Protein AF-A0A1F2JNR8-F1 (afdb_monomer_lite)

pLDDT: mean 88.9, std 12.49, range [34.06, 98.94]

Structure (mmCIF, N/CA/C/O backbone):
data_AF-A0A1F2JNR8-F1
#
_entry.id   AF-A0A1F2JNR8-F1
#
loop_
_atom_site.group_PDB
_atom_site.id
_atom_site.type_symbol
_atom_site.label_atom_id
_atom_site.label_alt_id
_atom_site.label_comp_id
_atom_site.label_asym_id
_atom_site.label_entity_id
_atom_site.label_seq_id
_atom_site.pdbx_PDB_ins_code
_atom_site.Cartn_x
_atom_site.Cartn_y
_atom_site.Cartn_z
_atom_site.occupancy
_atom_site.B_iso_or_equiv
_atom_site.auth_seq_id
_atom_site.auth_comp_id
_atom_site.auth_asym_id
_atom_site.auth_atom_id
_atom_site.pdbx_PDB_model_num
ATOM 1 N N . MET A 1 1 ? -38.123 -20.420 48.966 1.00 49.66 1 MET A N 1
ATOM 2 C CA . MET A 1 1 ? -38.134 -20.032 47.542 1.00 49.66 1 MET A CA 1
ATOM 3 C C . MET A 1 1 ? -36.682 -19.927 47.125 1.00 49.66 1 MET A C 1
ATOM 5 O O . MET A 1 1 ? -36.019 -19.009 47.571 1.00 49.66 1 MET A O 1
ATOM 9 N N . THR A 1 2 ? -36.133 -20.930 46.447 1.00 46.50 2 THR A N 1
ATOM 10 C CA . THR A 1 2 ? -34.693 -20.989 46.149 1.00 46.50 2 THR A CA 1
ATOM 11 C C . THR A 1 2 ? -34.444 -20.618 44.690 1.00 46.50 2 THR A C 1
ATOM 13 O O . THR A 1 2 ? -35.050 -21.211 43.802 1.00 46.50 2 THR A O 1
ATOM 16 N N . ASN A 1 3 ? -33.535 -19.663 44.473 1.00 62.38 3 ASN A N 1
ATOM 17 C CA . ASN A 1 3 ? -32.912 -19.286 43.196 1.00 62.38 3 ASN A CA 1
ATOM 18 C C . ASN A 1 3 ? -33.742 -18.495 42.168 1.00 62.38 3 ASN A C 1
ATOM 20 O O . ASN A 1 3 ? -33.601 -18.723 40.969 1.00 62.38 3 ASN A O 1
ATOM 24 N N . GLN A 1 4 ? -34.574 -17.542 42.594 1.00 90.19 4 GLN A N 1
ATOM 25 C CA . GLN A 1 4 ? -35.184 -16.590 41.653 1.00 90.19 4 GLN A CA 1
ATOM 26 C C . GLN A 1 4 ? -34.333 -15.319 41.516 1.00 90.19 4 GLN A C 1
ATOM 28 O O . GLN A 1 4 ? -33.694 -14.876 42.472 1.00 90.19 4 GLN A O 1
ATOM 33 N N . PHE A 1 5 ? -34.325 -14.746 40.312 1.00 96.25 5 PHE A N 1
ATOM 34 C CA . PHE A 1 5 ? -33.792 -13.412 40.038 1.00 96.25 5 PHE A CA 1
ATOM 35 C C . PHE A 1 5 ? -34.916 -12.383 40.141 1.00 96.25 5 PHE A C 1
ATOM 37 O O . PHE A 1 5 ? -36.054 -12.659 39.756 1.00 96.25 5 PHE A O 1
ATOM 44 N N . LEU A 1 6 ? -34.587 -11.187 40.619 1.00 96.75 6 LEU A N 1
ATOM 45 C CA . LEU A 1 6 ? -35.471 -10.036 40.516 1.00 96.75 6 LEU A CA 1
ATOM 46 C C . LEU A 1 6 ? -35.456 -9.541 39.065 1.00 96.75 6 LEU A C 1
ATOM 48 O O . LEU A 1 6 ? -34.398 -9.226 38.531 1.00 96.75 6 LEU A O 1
ATOM 52 N N . ILE A 1 7 ? -36.612 -9.491 38.410 1.00 97.12 7 ILE A N 1
ATOM 53 C CA . ILE A 1 7 ? -36.695 -9.149 36.985 1.00 97.12 7 ILE A CA 1
ATOM 54 C C . ILE A 1 7 ? -36.907 -7.644 36.822 1.00 97.12 7 ILE A C 1
ATOM 56 O O . ILE A 1 7 ? -37.827 -7.078 37.415 1.00 97.12 7 ILE A O 1
ATOM 60 N N . LYS A 1 8 ? -36.093 -7.008 35.975 1.00 97.88 8 LYS A N 1
ATOM 61 C CA . LYS A 1 8 ? -36.231 -5.600 35.584 1.00 97.88 8 LYS A CA 1
ATOM 62 C C . LYS A 1 8 ? -36.287 -5.478 34.067 1.00 97.88 8 LYS A C 1
ATOM 64 O O . LYS A 1 8 ? -35.512 -6.117 33.356 1.00 97.88 8 LYS A O 1
ATOM 69 N N . ASN A 1 9 ? -37.244 -4.697 33.568 1.00 97.69 9 ASN A N 1
ATOM 70 C CA . ASN A 1 9 ? -37.466 -4.574 32.128 1.00 97.69 9 ASN A CA 1
ATOM 71 C C . ASN A 1 9 ? -36.442 -3.642 31.477 1.00 97.69 9 ASN A C 1
ATOM 73 O O . ASN A 1 9 ? -36.073 -3.881 30.332 1.00 97.69 9 ASN A O 1
ATOM 77 N N . THR A 1 10 ? -36.006 -2.610 32.204 1.00 98.38 10 THR A N 1
ATOM 78 C CA . THR A 1 10 ? -35.102 -1.563 31.716 1.00 98.38 10 THR A CA 1
ATOM 79 C C . THR A 1 10 ? -34.009 -1.232 32.735 1.00 98.38 10 THR A C 1
ATOM 81 O O . THR A 1 10 ? -34.154 -1.493 33.936 1.00 98.38 10 THR A O 1
ATOM 84 N N . MET A 1 11 ? -32.921 -0.605 32.280 1.00 97.94 11 MET A N 1
ATOM 85 C CA . MET A 1 11 ? -31.857 -0.095 33.150 1.00 97.94 11 MET A CA 1
ATOM 86 C C . MET A 1 11 ? -32.385 1.003 34.085 1.00 97.94 11 MET A C 1
ATOM 88 O O . MET A 1 11 ? -31.913 1.136 35.212 1.00 97.94 11 MET A O 1
ATOM 92 N N . ALA A 1 12 ? -33.405 1.757 33.664 1.00 98.25 12 ALA A N 1
ATOM 93 C CA . ALA A 1 12 ? -34.091 2.711 34.531 1.00 98.25 12 ALA A CA 1
ATOM 94 C C . ALA A 1 12 ? -34.802 2.005 35.701 1.00 98.25 12 ALA A C 1
ATOM 96 O O . ALA A 1 12 ? -34.639 2.423 36.846 1.00 98.25 12 ALA A O 1
ATOM 97 N N . ASP A 1 13 ? -35.504 0.893 35.447 1.00 97.94 13 ASP A N 1
ATOM 98 C CA . ASP A 1 13 ? -36.138 0.095 36.510 1.00 97.94 13 ASP A CA 1
ATOM 99 C C . ASP A 1 13 ? -35.099 -0.529 37.452 1.00 97.94 13 ASP A C 1
ATOM 101 O O . ASP A 1 13 ? -35.347 -0.677 38.650 1.00 97.94 13 ASP A O 1
ATOM 105 N N . MET A 1 14 ? -33.941 -0.923 36.908 1.00 96.62 14 MET A N 1
ATOM 106 C CA . MET A 1 14 ? -32.817 -1.440 37.687 1.00 96.62 14 MET A CA 1
ATOM 107 C C . MET A 1 14 ? -32.210 -0.355 38.576 1.00 96.62 14 MET A C 1
ATOM 109 O O . MET A 1 14 ? -31.986 -0.598 39.753 1.00 96.62 14 MET A O 1
ATOM 113 N N . ARG A 1 15 ? -31.999 0.860 38.066 1.00 97.88 15 ARG A N 1
ATOM 114 C CA . ARG A 1 15 ? -31.537 1.995 38.883 1.00 97.88 15 ARG A CA 1
ATOM 115 C C . ARG A 1 15 ? -32.584 2.463 39.896 1.00 97.88 15 ARG A C 1
ATOM 117 O O . ARG A 1 15 ? -32.225 3.048 40.910 1.00 97.88 15 ARG A O 1
ATOM 124 N N . GLY A 1 16 ? -33.859 2.185 39.636 1.00 97.38 16 GLY A N 1
ATOM 125 C CA . GLY A 1 16 ? -34.995 2.497 40.501 1.00 97.38 16 GLY A CA 1
ATOM 126 C C . GLY A 1 16 ? -35.377 1.399 41.498 1.00 97.38 16 GLY A C 1
ATOM 127 O O . GLY A 1 16 ? -36.543 1.348 41.889 1.00 97.38 16 GLY A O 1
ATOM 128 N N . LEU A 1 17 ? -34.460 0.501 41.892 1.00 97.94 17 LEU A N 1
ATOM 129 C CA . LEU A 1 17 ? -34.755 -0.490 42.934 1.00 97.94 17 LEU A CA 1
ATOM 130 C C . LEU A 1 17 ? -35.207 0.193 44.229 1.00 97.94 17 LEU A C 1
ATOM 132 O O . LEU A 1 17 ? -34.557 1.102 44.742 1.00 97.94 17 LEU A O 1
ATOM 136 N N . SER A 1 18 ? -36.316 -0.287 44.782 1.00 97.25 18 SER A N 1
ATOM 137 C CA . SER A 1 18 ? -36.816 0.173 46.075 1.00 97.25 18 SER A CA 1
ATOM 138 C C . SER A 1 18 ? -35.934 -0.320 47.226 1.00 97.25 18 SER A C 1
ATOM 140 O O . SER A 1 18 ? -35.300 -1.374 47.141 1.00 97.25 18 SER A O 1
ATOM 142 N N . THR A 1 19 ? -35.977 0.374 48.367 1.00 97.00 19 THR A N 1
ATOM 143 C CA . THR A 1 19 ? -35.292 -0.057 49.600 1.00 97.00 19 THR A CA 1
ATOM 144 C C . THR A 1 19 ? -35.661 -1.493 49.996 1.00 97.00 19 THR A C 1
ATOM 146 O O . THR A 1 19 ? -34.812 -2.246 50.466 1.00 97.00 19 THR A O 1
ATOM 149 N N . CYS A 1 20 ? -36.912 -1.912 49.759 1.00 96.62 20 CYS A N 1
ATOM 150 C CA . CYS A 1 20 ? -37.358 -3.278 50.034 1.00 96.62 20 CYS A CA 1
ATOM 151 C C . CYS A 1 20 ? -36.675 -4.304 49.115 1.00 96.62 20 CYS A C 1
ATOM 153 O O . CYS A 1 20 ? -36.191 -5.326 49.593 1.00 96.62 20 CYS A O 1
ATOM 155 N N . GLU A 1 21 ? -36.578 -4.028 47.814 1.00 97.25 21 GLU A N 1
ATOM 156 C CA . GLU A 1 21 ? -35.886 -4.915 46.872 1.00 97.25 21 GLU A CA 1
ATOM 157 C C . GLU A 1 21 ? -34.388 -5.024 47.182 1.00 97.25 21 GLU A C 1
ATOM 159 O O . GLU A 1 21 ? -33.836 -6.123 47.129 1.00 97.25 21 GLU A O 1
ATOM 164 N N . ILE A 1 22 ? -33.749 -3.919 47.583 1.00 97.38 22 ILE A N 1
ATOM 165 C CA . ILE A 1 22 ? -32.348 -3.907 48.031 1.00 97.38 22 ILE A CA 1
ATOM 166 C C . ILE A 1 22 ? -32.164 -4.819 49.253 1.00 97.38 22 ILE A C 1
ATOM 168 O O . ILE A 1 22 ? -31.282 -5.679 49.250 1.00 97.38 22 ILE A O 1
ATOM 172 N N . MET A 1 23 ? -33.031 -4.709 50.267 1.00 96.06 23 MET A N 1
ATOM 173 C CA . MET A 1 23 ? -32.994 -5.593 51.441 1.00 96.06 23 MET A CA 1
ATOM 174 C C . MET A 1 23 ? -33.207 -7.072 51.071 1.00 96.06 23 MET A C 1
ATOM 176 O O . MET A 1 23 ? -32.588 -7.966 51.656 1.00 96.06 23 MET A O 1
ATOM 180 N N . LEU A 1 24 ? -34.072 -7.361 50.093 1.00 95.62 24 LEU A N 1
ATOM 181 C CA . LEU A 1 24 ? -34.309 -8.727 49.614 1.00 95.62 24 LEU A CA 1
ATOM 182 C C . LEU A 1 24 ? -33.098 -9.299 48.862 1.00 95.62 24 LEU A C 1
ATOM 184 O O . LEU A 1 24 ? -32.798 -10.483 49.015 1.00 95.62 24 LEU A O 1
ATOM 188 N N . LEU A 1 25 ? -32.370 -8.478 48.103 1.00 95.75 25 LEU A N 1
ATOM 189 C CA . LEU A 1 25 ? -31.097 -8.874 47.497 1.00 95.75 25 LEU A CA 1
ATOM 190 C C . LEU A 1 25 ? -30.043 -9.153 48.580 1.00 95.75 25 LEU A C 1
ATOM 192 O O . LEU A 1 25 ? -29.432 -10.218 48.580 1.00 95.75 25 LEU A O 1
ATOM 196 N N . GLN A 1 26 ? -29.867 -8.243 49.545 1.00 95.81 26 GLN A N 1
ATOM 197 C CA . GLN A 1 26 ? -28.862 -8.372 50.614 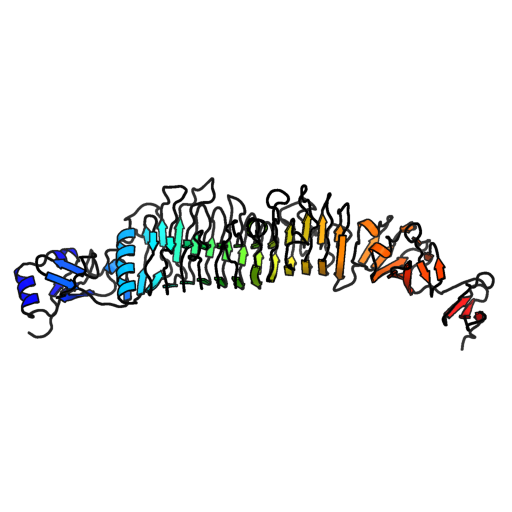1.00 95.81 26 GLN A CA 1
ATOM 198 C C . GLN A 1 26 ? -29.110 -9.573 51.538 1.00 95.81 26 GLN A C 1
ATOM 200 O O . GLN A 1 26 ? -28.163 -10.189 52.020 1.00 95.81 26 GLN A O 1
ATOM 205 N N . SER A 1 27 ? -30.376 -9.928 51.773 1.00 94.81 27 SER A N 1
ATOM 206 C CA . SER A 1 27 ? -30.752 -11.116 52.555 1.00 94.81 27 SER A CA 1
ATOM 207 C C . SER A 1 27 ? -30.654 -12.433 51.773 1.00 94.81 27 SER A C 1
ATOM 209 O O . SER A 1 27 ? -30.882 -13.495 52.350 1.00 94.81 27 SER A O 1
ATOM 211 N N . GLY A 1 28 ? -30.327 -12.387 50.475 1.00 92.44 28 GLY A N 1
ATOM 212 C CA . GLY A 1 28 ? -30.223 -13.565 49.612 1.00 92.44 28 GLY A CA 1
ATOM 213 C C . GLY A 1 28 ? -31.571 -14.162 49.197 1.00 92.44 28 GLY A C 1
ATOM 214 O O . GLY A 1 28 ? -31.618 -15.297 48.723 1.00 92.44 28 GLY A O 1
ATOM 215 N N . CYS A 1 29 ? -32.674 -13.421 49.361 1.00 93.81 29 CYS A N 1
ATOM 216 C CA . CYS A 1 29 ? -33.996 -13.845 48.891 1.00 93.81 29 CYS A CA 1
ATOM 217 C C . CYS A 1 29 ? -34.055 -13.891 47.353 1.00 93.81 29 CYS A C 1
ATOM 219 O O . CYS A 1 29 ? -34.708 -14.771 46.789 1.00 93.81 29 CYS A O 1
ATOM 221 N N . TYR A 1 30 ? -33.335 -12.982 46.690 1.00 95.94 30 TYR A N 1
ATOM 222 C CA . TYR A 1 30 ? -33.025 -13.044 45.263 1.00 95.94 30 TYR A CA 1
ATOM 223 C C . TYR A 1 30 ? -31.528 -13.281 45.071 1.00 95.94 30 TYR A C 1
ATOM 225 O O . TYR A 1 30 ? -30.711 -12.692 45.773 1.00 95.94 30 TYR A O 1
ATOM 233 N N . VAL A 1 31 ? -31.168 -14.112 44.090 1.00 95.38 31 VAL A N 1
ATOM 234 C CA . VAL A 1 31 ? -29.753 -14.383 43.750 1.00 95.38 31 VAL A CA 1
ATOM 235 C C . VAL A 1 31 ? -29.097 -13.161 43.102 1.00 95.38 31 VAL A C 1
ATOM 237 O O . VAL A 1 31 ? -27.887 -12.967 43.195 1.00 95.38 31 VAL A O 1
ATOM 240 N N . GLY A 1 32 ? -29.904 -12.330 42.448 1.00 96.88 32 GLY A N 1
ATOM 241 C CA . GLY A 1 32 ? -29.458 -11.166 41.705 1.00 96.88 32 GLY A CA 1
ATOM 242 C C . GLY A 1 32 ? -30.606 -10.504 40.949 1.00 96.88 32 GLY A C 1
ATOM 243 O O . GLY A 1 32 ? -31.780 -10.808 41.190 1.00 96.88 32 GLY A O 1
ATOM 244 N N . VAL A 1 33 ? -30.261 -9.636 40.000 1.00 97.88 33 VAL A N 1
ATOM 245 C CA . VAL A 1 33 ? -31.202 -8.961 39.099 1.00 97.88 33 VAL A CA 1
ATOM 246 C C . VAL A 1 33 ? -31.019 -9.483 37.675 1.00 97.88 33 VAL A C 1
ATOM 248 O O . VAL A 1 33 ? -29.906 -9.497 37.159 1.00 97.88 33 VAL A O 1
ATOM 251 N N . GLN A 1 34 ? -32.104 -9.906 37.031 1.00 97.31 34 GLN A N 1
ATOM 252 C CA . GLN A 1 34 ? -32.132 -10.188 35.598 1.00 97.31 34 GLN A CA 1
ATOM 253 C C . GLN A 1 34 ? -32.673 -8.957 34.872 1.00 97.31 34 GLN A C 1
ATOM 255 O O . GLN A 1 34 ? -33.843 -8.598 35.024 1.00 97.31 34 GLN A O 1
ATOM 260 N N . LEU A 1 35 ? -31.825 -8.334 34.064 1.00 97.56 35 LEU A N 1
ATOM 261 C CA . LEU A 1 35 ? -32.176 -7.213 33.210 1.00 97.56 35 LEU A CA 1
ATOM 262 C C . LEU A 1 35 ? -32.597 -7.727 31.830 1.00 97.56 35 LEU A C 1
ATOM 264 O O . LEU A 1 35 ? -31.843 -8.453 31.183 1.00 97.56 35 LEU A O 1
ATOM 268 N N . LEU A 1 36 ? -33.800 -7.362 31.382 1.00 96.94 36 LEU A N 1
ATOM 269 C CA . LEU A 1 36 ? -34.359 -7.801 30.095 1.00 96.94 36 LEU A CA 1
ATOM 270 C C . LEU A 1 36 ? -34.109 -6.820 28.940 1.00 96.94 36 LEU A C 1
ATOM 272 O O . LEU A 1 36 ? -34.415 -7.154 27.799 1.00 96.94 36 LEU A O 1
ATOM 276 N N . GLY A 1 37 ? -33.619 -5.619 29.232 1.00 97.00 37 GLY A N 1
ATOM 277 C CA . GLY A 1 37 ? -33.479 -4.513 28.290 1.00 97.00 37 GLY A CA 1
ATOM 278 C C . GLY A 1 37 ? -32.728 -3.341 28.911 1.00 97.00 37 GLY A C 1
ATOM 279 O O . GLY A 1 37 ? -32.744 -3.178 30.130 1.00 97.00 37 GLY A O 1
ATOM 280 N N . TYR A 1 38 ? -32.064 -2.524 28.098 1.00 97.38 38 TYR A N 1
ATOM 281 C CA . TYR A 1 38 ? -31.396 -1.311 28.550 1.00 97.38 38 TYR A CA 1
ATOM 282 C C . TYR A 1 38 ? -32.377 -0.135 28.604 1.00 97.38 38 TYR A C 1
ATOM 284 O O . TYR A 1 38 ? -32.615 0.415 29.679 1.00 97.38 38 TYR A O 1
ATOM 292 N N . TYR A 1 39 ? -32.989 0.220 27.475 1.00 96.75 39 TYR A N 1
ATOM 293 C CA . TYR A 1 39 ? -34.005 1.271 27.377 1.00 96.75 39 TYR A CA 1
ATOM 294 C C . TYR A 1 39 ? -35.415 0.690 27.319 1.00 96.75 39 TYR A C 1
ATOM 296 O O . TYR A 1 39 ? -36.327 1.229 27.940 1.00 96.75 39 TYR A O 1
ATOM 304 N N . GLU A 1 40 ? -35.583 -0.433 26.624 1.00 96.44 40 GLU A N 1
ATOM 305 C CA . GLU A 1 40 ? -36.858 -1.127 26.462 1.00 96.44 40 GLU A CA 1
ATOM 306 C C . GLU A 1 40 ? -36.676 -2.637 26.606 1.00 96.44 40 GLU A C 1
ATOM 308 O O . GLU A 1 40 ? -35.642 -3.198 26.252 1.00 96.44 40 GLU A O 1
ATOM 313 N N . LYS A 1 41 ? -37.708 -3.332 27.090 1.00 96.62 41 LYS A N 1
ATOM 314 C CA . LYS A 1 41 ? -37.666 -4.791 27.228 1.00 96.62 41 LYS A CA 1
ATOM 315 C C . LYS A 1 41 ? -37.355 -5.457 25.878 1.00 96.62 41 LYS A C 1
ATOM 317 O O . LYS A 1 41 ? -38.147 -5.351 24.946 1.00 96.62 41 LYS A O 1
ATOM 322 N N . GLY A 1 42 ? -36.272 -6.233 25.828 1.00 94.25 42 GLY A N 1
ATOM 323 C CA . GLY A 1 42 ? -35.849 -6.998 24.654 1.00 94.25 42 GLY A CA 1
ATOM 324 C C . GLY A 1 42 ? -34.946 -6.242 23.677 1.00 94.25 42 GLY A C 1
ATOM 325 O O . GLY A 1 42 ? -34.626 -6.788 22.624 1.00 94.25 42 GLY A O 1
ATOM 326 N N . ASP A 1 43 ? -34.523 -5.012 23.987 1.00 93.25 43 ASP A N 1
ATOM 327 C CA . ASP A 1 43 ? -33.579 -4.285 23.135 1.00 93.25 43 ASP A CA 1
ATOM 328 C C . ASP A 1 43 ? -32.142 -4.837 23.222 1.00 93.25 43 ASP A C 1
ATOM 330 O O . ASP A 1 43 ? -31.399 -4.708 22.245 1.00 93.25 43 ASP A O 1
ATOM 334 N N . ILE A 1 44 ? -31.773 -5.512 24.319 1.00 92.69 44 ILE A N 1
ATOM 335 C CA . ILE A 1 44 ? -30.547 -6.308 24.457 1.00 92.69 44 ILE A CA 1
ATOM 336 C C . ILE A 1 44 ? -30.775 -7.737 23.924 1.00 92.69 44 ILE A C 1
ATOM 338 O O . ILE A 1 44 ? -31.797 -8.346 24.242 1.00 92.69 44 ILE A O 1
ATOM 342 N N . PRO A 1 45 ? -29.843 -8.307 23.132 1.00 87.50 45 PRO A N 1
ATOM 343 C CA . PRO A 1 45 ? -30.032 -9.637 22.539 1.00 87.50 45 PRO A CA 1
ATOM 344 C C . PRO A 1 45 ? -30.116 -10.776 23.560 1.00 87.50 45 PRO A C 1
ATOM 346 O O . PRO A 1 45 ? -30.818 -11.758 23.333 1.00 87.50 45 PRO A O 1
ATOM 349 N N . GLU A 1 46 ? -29.410 -10.641 24.684 1.00 89.56 46 GLU A N 1
ATOM 350 C CA . GLU A 1 46 ? -29.416 -11.595 25.789 1.00 89.56 46 GLU A CA 1
ATOM 351 C C . GLU A 1 46 ? -29.634 -10.845 27.103 1.00 89.56 46 GLU A C 1
ATOM 353 O O . GLU A 1 46 ? -29.132 -9.737 27.287 1.00 89.56 46 GLU A O 1
ATOM 358 N N . SER A 1 47 ? -30.398 -11.435 28.027 1.00 92.81 47 SER A N 1
ATOM 359 C CA . SER A 1 47 ? -30.593 -10.831 29.347 1.00 92.81 47 SER A CA 1
ATOM 360 C C . SER A 1 47 ? -29.271 -10.743 30.110 1.00 92.81 47 SER A C 1
ATOM 362 O O . SER A 1 47 ? -28.509 -11.711 30.167 1.00 92.81 47 SER A O 1
ATOM 364 N N . ALA A 1 48 ? -29.037 -9.613 30.772 1.00 95.12 48 ALA A N 1
ATOM 365 C CA . ALA A 1 48 ? -27.891 -9.442 31.656 1.00 95.12 48 ALA A CA 1
ATOM 366 C C . ALA A 1 48 ? -28.259 -9.874 33.082 1.00 95.12 48 ALA A C 1
ATOM 368 O O . ALA A 1 48 ? -29.251 -9.416 33.651 1.00 95.12 48 ALA A O 1
ATOM 369 N N . PHE A 1 49 ? -27.461 -10.769 33.662 1.00 96.69 49 PHE A N 1
ATOM 370 C CA . PHE A 1 49 ? -27.647 -11.257 35.028 1.00 96.69 49 PHE A CA 1
ATOM 371 C C . PHE A 1 49 ? -26.629 -10.589 35.946 1.00 96.69 49 PHE A C 1
ATOM 373 O O . PHE A 1 49 ? -25.430 -10.857 35.856 1.00 96.69 49 PHE A O 1
ATOM 380 N N . TYR A 1 50 ? -27.126 -9.728 36.823 1.00 97.88 50 TYR A N 1
ATOM 381 C CA . TYR A 1 50 ? -26.338 -8.986 37.790 1.00 97.88 50 TYR A CA 1
ATOM 382 C C . TYR A 1 50 ? -26.407 -9.625 39.166 1.00 97.88 50 TYR A C 1
ATOM 384 O O . TYR A 1 50 ? -27.472 -10.054 39.607 1.00 97.88 50 TYR A O 1
ATOM 392 N N . TYR A 1 51 ? -25.293 -9.591 39.882 1.00 97.69 51 TYR A N 1
ATOM 393 C CA . TYR A 1 51 ? -25.163 -10.112 41.237 1.00 97.69 51 TYR A CA 1
ATOM 394 C C . TYR A 1 51 ? -24.686 -9.005 42.169 1.00 97.69 51 TYR A C 1
ATOM 396 O O . TYR A 1 51 ? -24.002 -8.079 41.731 1.00 97.69 51 TYR A O 1
ATOM 404 N N . LEU A 1 52 ? -25.020 -9.105 43.458 1.00 97.44 52 LEU A N 1
ATOM 405 C CA . LEU A 1 52 ? -24.420 -8.234 44.467 1.00 97.44 52 LEU A CA 1
ATOM 406 C C . LEU A 1 52 ? -22.897 -8.355 44.411 1.00 97.44 52 LEU A C 1
ATOM 408 O O . LEU A 1 52 ? -22.353 -9.459 44.451 1.00 97.44 52 LEU A O 1
ATOM 412 N N . SER A 1 53 ? -22.223 -7.214 44.318 1.00 96.94 53 SER A N 1
ATOM 413 C CA . SER A 1 53 ? -20.775 -7.141 44.174 1.00 96.94 53 SER A CA 1
ATOM 414 C C . SER A 1 53 ? -20.169 -6.205 45.208 1.00 96.94 53 SER A C 1
ATOM 416 O O . SER A 1 53 ? -20.708 -5.144 45.514 1.00 96.94 53 SER A O 1
ATOM 418 N N . ASN A 1 54 ? -19.000 -6.599 45.708 1.00 96.12 54 ASN A N 1
ATOM 419 C CA . ASN A 1 54 ? -18.141 -5.768 46.553 1.00 96.12 54 ASN A CA 1
ATOM 420 C C . ASN A 1 54 ? -17.036 -5.087 45.727 1.00 96.12 54 ASN A C 1
ATOM 422 O O . ASN A 1 54 ? -15.998 -4.705 46.268 1.00 96.12 54 ASN A O 1
ATOM 426 N N . THR A 1 55 ? -17.211 -4.999 44.405 1.00 96.06 55 THR A N 1
ATOM 427 C CA . THR A 1 55 ? -16.232 -4.382 43.513 1.00 96.06 55 THR A CA 1
ATOM 428 C C . THR A 1 55 ? -15.961 -2.926 43.888 1.00 96.06 55 THR A C 1
ATOM 430 O O . THR A 1 55 ? -16.860 -2.141 44.206 1.00 96.06 55 THR A O 1
ATOM 433 N N . VAL A 1 56 ? -14.687 -2.546 43.821 1.00 95.88 56 VAL A N 1
ATOM 434 C CA . VAL A 1 56 ? -14.249 -1.156 44.011 1.00 95.88 56 VAL A CA 1
ATOM 435 C C . VAL A 1 56 ? -14.434 -0.314 42.749 1.00 95.88 56 VAL A C 1
ATOM 437 O O . VAL A 1 56 ? -14.298 0.904 42.804 1.00 95.88 56 VAL A O 1
ATOM 440 N N . LEU A 1 57 ? -14.749 -0.948 41.616 1.00 95.75 57 LEU A N 1
ATOM 441 C CA . LEU A 1 57 ? -15.001 -0.259 40.355 1.00 95.75 57 LEU A CA 1
ATOM 442 C C . LEU A 1 57 ? -16.225 0.656 40.480 1.00 95.75 57 LEU A C 1
ATOM 444 O O . LEU A 1 57 ? -17.185 0.336 41.185 1.00 95.75 57 LEU A O 1
ATOM 448 N N . GLY A 1 58 ? -16.168 1.814 39.824 1.00 95.88 58 GLY A N 1
ATOM 449 C CA . GLY A 1 58 ? -17.298 2.739 39.754 1.00 95.88 58 GLY A CA 1
ATOM 450 C C . GLY A 1 58 ? -18.393 2.237 38.817 1.00 95.88 58 GLY A C 1
ATOM 451 O O . GLY A 1 58 ? -18.148 1.358 37.990 1.00 95.88 58 GLY A O 1
ATOM 452 N N . ASP A 1 59 ? -19.582 2.825 38.940 1.00 97.62 59 ASP A N 1
ATOM 453 C CA . ASP A 1 59 ? -20.665 2.635 37.976 1.00 97.62 59 ASP A CA 1
ATOM 454 C C . ASP A 1 59 ? -20.197 3.026 36.566 1.00 97.62 59 ASP A C 1
ATOM 456 O O . ASP A 1 59 ? -19.755 4.154 36.325 1.00 97.62 59 ASP A O 1
ATOM 460 N N . ASP A 1 60 ? -20.274 2.082 35.634 1.00 96.88 60 ASP A N 1
ATOM 461 C CA . ASP A 1 60 ? -19.883 2.278 34.239 1.00 96.88 60 ASP A CA 1
ATOM 462 C C . ASP A 1 60 ? -21.090 2.274 33.296 1.00 96.88 60 ASP A C 1
ATOM 464 O O . ASP A 1 60 ? -20.935 2.245 32.077 1.00 96.88 60 ASP A O 1
ATOM 468 N N . GLY A 1 61 ? -22.303 2.312 33.842 1.00 96.50 61 GLY A N 1
ATOM 469 C CA . GLY A 1 61 ? -23.539 2.274 33.081 1.00 96.50 61 GLY A CA 1
ATOM 470 C C . GLY A 1 61 ? -23.816 0.946 32.389 1.00 96.50 61 GLY A C 1
ATOM 471 O O . GLY A 1 61 ? -24.758 0.900 31.607 1.00 96.50 61 GLY A O 1
ATOM 472 N N . GLY A 1 62 ? -23.042 -0.107 32.647 1.00 96.56 62 GLY A N 1
ATOM 473 C CA . GLY A 1 62 ? -23.206 -1.413 32.024 1.00 96.56 62 GLY A CA 1
ATOM 474 C C . GLY A 1 62 ? -22.809 -2.520 32.984 1.00 96.56 62 GLY A C 1
ATOM 475 O O . GLY A 1 62 ? -23.679 -3.100 33.625 1.00 96.56 62 GLY A O 1
ATOM 476 N N . SER A 1 63 ? -21.516 -2.836 33.081 1.00 97.19 63 SER A N 1
ATOM 477 C CA . SER A 1 63 ? -21.029 -3.957 33.891 1.00 97.19 63 SER A CA 1
ATOM 478 C C . SER A 1 63 ? -21.210 -3.783 35.385 1.00 97.19 63 SER A C 1
ATOM 480 O O . SER A 1 63 ? -21.491 -4.771 36.055 1.00 97.19 63 SER A O 1
ATOM 482 N N . VAL A 1 64 ? -21.089 -2.558 35.890 1.00 98.19 64 VAL A N 1
ATOM 483 C CA . VAL A 1 64 ? -21.265 -2.214 37.299 1.00 98.19 64 VAL A CA 1
ATOM 484 C C . VAL A 1 64 ? -22.320 -1.127 37.392 1.00 98.19 64 VAL A C 1
ATOM 486 O O . VAL A 1 64 ? -22.178 -0.068 36.785 1.00 98.19 64 VAL A O 1
ATOM 489 N N . ILE A 1 65 ? -23.358 -1.386 38.181 1.00 98.25 65 ILE A N 1
ATOM 490 C CA . ILE A 1 65 ? -24.434 -0.441 38.467 1.00 98.25 65 ILE A CA 1
ATOM 491 C C . ILE A 1 65 ? -24.451 -0.182 39.971 1.00 98.25 65 ILE A C 1
ATOM 493 O O . ILE A 1 65 ? -24.603 -1.108 40.771 1.00 98.25 65 ILE A O 1
ATOM 497 N N . GLU A 1 66 ? -24.274 1.077 40.354 1.00 97.88 66 GLU A N 1
ATOM 498 C CA . GLU A 1 66 ? -24.321 1.532 41.742 1.00 97.88 66 GLU A CA 1
ATOM 499 C C . GLU A 1 66 ? -25.722 2.058 42.056 1.00 97.88 66 GLU A C 1
ATOM 501 O O . GLU A 1 66 ? -26.279 2.880 41.323 1.00 97.88 66 GLU A O 1
ATOM 506 N N . ILE A 1 67 ? -26.323 1.525 43.120 1.00 96.88 67 ILE A N 1
ATOM 507 C CA . ILE A 1 67 ? -27.709 1.801 43.498 1.00 96.88 67 ILE A CA 1
ATOM 508 C C . ILE A 1 67 ? -27.752 1.968 45.010 1.00 96.88 67 ILE A C 1
ATOM 510 O O . ILE A 1 67 ? -27.670 0.989 45.753 1.00 96.88 67 ILE A O 1
ATOM 514 N N . ASP A 1 68 ? -27.903 3.215 45.453 1.00 94.50 68 ASP A N 1
ATOM 515 C CA . ASP A 1 68 ? -27.924 3.582 46.869 1.00 94.50 68 ASP A CA 1
ATOM 516 C C . ASP A 1 68 ? -26.718 2.996 47.632 1.00 94.50 68 ASP A C 1
ATOM 518 O O . ASP A 1 68 ? -25.593 3.459 47.460 1.00 94.50 68 ASP A O 1
ATOM 522 N N . THR A 1 69 ? -26.927 1.955 48.441 1.00 92.38 69 THR A N 1
ATOM 523 C CA . THR A 1 69 ? -25.891 1.332 49.280 1.00 92.38 69 THR A CA 1
ATOM 524 C C . THR A 1 69 ? -25.297 0.047 48.699 1.00 92.38 69 THR A C 1
ATOM 526 O O . THR A 1 69 ? -24.440 -0.568 49.337 1.00 92.38 69 THR A O 1
ATOM 529 N N . ILE A 1 70 ? -25.737 -0.391 47.514 1.00 97.31 70 ILE A N 1
ATOM 530 C CA . ILE A 1 70 ? -25.280 -1.636 46.885 1.00 97.31 70 ILE A CA 1
ATOM 531 C C . ILE A 1 70 ? -24.658 -1.399 45.510 1.00 97.31 70 ILE A C 1
ATOM 533 O O . ILE A 1 70 ? -24.967 -0.436 44.809 1.00 97.31 70 ILE A O 1
ATOM 537 N N . LYS A 1 71 ? -23.819 -2.348 45.092 1.00 98.31 71 LYS A N 1
ATOM 538 C CA . LYS A 1 71 ? -23.377 -2.483 43.706 1.00 98.31 71 LYS A CA 1
ATOM 539 C C . LYS A 1 71 ? -23.842 -3.806 43.137 1.00 98.31 71 LYS A C 1
ATOM 541 O O . LYS A 1 71 ? -23.799 -4.843 43.801 1.00 98.31 71 LYS A O 1
ATOM 546 N N . LEU A 1 72 ? -24.272 -3.743 41.889 1.00 98.25 72 LEU A N 1
ATOM 547 C CA . LEU A 1 72 ? -24.654 -4.882 41.084 1.00 98.25 72 LEU A CA 1
ATOM 548 C C . LEU A 1 72 ? -23.663 -5.015 39.934 1.00 98.25 72 LEU A C 1
ATOM 550 O O . LEU A 1 72 ? -23.397 -4.040 39.237 1.00 98.25 72 LEU A O 1
ATOM 554 N N . GLU A 1 73 ? -23.120 -6.211 39.731 1.00 97.81 73 GLU A N 1
ATOM 555 C CA . GLU A 1 73 ? -22.142 -6.479 38.676 1.00 97.81 73 GLU A CA 1
ATOM 556 C C . GLU A 1 73 ? -22.566 -7.674 37.824 1.00 97.81 73 GLU A C 1
ATOM 558 O O . GLU A 1 73 ? -23.004 -8.695 38.362 1.00 97.81 73 GLU A O 1
ATOM 563 N N . PHE A 1 74 ? -22.423 -7.560 36.501 1.00 95.00 74 PHE A N 1
ATOM 564 C CA . PHE A 1 74 ? -22.564 -8.698 35.596 1.00 95.00 74 PHE A CA 1
ATOM 565 C C . PHE A 1 74 ? -21.209 -9.139 35.038 1.00 95.00 74 PHE A C 1
ATOM 567 O O . PHE A 1 74 ? -20.319 -8.337 34.734 1.00 95.00 74 PHE A O 1
ATOM 574 N N . PHE A 1 75 ? -21.073 -10.449 34.841 1.00 93.31 75 PHE A N 1
ATOM 575 C CA . PHE A 1 75 ? -19.895 -11.047 34.229 1.00 93.31 75 PHE A CA 1
ATOM 576 C C . PHE A 1 75 ? -20.286 -11.877 33.006 1.00 93.31 75 PHE A C 1
ATOM 578 O O . PHE A 1 75 ? -20.828 -12.974 33.131 1.00 93.31 75 PHE A O 1
ATOM 585 N N . GLN A 1 76 ? -19.998 -11.354 31.818 1.00 93.81 76 GLN A N 1
ATOM 586 C CA . GLN A 1 76 ? -20.166 -12.022 30.535 1.00 93.81 76 GLN A CA 1
ATOM 587 C C . GLN A 1 76 ? -18.933 -11.752 29.678 1.00 93.81 76 GLN A C 1
ATOM 589 O O . GLN A 1 76 ? -18.470 -10.621 29.554 1.00 93.81 76 GLN A O 1
ATOM 594 N N . LYS A 1 77 ? -18.386 -12.806 29.068 1.00 95.00 77 LYS A N 1
ATOM 595 C CA . LYS A 1 77 ? -17.237 -12.665 28.166 1.00 95.00 77 LYS A CA 1
ATOM 596 C C . LYS A 1 77 ? -17.618 -12.161 26.783 1.00 95.00 77 LYS A C 1
ATOM 598 O O . LYS A 1 77 ? -16.735 -11.713 26.070 1.00 95.00 77 LYS A O 1
ATOM 603 N N . ALA A 1 78 ? -18.881 -12.248 26.397 1.00 96.88 78 ALA A N 1
ATOM 604 C CA . ALA A 1 78 ? -19.374 -11.736 25.132 1.00 96.88 78 ALA A CA 1
ATOM 605 C C . ALA A 1 78 ? -20.544 -10.809 25.432 1.00 96.88 78 ALA A C 1
ATOM 607 O O . ALA A 1 78 ? -21.469 -11.203 26.135 1.00 96.88 78 ALA A O 1
ATOM 608 N N . ILE A 1 79 ? -20.468 -9.584 24.928 1.00 97.44 79 ILE A N 1
ATOM 609 C CA . ILE A 1 79 ? -21.512 -8.577 25.085 1.00 97.44 79 ILE A CA 1
ATOM 610 C C . ILE A 1 79 ? -21.757 -7.879 23.756 1.00 97.44 79 ILE A C 1
ATOM 612 O O . ILE A 1 79 ? -20.928 -7.910 22.844 1.00 97.44 79 ILE A O 1
ATOM 616 N N . THR A 1 80 ? -22.878 -7.177 23.675 1.00 97.62 80 THR A N 1
ATOM 617 C CA . THR A 1 80 ? -23.125 -6.196 22.616 1.00 97.62 80 THR A CA 1
ATOM 618 C C . THR A 1 80 ? -23.057 -4.780 23.163 1.00 97.62 80 THR A C 1
ATOM 620 O O . THR A 1 80 ? -23.266 -4.569 24.358 1.00 97.62 80 THR A O 1
ATOM 623 N N . LEU A 1 81 ? -22.843 -3.791 22.292 1.00 97.62 81 LEU A N 1
ATOM 624 C CA . LEU A 1 81 ? -22.818 -2.378 22.691 1.00 97.62 81 LEU A CA 1
ATOM 625 C C . LEU A 1 81 ? -24.104 -1.935 23.420 1.00 97.62 81 LEU A C 1
ATOM 627 O O . LEU A 1 81 ? -24.068 -1.069 24.293 1.00 97.62 81 LEU A O 1
ATOM 631 N N . LYS A 1 82 ? -25.238 -2.583 23.130 1.00 96.81 82 LYS A N 1
ATOM 632 C CA . LYS A 1 82 ? -26.520 -2.324 23.799 1.00 96.81 82 LYS A CA 1
ATOM 633 C C . LYS A 1 82 ? -26.526 -2.666 25.292 1.00 96.81 82 LYS A C 1
ATOM 635 O O . LYS A 1 82 ? -27.267 -2.041 26.038 1.00 96.81 82 LYS A O 1
ATOM 640 N N . HIS A 1 83 ? -25.663 -3.575 25.754 1.00 97.44 83 HIS A N 1
ATOM 641 C CA . HIS A 1 83 ? -25.502 -3.851 27.190 1.00 97.44 83 HIS A CA 1
ATOM 642 C C . HIS A 1 83 ? -24.960 -2.635 27.964 1.00 97.44 83 HIS A C 1
ATOM 644 O O . HIS A 1 83 ? -25.097 -2.570 29.181 1.00 97.44 83 HIS A O 1
ATOM 650 N N . PHE A 1 84 ? -24.362 -1.670 27.259 1.00 97.44 84 PHE A N 1
ATOM 651 C CA . PHE A 1 84 ? -23.834 -0.419 27.803 1.00 97.44 84 PHE A CA 1
ATOM 652 C C . PHE A 1 84 ? -24.663 0.806 27.395 1.00 97.44 84 PHE A C 1
ATOM 654 O O . PHE A 1 84 ? -24.226 1.929 27.628 1.00 97.44 84 PHE A O 1
ATOM 661 N N . GLY A 1 85 ? -25.842 0.610 26.794 1.00 96.81 85 GLY A N 1
ATOM 662 C CA . GLY A 1 85 ? -26.714 1.705 26.368 1.00 96.81 85 GLY A CA 1
ATOM 663 C C . GLY A 1 85 ? -26.402 2.270 24.985 1.00 96.81 85 GLY A C 1
ATOM 664 O O . GLY A 1 85 ? -26.801 3.387 24.684 1.00 96.81 85 GLY A O 1
ATOM 665 N N . GLY A 1 86 ? -25.711 1.525 24.116 1.00 96.69 86 GLY A N 1
ATOM 666 C CA . GLY A 1 86 ? -25.534 1.946 22.725 1.00 96.69 86 GLY A CA 1
ATOM 667 C C . GLY A 1 86 ? -26.867 2.219 22.024 1.00 96.69 86 GLY A C 1
ATOM 668 O O . GLY A 1 86 ? -27.710 1.323 21.924 1.00 96.69 86 GLY A O 1
ATOM 669 N N . VAL A 1 87 ? -27.025 3.424 21.482 1.00 95.00 87 VAL A N 1
ATOM 670 C CA . VAL A 1 87 ? -28.215 3.874 20.756 1.00 95.00 87 VAL A CA 1
ATOM 671 C C . VAL A 1 87 ? -27.969 3.729 19.260 1.00 95.00 87 VAL A C 1
ATOM 673 O O . VAL A 1 87 ? -27.102 4.391 18.698 1.00 95.00 87 VAL A O 1
ATOM 676 N N . ASN A 1 88 ? -28.726 2.838 18.621 1.00 92.00 88 ASN A N 1
ATOM 677 C CA . ASN A 1 88 ? -28.661 2.620 17.178 1.00 92.00 88 ASN A CA 1
ATOM 678 C C . ASN A 1 88 ? -29.401 3.758 16.452 1.00 92.00 88 ASN A C 1
ATOM 680 O O . ASN A 1 88 ? -30.598 3.941 16.670 1.00 92.00 88 ASN A O 1
ATOM 684 N N . ASP A 1 89 ? -28.714 4.486 15.570 1.00 86.50 89 ASP A N 1
ATOM 685 C CA . ASP A 1 89 ? -29.232 5.671 14.866 1.00 86.50 89 ASP A CA 1
ATOM 686 C C . ASP A 1 89 ? -30.096 5.325 13.631 1.00 86.50 89 ASP A C 1
ATOM 688 O O . ASP A 1 89 ? -30.336 6.147 12.744 1.00 86.50 89 ASP A O 1
ATOM 692 N N . GLY A 1 90 ? -30.607 4.094 13.567 1.00 82.25 90 GLY A N 1
ATOM 693 C CA . GLY A 1 90 ? -31.587 3.664 12.580 1.00 82.25 90 GLY A CA 1
ATOM 694 C C . GLY A 1 90 ? -30.969 3.220 11.255 1.00 82.25 90 GLY A C 1
ATOM 695 O O . GLY A 1 90 ? -29.940 2.543 11.201 1.00 82.25 90 GLY A O 1
ATOM 696 N N . ASN A 1 91 ? -31.667 3.510 10.152 1.00 76.31 91 ASN A N 1
ATOM 697 C CA . ASN A 1 91 ? -31.356 2.903 8.858 1.00 76.31 91 ASN A CA 1
ATOM 698 C C . ASN A 1 91 ? -30.528 3.776 7.912 1.00 76.31 91 ASN A C 1
ATOM 700 O O . ASN A 1 91 ? -29.851 3.224 7.041 1.00 76.31 91 ASN A O 1
ATOM 704 N N . GLU A 1 92 ? -30.549 5.089 8.082 1.00 81.38 92 GLU A N 1
ATOM 705 C CA . GLU A 1 92 ? -29.884 6.027 7.181 1.00 81.38 92 GLU A CA 1
ATOM 706 C C . GLU A 1 92 ? -28.450 6.317 7.632 1.00 81.38 92 GLU A C 1
ATOM 708 O O . GLU A 1 92 ? -28.126 6.253 8.816 1.00 81.38 92 GLU A O 1
ATOM 713 N N . VAL A 1 93 ? -27.567 6.623 6.677 1.00 81.44 93 VAL A N 1
ATOM 714 C CA . VAL A 1 93 ? -26.239 7.156 7.000 1.00 81.44 93 VAL A CA 1
ATOM 715 C C . VAL A 1 93 ? -26.389 8.658 7.177 1.00 81.44 93 VAL A C 1
ATOM 717 O O . VAL A 1 93 ? -26.315 9.408 6.208 1.00 81.44 93 VAL A O 1
ATOM 720 N N . ASN A 1 94 ? -26.614 9.072 8.421 1.00 82.00 94 ASN A N 1
ATOM 721 C CA . ASN A 1 94 ? -26.704 10.471 8.806 1.00 82.00 94 ASN A CA 1
ATOM 722 C C . ASN A 1 94 ? -25.500 10.835 9.675 1.00 82.00 94 ASN A C 1
ATOM 724 O O . ASN A 1 94 ? -25.092 10.088 10.560 1.00 82.00 94 ASN A O 1
ATOM 728 N N . PHE A 1 95 ? -24.922 12.005 9.420 1.00 85.19 95 PHE A N 1
ATOM 729 C CA . PHE A 1 95 ? -23.776 12.535 10.166 1.00 85.19 95 PHE A CA 1
ATOM 730 C C . PHE A 1 95 ? -24.213 13.271 11.447 1.00 85.19 95 PHE A C 1
ATOM 732 O O . PHE A 1 95 ? -23.559 14.199 11.911 1.00 85.19 95 PHE A O 1
ATOM 739 N N . THR A 1 96 ? -25.355 12.867 11.996 1.00 84.31 96 THR A N 1
ATOM 740 C CA . THR A 1 96 ? -25.970 13.357 13.227 1.00 84.31 96 THR A CA 1
ATOM 741 C C . THR A 1 96 ? -26.621 12.163 13.921 1.00 84.31 96 THR A C 1
ATOM 743 O O . THR A 1 96 ? -27.173 11.288 13.257 1.00 84.31 96 THR A O 1
ATOM 746 N N . GLY A 1 97 ? -26.562 12.113 15.247 1.00 88.12 97 GLY A N 1
ATOM 747 C CA . GLY A 1 97 ? -27.084 10.988 16.017 1.00 88.12 97 GLY A CA 1
ATOM 748 C C . GLY A 1 97 ? -26.702 11.091 17.485 1.00 88.12 97 GLY A C 1
ATOM 749 O O . GLY A 1 97 ? -26.123 12.093 17.918 1.00 88.12 97 GLY A O 1
ATOM 750 N N . THR A 1 98 ? -27.025 10.054 18.251 1.00 92.06 98 THR A N 1
ATOM 751 C CA . THR A 1 98 ? -26.531 9.944 19.627 1.00 92.06 98 THR A CA 1
ATOM 752 C C . THR A 1 98 ? -25.036 9.691 19.574 1.00 92.06 98 THR A C 1
ATOM 754 O O . THR A 1 98 ? -24.596 8.763 18.907 1.00 92.06 98 THR A O 1
ATOM 757 N N . ASP A 1 99 ? -24.233 10.499 20.265 1.00 94.12 99 ASP A N 1
ATOM 758 C CA . ASP A 1 99 ? -22.801 10.227 20.334 1.00 94.12 99 ASP A CA 1
ATOM 759 C C . ASP A 1 99 ? -22.542 8.980 21.190 1.00 94.12 99 ASP A C 1
ATOM 761 O O . ASP A 1 99 ? -22.574 9.020 22.422 1.00 94.12 99 ASP A O 1
ATOM 765 N N . ASN A 1 100 ? -22.278 7.858 20.522 1.00 96.31 100 ASN A N 1
ATOM 766 C CA . ASN A 1 100 ? 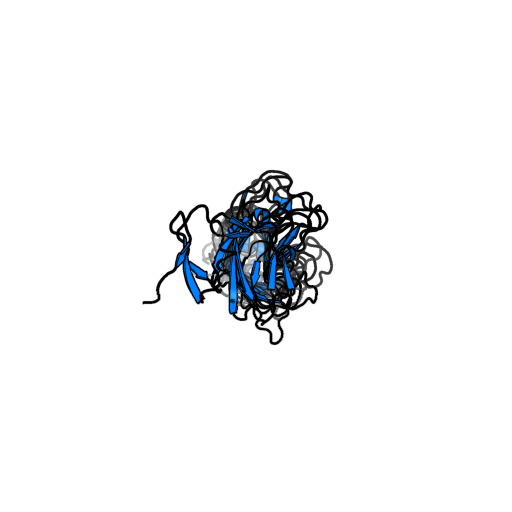-22.064 6.573 21.168 1.00 96.31 100 ASN A CA 1
ATOM 767 C C . ASN A 1 100 ? -20.645 6.389 21.724 1.00 96.31 100 ASN A C 1
ATOM 769 O O . ASN A 1 100 ? -20.367 5.340 22.313 1.00 96.31 100 ASN A O 1
ATOM 773 N N . LYS A 1 101 ? -19.747 7.379 21.585 1.00 95.94 101 LYS A N 1
ATOM 774 C CA . LYS A 1 101 ? -18.342 7.269 22.009 1.00 95.94 101 LYS A CA 1
ATOM 775 C C . LYS A 1 101 ? -18.207 6.757 23.444 1.00 95.94 101 LYS A C 1
ATOM 777 O O . LYS A 1 101 ? -17.461 5.815 23.693 1.00 95.94 101 LYS A O 1
ATOM 782 N N . ILE A 1 102 ? -18.959 7.334 24.384 1.00 96.69 102 ILE A N 1
ATOM 783 C CA . ILE A 1 102 ? -18.858 6.959 25.802 1.00 96.69 102 ILE A CA 1
ATOM 784 C C . ILE A 1 102 ? -19.305 5.514 26.065 1.00 96.69 102 ILE A C 1
ATOM 786 O O . ILE A 1 102 ? -18.713 4.830 26.900 1.00 96.69 102 ILE A O 1
ATOM 790 N N . PHE A 1 103 ? -20.322 5.028 25.347 1.00 97.75 103 PHE A N 1
ATOM 791 C CA . PHE A 1 103 ? -20.801 3.650 25.474 1.00 97.75 103 PHE A CA 1
ATOM 792 C C . PHE A 1 103 ? -19.775 2.664 24.914 1.00 97.75 103 PHE A C 1
ATOM 794 O O . PHE A 1 103 ? -19.522 1.632 25.534 1.00 97.75 103 PHE A O 1
ATOM 801 N N . ILE A 1 104 ? -19.134 3.014 23.792 1.00 98.06 104 ILE A N 1
ATOM 802 C CA . ILE A 1 104 ? -18.054 2.219 23.199 1.00 98.06 104 ILE A CA 1
ATOM 803 C C . ILE A 1 104 ? -16.858 2.166 24.155 1.00 98.06 104 ILE A C 1
ATOM 805 O O . ILE A 1 104 ? -16.390 1.073 24.466 1.00 98.06 104 ILE A O 1
ATOM 809 N N . ASP A 1 105 ? -16.421 3.310 24.691 1.00 97.56 105 ASP A N 1
ATOM 810 C CA . ASP A 1 105 ? -15.304 3.389 25.641 1.00 97.56 105 ASP A CA 1
ATOM 811 C C . ASP A 1 105 ? -15.549 2.496 26.871 1.00 97.56 105 ASP A C 1
ATOM 813 O O . ASP A 1 105 ? -14.678 1.731 27.290 1.00 97.56 105 ASP A O 1
ATOM 817 N N . ARG A 1 106 ? -16.751 2.552 27.459 1.00 98.06 106 ARG A N 1
ATOM 818 C CA . ARG A 1 106 ? -17.120 1.732 28.626 1.00 98.06 106 ARG A CA 1
ATOM 819 C C . ARG A 1 106 ? -17.159 0.242 28.293 1.00 98.06 106 ARG A C 1
ATOM 821 O O . ARG A 1 106 ? -16.572 -0.559 29.022 1.00 98.06 106 ARG A O 1
ATOM 828 N N . ALA A 1 107 ? -17.782 -0.123 27.174 1.00 98.38 107 ALA A N 1
ATOM 829 C CA . ALA A 1 107 ? -17.871 -1.510 26.738 1.00 98.38 107 ALA A CA 1
ATOM 830 C C . ALA A 1 107 ? -16.485 -2.104 26.428 1.00 98.38 107 ALA A C 1
ATOM 832 O O . ALA A 1 107 ? -16.197 -3.224 26.850 1.00 98.38 107 ALA A O 1
ATOM 833 N N . VAL A 1 108 ? -15.600 -1.347 25.767 1.00 98.50 108 VAL A N 1
ATOM 834 C CA . VAL A 1 108 ? -14.208 -1.745 25.490 1.00 98.50 108 VAL A CA 1
ATOM 835 C C . VAL A 1 108 ? -13.405 -1.915 26.782 1.00 98.50 108 VAL A C 1
ATOM 837 O O . VAL A 1 108 ? -12.739 -2.937 26.956 1.00 98.50 108 VAL A O 1
ATOM 840 N N . ASN A 1 109 ? -13.510 -0.973 27.728 1.00 97.94 109 ASN A N 1
ATOM 841 C CA . ASN A 1 109 ? -12.879 -1.096 29.049 1.00 97.94 109 ASN A CA 1
ATOM 842 C C . ASN A 1 109 ? -13.314 -2.370 29.781 1.00 97.94 109 ASN A C 1
ATOM 844 O O . ASN A 1 109 ? -12.490 -3.055 30.394 1.00 97.94 109 ASN A O 1
ATOM 848 N N . TYR A 1 110 ? -14.597 -2.716 29.696 1.00 98.38 110 TYR A N 1
ATOM 849 C CA . TYR A 1 110 ? -15.105 -3.953 30.264 1.00 98.38 110 TYR A CA 1
ATOM 850 C C . TYR A 1 110 ? -14.538 -5.196 29.574 1.00 98.38 110 TYR A C 1
ATOM 852 O O . TYR A 1 110 ? -13.948 -6.042 30.251 1.00 98.38 110 TYR A O 1
ATOM 860 N N . VAL A 1 111 ? -14.671 -5.315 28.245 1.00 98.62 111 VAL A N 1
ATOM 861 C CA . VAL A 1 111 ? -14.221 -6.525 27.535 1.00 98.62 111 VAL A CA 1
ATOM 862 C C . VAL A 1 111 ? -12.712 -6.710 27.612 1.00 98.62 111 VAL A C 1
ATOM 864 O O . VAL A 1 111 ? -12.254 -7.842 27.700 1.00 98.62 111 VAL A O 1
ATOM 867 N N . SER A 1 112 ? -11.939 -5.630 27.698 1.00 98.38 112 SER A N 1
ATOM 868 C CA . SER A 1 112 ? -10.507 -5.692 27.995 1.00 98.38 112 SER A CA 1
ATOM 869 C C . SER A 1 112 ? -10.229 -6.306 29.370 1.00 98.38 112 SER A C 1
ATOM 871 O O . SER A 1 112 ? -9.431 -7.240 29.491 1.00 98.38 112 SER A O 1
ATOM 873 N N . ARG A 1 113 ? -10.942 -5.850 30.411 1.00 97.25 113 ARG A N 1
ATOM 874 C CA . ARG A 1 113 ? -10.799 -6.359 31.785 1.00 97.25 113 ARG A CA 1
ATOM 875 C C . ARG A 1 113 ? -11.115 -7.850 31.881 1.00 97.25 113 ARG A C 1
ATOM 877 O O . ARG A 1 113 ? -10.410 -8.582 32.575 1.00 97.25 113 ARG A O 1
ATOM 884 N N . VAL A 1 114 ? -12.158 -8.306 31.187 1.00 97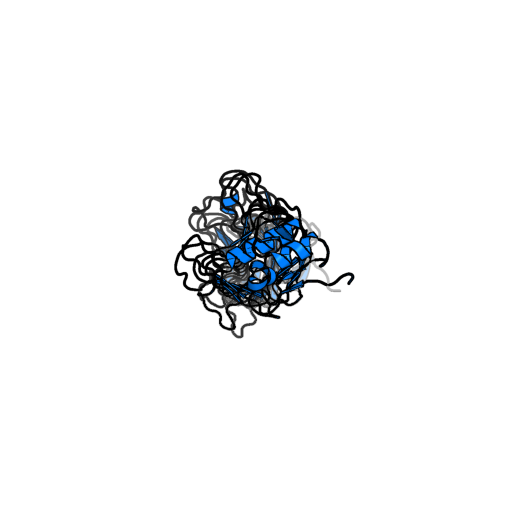.31 114 VAL A N 1
ATOM 885 C CA . VAL A 1 114 ? -12.605 -9.711 31.235 1.00 97.31 114 VAL A CA 1
ATOM 886 C C . VAL A 1 114 ? -12.004 -10.593 30.135 1.00 97.31 114 VAL A C 1
ATOM 888 O O . VAL A 1 114 ? -12.293 -11.793 30.091 1.00 97.31 114 VAL A O 1
ATOM 891 N N . LYS A 1 115 ? -11.146 -10.024 29.276 1.00 97.94 115 LYS A N 1
ATOM 892 C CA . LYS A 1 115 ? -10.560 -10.666 28.088 1.00 97.94 115 LYS A CA 1
ATOM 893 C C . LYS A 1 115 ? -11.622 -11.283 27.175 1.00 97.94 115 LYS A C 1
ATOM 895 O O . LYS A 1 115 ? -11.600 -12.482 26.888 1.00 97.94 115 LYS A O 1
ATOM 900 N N . GLY A 1 116 ? -12.611 -10.466 26.834 1.00 98.31 116 GLY A N 1
ATOM 901 C CA . GLY A 1 116 ? -13.836 -10.846 26.148 1.00 98.31 116 GLY A CA 1
ATOM 902 C C . GLY A 1 116 ? -14.000 -10.223 24.763 1.00 98.31 116 GLY A C 1
ATOM 903 O O . GLY A 1 116 ? -13.064 -9.698 24.158 1.00 98.31 116 GLY A O 1
ATOM 904 N N . THR A 1 117 ? -15.235 -10.281 24.281 1.00 98.75 117 THR A N 1
ATOM 905 C CA . THR A 1 117 ? -15.665 -9.846 22.959 1.00 98.75 117 THR A CA 1
ATOM 906 C C . THR A 1 117 ? -16.760 -8.793 23.074 1.00 98.75 117 THR A C 1
ATOM 908 O O . THR A 1 117 ? -17.780 -9.017 23.728 1.00 98.75 117 THR A O 1
ATOM 911 N N . LEU A 1 118 ? -16.566 -7.664 22.397 1.00 98.69 118 LEU A N 1
ATOM 912 C CA . LEU A 1 118 ? -17.601 -6.665 22.158 1.00 98.69 118 LEU A CA 1
ATOM 913 C C . LEU A 1 118 ? -18.147 -6.844 20.744 1.00 98.69 118 LEU A C 1
ATOM 915 O O . LEU A 1 118 ? -17.387 -6.793 19.784 1.00 98.69 118 LEU A O 1
ATOM 919 N N . THR A 1 119 ? -19.460 -7.011 20.614 1.00 98.50 119 THR A N 1
ATOM 920 C CA . THR A 1 119 ? -20.157 -7.000 19.323 1.00 98.50 119 THR A CA 1
ATOM 921 C C . THR A 1 119 ? -20.877 -5.668 19.115 1.00 98.50 119 THR A C 1
ATOM 923 O O . THR A 1 119 ? -21.706 -5.255 19.930 1.00 98.50 119 THR A O 1
ATOM 926 N N . ILE A 1 120 ? -20.581 -4.998 18.009 1.00 97.50 120 ILE A N 1
ATOM 927 C CA . ILE A 1 120 ? -21.315 -3.837 17.511 1.00 97.50 120 ILE A CA 1
ATOM 928 C C . ILE A 1 120 ? -22.193 -4.318 16.358 1.00 97.50 120 ILE A C 1
ATOM 930 O O . ILE A 1 120 ? -21.684 -4.773 15.333 1.00 97.50 120 ILE A O 1
ATOM 934 N N . ASP A 1 121 ? -23.506 -4.220 16.558 1.00 95.50 121 ASP A N 1
ATOM 935 C CA . ASP A 1 121 ? -24.523 -4.629 15.591 1.00 95.50 121 ASP A CA 1
ATOM 936 C C . ASP A 1 121 ? -25.547 -3.510 15.388 1.00 95.50 121 ASP A C 1
ATOM 938 O O . ASP A 1 121 ? -26.353 -3.210 16.273 1.00 95.50 121 ASP A O 1
ATOM 942 N N . GLY A 1 122 ? -25.469 -2.847 14.236 1.00 94.12 122 GLY A N 1
ATOM 943 C CA . GLY A 1 122 ? -26.289 -1.695 13.894 1.00 94.12 122 GLY A CA 1
ATOM 944 C C . GLY A 1 122 ? -25.496 -0.510 13.353 1.00 94.12 122 GLY A C 1
ATOM 945 O O . GLY A 1 122 ? -24.343 -0.624 12.930 1.00 94.12 122 GLY A O 1
ATOM 946 N N . LYS A 1 123 ? -26.148 0.652 13.340 1.00 94.69 123 LYS A N 1
ATOM 947 C CA . LYS A 1 123 ? -25.552 1.912 12.898 1.00 94.69 123 LYS A CA 1
ATOM 948 C C . LYS A 1 123 ? -25.379 2.822 14.100 1.00 94.69 123 LYS A C 1
ATOM 950 O O . LYS A 1 123 ? -26.339 3.045 14.828 1.00 94.69 123 LYS A O 1
ATOM 955 N N . TYR A 1 124 ? -24.168 3.318 14.304 1.00 95.38 124 TYR A N 1
ATOM 956 C CA . TYR A 1 124 ? -23.837 4.134 15.463 1.00 95.38 124 TYR A CA 1
ATOM 957 C C . TYR A 1 124 ? -23.036 5.351 15.028 1.00 95.38 124 TYR A C 1
ATOM 959 O O . TYR A 1 124 ? -21.943 5.238 14.466 1.00 95.38 124 TYR A O 1
ATOM 967 N N . PHE A 1 125 ? -23.588 6.518 15.316 1.00 95.50 125 PHE A N 1
ATOM 968 C CA . PHE A 1 125 ? -22.888 7.779 15.281 1.00 95.50 125 PHE A CA 1
ATOM 969 C C . PHE A 1 125 ? -21.961 7.882 16.494 1.00 95.50 125 PHE A C 1
ATOM 971 O O . PHE A 1 125 ? -22.330 7.520 17.614 1.00 95.50 125 PHE A O 1
ATOM 978 N N . HIS A 1 126 ? -20.748 8.380 16.287 1.00 94.00 126 HIS A N 1
ATOM 979 C CA . HIS A 1 126 ? -19.841 8.714 17.376 1.00 94.00 126 HIS A CA 1
ATOM 980 C C . HIS A 1 126 ? -18.906 9.858 16.992 1.00 94.00 126 HIS A C 1
ATOM 982 O O . HIS A 1 126 ? -18.506 9.998 15.834 1.00 94.00 126 HIS A O 1
ATOM 988 N N . SER A 1 127 ? -18.518 10.658 17.981 1.00 93.69 127 SER A N 1
ATOM 989 C CA . SER A 1 127 ? -17.387 11.581 17.865 1.00 93.69 127 SER A CA 1
ATOM 990 C C . SER A 1 127 ? -16.054 10.810 17.767 1.00 93.69 127 SER A C 1
ATOM 992 O O . SER A 1 127 ? -16.028 9.607 18.048 1.00 93.69 127 SER A O 1
ATOM 994 N N . PRO A 1 128 ? -14.939 11.450 17.348 1.00 94.12 128 PRO A N 1
ATOM 995 C CA . PRO A 1 128 ? -13.619 10.818 17.270 1.00 94.12 128 PRO A CA 1
ATOM 996 C C . PRO A 1 128 ? -13.298 9.880 18.443 1.00 94.12 128 PRO A C 1
ATOM 998 O O . PRO A 1 128 ? -13.357 10.269 19.613 1.00 94.12 128 PRO A O 1
ATOM 1001 N N . LEU A 1 129 ? -12.960 8.633 18.118 1.00 94.38 129 LEU A N 1
ATOM 1002 C CA . LEU A 1 129 ? -12.790 7.544 19.075 1.00 94.38 129 LEU A CA 1
ATOM 1003 C C . LEU A 1 129 ? -11.316 7.144 19.188 1.00 94.38 129 LEU A C 1
ATOM 1005 O O . LEU A 1 129 ? -10.640 6.959 18.177 1.00 94.38 129 LEU A O 1
ATOM 1009 N N . SER A 1 130 ? -10.840 6.943 20.417 1.00 96.44 130 SER A N 1
ATOM 1010 C CA . SER A 1 130 ? -9.491 6.443 20.699 1.00 96.44 130 SER A CA 1
ATOM 1011 C C . SER A 1 130 ? -9.570 5.224 21.606 1.00 96.44 130 SER A C 1
ATOM 1013 O O . SER A 1 130 ? -10.044 5.339 22.733 1.00 96.44 130 SER A O 1
ATOM 1015 N N . LEU A 1 131 ? -9.075 4.080 21.138 1.00 97.88 131 LEU A N 1
ATOM 1016 C CA . LEU A 1 131 ? -8.981 2.855 21.927 1.00 97.88 131 LEU A CA 1
ATOM 1017 C C . LEU A 1 131 ? -7.543 2.666 22.410 1.00 97.88 131 LEU A C 1
ATOM 1019 O O . LEU A 1 131 ? -6.602 2.701 21.614 1.00 97.88 131 LEU A O 1
ATOM 1023 N N . THR A 1 132 ? -7.393 2.457 23.718 1.00 98.12 132 THR A N 1
ATOM 1024 C CA . THR A 1 132 ? -6.091 2.263 24.384 1.00 98.12 132 THR A CA 1
ATOM 1025 C C . THR A 1 132 ? -5.996 0.960 25.166 1.00 98.12 132 THR A C 1
ATOM 1027 O O . THR A 1 132 ? -4.957 0.631 25.732 1.00 98.12 132 THR A O 1
ATOM 1030 N N . GLN A 1 133 ? -7.094 0.217 25.225 1.00 98.38 133 GLN A N 1
ATOM 1031 C CA . GLN A 1 133 ? -7.215 -1.013 25.988 1.00 98.38 133 GLN A CA 1
ATOM 1032 C C . GLN A 1 133 ? -6.622 -2.198 25.220 1.00 98.38 133 GLN A C 1
ATOM 1034 O O . GLN A 1 133 ? -6.588 -2.198 23.996 1.00 98.38 133 GLN A O 1
ATOM 1039 N N . SER A 1 134 ? -6.225 -3.240 25.944 1.00 98.69 134 SER A N 1
ATOM 1040 C CA . SER A 1 134 ? -5.592 -4.449 25.395 1.00 98.69 134 SER A CA 1
ATOM 1041 C C . SER A 1 134 ? -6.464 -5.688 25.614 1.00 98.69 134 SER A C 1
ATOM 1043 O O . SER A 1 134 ? -7.377 -5.666 26.439 1.00 98.69 134 SER A O 1
ATOM 1045 N N . ASN A 1 135 ? -6.139 -6.811 24.976 1.00 98.62 135 ASN A N 1
ATOM 1046 C CA . ASN A 1 135 ? -6.732 -8.130 25.249 1.00 98.62 135 ASN A CA 1
ATOM 1047 C C . ASN A 1 135 ? -8.246 -8.236 25.003 1.00 98.62 135 ASN A C 1
ATOM 1049 O O . ASN A 1 135 ? -8.960 -8.797 25.835 1.00 98.62 135 ASN A O 1
ATOM 1053 N N . PHE A 1 136 ? -8.752 -7.733 23.880 1.00 98.75 136 PHE A N 1
ATOM 1054 C CA . PHE A 1 136 ? -10.162 -7.905 23.526 1.00 98.75 136 PHE A CA 1
ATOM 1055 C C . PHE A 1 136 ? -10.364 -8.200 22.041 1.00 98.75 136 PHE A C 1
ATOM 1057 O O . PHE A 1 136 ? -9.523 -7.891 21.194 1.00 98.75 136 PHE A O 1
ATOM 1064 N N . THR A 1 137 ? -11.529 -8.767 21.733 1.00 98.88 137 THR A N 1
ATOM 1065 C CA . THR A 1 137 ? -12.031 -8.885 20.362 1.00 98.88 137 THR A CA 1
ATOM 1066 C C . THR A 1 137 ? -13.168 -7.892 20.148 1.00 98.88 137 THR A C 1
ATOM 1068 O O . THR A 1 137 ? -14.095 -7.824 20.952 1.00 98.88 137 THR A O 1
ATOM 1071 N N . LEU A 1 138 ? -13.121 -7.138 19.056 1.00 98.81 138 LEU A N 1
ATOM 1072 C CA . LEU A 1 138 ? -14.223 -6.311 18.579 1.00 98.81 138 LEU A CA 1
ATOM 1073 C C . LEU A 1 138 ? -14.800 -6.945 17.316 1.00 98.81 138 LEU A C 1
ATOM 1075 O O . LEU A 1 138 ? -14.106 -7.070 16.313 1.00 98.81 138 LEU A O 1
ATOM 1079 N N . ILE A 1 139 ? -16.070 -7.328 17.358 1.00 98.81 139 ILE A N 1
ATOM 1080 C CA . ILE A 1 139 ? -16.816 -7.790 16.190 1.00 98.81 139 ILE A CA 1
ATOM 1081 C C . ILE A 1 139 ? -17.726 -6.653 15.745 1.00 98.81 139 ILE A C 1
ATOM 1083 O O . ILE A 1 139 ? -18.557 -6.195 16.523 1.00 98.81 139 ILE A O 1
ATOM 1087 N N . ILE A 1 140 ? -17.595 -6.210 14.499 1.00 98.50 140 ILE A N 1
ATOM 1088 C CA . ILE A 1 140 ? -18.545 -5.294 13.868 1.00 98.50 140 ILE A CA 1
ATOM 1089 C C . ILE A 1 140 ? -19.282 -6.106 12.805 1.00 98.50 140 ILE A C 1
ATOM 1091 O O . ILE A 1 140 ? -18.682 -6.556 11.830 1.00 98.50 140 ILE A O 1
ATOM 1095 N N . THR A 1 141 ? -20.562 -6.380 13.038 1.00 97.88 141 THR A N 1
ATOM 1096 C CA . THR A 1 141 ? -21.324 -7.335 12.220 1.00 97.88 141 THR A CA 1
ATOM 1097 C C . THR A 1 141 ? -21.528 -6.827 10.791 1.00 97.88 141 THR A C 1
ATOM 1099 O O . THR A 1 141 ? -21.488 -5.628 10.510 1.00 97.88 141 THR A O 1
ATOM 1102 N N . THR A 1 142 ? -21.772 -7.745 9.858 1.00 97.50 142 THR A N 1
ATOM 1103 C CA . THR A 1 142 ? -22.067 -7.400 8.463 1.00 97.50 142 THR A CA 1
ATOM 1104 C C . THR A 1 142 ? -23.246 -6.428 8.363 1.00 97.50 142 THR A C 1
ATOM 1106 O O . THR A 1 142 ? -24.304 -6.658 8.941 1.00 97.50 142 THR A O 1
ATOM 1109 N N . GLY A 1 143 ? -23.076 -5.349 7.595 1.00 95.56 143 GLY A N 1
ATOM 1110 C CA . GLY A 1 143 ? -24.079 -4.295 7.419 1.00 95.56 143 GLY A CA 1
ATOM 1111 C C . GLY A 1 143 ? -24.046 -3.198 8.489 1.00 95.56 143 GLY A C 1
ATOM 1112 O O . GLY A 1 143 ? -24.710 -2.170 8.311 1.00 95.56 143 GLY A O 1
ATOM 1113 N N . SER A 1 144 ? -23.261 -3.376 9.556 1.00 96.94 144 SER A N 1
ATOM 1114 C CA . SER A 1 144 ? -23.068 -2.363 10.592 1.00 96.94 144 SER A CA 1
ATOM 1115 C C . SER A 1 144 ? -22.217 -1.196 10.108 1.00 96.94 144 SER A C 1
ATOM 1117 O O . SER A 1 144 ? -21.338 -1.343 9.252 1.00 96.94 144 SER A O 1
ATOM 1119 N N . LYS A 1 145 ? -22.492 -0.013 10.663 1.00 96.31 145 LYS A N 1
ATOM 1120 C CA . LYS A 1 145 ? -21.835 1.238 10.274 1.00 96.31 145 LYS A CA 1
ATOM 1121 C C . LYS A 1 145 ? -21.442 2.047 11.498 1.00 96.31 145 LYS A C 1
ATOM 1123 O O . LYS A 1 145 ? -22.296 2.352 12.326 1.00 96.31 145 LYS A O 1
ATOM 1128 N N . LEU A 1 146 ? -20.174 2.433 11.573 1.00 96.19 146 LEU A N 1
ATOM 1129 C CA . LEU A 1 146 ? -19.700 3.448 12.506 1.00 96.19 146 LEU A CA 1
ATOM 1130 C C . LEU A 1 146 ? -19.510 4.758 11.742 1.00 96.19 146 LEU A C 1
ATOM 1132 O O . LEU A 1 146 ? -18.761 4.819 10.767 1.00 96.19 146 LEU A O 1
ATOM 1136 N N . ILE A 1 147 ? -20.247 5.788 12.146 1.00 94.69 147 ILE A N 1
ATOM 1137 C CA . ILE A 1 147 ? -20.356 7.052 11.417 1.00 94.69 147 ILE A CA 1
ATOM 1138 C C . ILE A 1 147 ? -19.785 8.161 12.291 1.00 94.69 147 ILE A C 1
ATOM 1140 O O . ILE A 1 147 ? -20.182 8.308 13.445 1.00 94.69 147 ILE A O 1
ATOM 1144 N N . THR A 1 148 ? -18.884 8.971 11.743 1.00 91.69 148 THR A N 1
ATOM 1145 C CA . THR A 1 148 ? -18.226 10.031 12.516 1.00 91.69 148 THR A CA 1
ATOM 1146 C C . THR A 1 148 ? -18.203 11.338 11.758 1.00 91.69 148 THR A C 1
ATOM 1148 O O . THR A 1 148 ? -17.802 11.386 10.599 1.00 91.69 148 THR A O 1
ATOM 1151 N N . VAL A 1 149 ? -18.577 12.425 12.436 1.00 83.19 149 VAL A N 1
ATOM 1152 C CA . VAL A 1 149 ? -18.219 13.780 11.998 1.00 83.19 149 VAL A CA 1
ATOM 1153 C C . VAL A 1 149 ? -16.845 14.120 12.549 1.00 83.19 149 VAL A C 1
ATOM 1155 O O . VAL A 1 149 ? -16.572 13.924 13.730 1.00 83.19 149 VAL A O 1
ATOM 1158 N N . LEU A 1 150 ? -15.999 14.655 11.675 1.00 81.81 150 LEU A N 1
ATOM 1159 C CA . LEU A 1 150 ? -14.654 15.124 11.989 1.00 81.81 150 LEU A CA 1
ATOM 1160 C C . LEU A 1 150 ? -14.686 16.661 11.991 1.00 81.81 150 LEU A C 1
ATOM 1162 O O . LEU A 1 150 ? -14.486 17.259 10.932 1.00 81.81 150 LEU A O 1
ATOM 1166 N N . PRO A 1 151 ? -15.053 17.314 13.112 1.00 77.69 151 PRO A N 1
ATOM 1167 C CA . PRO A 1 151 ? -15.240 18.764 13.150 1.00 77.69 151 PRO A CA 1
ATOM 1168 C C . PRO A 1 151 ? -13.957 19.547 12.841 1.00 77.69 151 PRO A C 1
ATOM 1170 O O . PRO A 1 151 ? -14.029 20.584 12.184 1.00 77.69 151 PRO A O 1
ATOM 1173 N N . ASN A 1 152 ? -12.786 19.045 13.236 1.00 83.81 152 ASN A N 1
ATOM 1174 C CA . ASN A 1 152 ? -11.496 19.690 12.998 1.00 83.81 152 ASN A CA 1
ATOM 1175 C C . ASN A 1 152 ? -10.749 19.038 11.833 1.00 83.81 152 ASN A C 1
ATOM 1177 O O . ASN A 1 152 ? -10.986 17.885 11.467 1.00 83.81 152 ASN A O 1
ATOM 1181 N N . GLU A 1 153 ? -9.824 19.775 11.225 1.00 80.50 153 GLU A N 1
ATOM 1182 C CA . GLU A 1 153 ? -8.994 19.257 10.131 1.00 80.50 153 GLU A CA 1
ATOM 1183 C C . GLU A 1 153 ? -8.123 18.087 10.595 1.00 80.50 153 GLU A C 1
ATOM 1185 O O . GLU A 1 153 ? -7.998 17.107 9.882 1.00 80.50 153 GLU A O 1
ATOM 1190 N N . GLN A 1 154 ? -7.599 18.118 11.822 1.00 83.69 154 GLN A N 1
ATOM 1191 C CA . GLN A 1 154 ? -6.696 17.079 12.332 1.00 83.69 154 GLN A CA 1
ATOM 1192 C C . GLN A 1 154 ? -7.384 15.896 13.020 1.00 83.69 154 GLN A C 1
ATOM 1194 O O . GLN A 1 154 ? -6.686 15.027 13.553 1.00 83.69 154 GLN A O 1
ATOM 1199 N N . ASP A 1 155 ? -8.715 15.855 13.064 1.00 86.81 155 ASP A N 1
ATOM 1200 C CA . ASP A 1 155 ? -9.422 14.757 13.723 1.00 86.81 155 ASP A CA 1
ATOM 1201 C C . ASP A 1 155 ? -9.152 13.425 13.017 1.00 86.81 155 ASP A C 1
ATOM 1203 O O . ASP A 1 155 ? -8.747 13.384 11.859 1.00 86.81 155 ASP A O 1
ATOM 1207 N N . LYS A 1 156 ? -9.356 12.318 13.728 1.00 90.31 156 LYS A N 1
ATOM 1208 C CA . LYS A 1 156 ? -9.295 10.956 13.187 1.00 90.31 156 LYS A CA 1
ATOM 1209 C C . LYS A 1 156 ? -10.556 10.236 13.627 1.00 90.31 156 LYS A C 1
ATOM 1211 O O . LYS A 1 156 ? -11.040 10.499 14.725 1.00 90.31 156 LYS A O 1
ATOM 1216 N N . GLN A 1 157 ? -11.094 9.344 12.803 1.00 93.25 157 GLN A N 1
ATOM 1217 C CA . GLN A 1 157 ? -12.324 8.644 13.178 1.00 93.25 157 GLN A CA 1
ATOM 1218 C C . GLN A 1 157 ? -12.069 7.618 14.291 1.00 93.25 157 GLN A C 1
ATOM 1220 O O . GLN A 1 157 ? -12.692 7.695 15.350 1.00 93.25 157 GLN A O 1
ATOM 1225 N N . LEU A 1 158 ? -11.134 6.695 14.066 1.00 97.00 158 LEU A N 1
ATOM 1226 C CA . LEU A 1 158 ? -10.703 5.681 15.021 1.00 97.00 158 LEU A CA 1
ATOM 1227 C C . LEU A 1 158 ? -9.184 5.743 15.184 1.00 97.00 158 LEU A C 1
ATOM 1229 O O . LEU A 1 158 ? -8.438 5.571 14.224 1.00 97.00 158 LEU A O 1
ATOM 1233 N N . THR A 1 159 ? -8.723 5.943 16.412 1.00 97.88 159 THR A N 1
ATOM 1234 C CA . THR A 1 159 ? -7.310 5.861 16.782 1.00 97.88 159 THR A CA 1
ATOM 1235 C C . THR A 1 159 ? -7.073 4.647 17.674 1.00 97.88 159 THR A C 1
ATOM 1237 O O . THR A 1 159 ? -7.703 4.510 18.717 1.00 97.88 159 THR A O 1
ATOM 1240 N N . LEU A 1 160 ? -6.153 3.773 17.278 1.00 98.56 160 LEU A N 1
ATOM 1241 C CA . LEU A 1 160 ? -5.650 2.665 18.090 1.00 98.56 160 LEU A CA 1
ATOM 1242 C C . LEU A 1 160 ? -4.277 3.079 18.621 1.00 98.56 160 LEU A C 1
ATOM 1244 O O . LEU A 1 160 ? -3.381 3.331 17.814 1.00 98.56 160 LEU A O 1
ATOM 1248 N N . THR A 1 161 ? -4.150 3.227 19.946 1.00 98.19 161 THR A N 1
ATOM 1249 C CA . THR A 1 161 ? -2.989 3.891 20.562 1.00 98.19 161 THR A CA 1
ATOM 1250 C C . THR A 1 161 ? -2.664 3.441 21.984 1.00 98.19 161 THR A C 1
ATOM 1252 O O . THR A 1 161 ? -3.287 2.536 22.525 1.00 98.19 161 THR A O 1
ATOM 1255 N N . GLY A 1 162 ? -1.682 4.089 22.613 1.00 96.81 162 GLY A N 1
ATOM 1256 C CA . GLY A 1 162 ? -1.415 3.977 24.046 1.00 96.81 162 GLY A CA 1
ATOM 1257 C C . GLY A 1 162 ? -0.698 2.697 24.466 1.00 96.81 162 GLY A C 1
ATOM 1258 O O . GLY A 1 162 ? -0.795 2.321 25.630 1.00 96.81 162 GLY A O 1
ATOM 1259 N N . GLY A 1 163 ? 0.007 2.028 23.550 1.00 97.50 163 GLY A N 1
ATOM 1260 C CA . GLY A 1 163 ? 0.617 0.725 23.819 1.00 97.50 163 GLY A CA 1
ATOM 1261 C C . GLY A 1 163 ? -0.400 -0.417 23.812 1.00 97.50 163 GLY A C 1
ATOM 1262 O O . GLY A 1 163 ? -0.158 -1.447 24.442 1.00 97.50 163 GLY A O 1
ATOM 1263 N N . LEU A 1 164 ? -1.539 -0.229 23.133 1.00 97.56 164 LEU A N 1
ATOM 1264 C CA . LEU A 1 164 ? -2.561 -1.255 22.936 1.00 97.56 164 LEU A CA 1
ATOM 1265 C C . LEU A 1 164 ? -1.921 -2.545 22.412 1.00 97.56 164 LEU A C 1
ATOM 1267 O O . LEU A 1 164 ? -1.156 -2.521 21.448 1.00 97.56 164 LEU A O 1
ATOM 1271 N N . ASP A 1 165 ? -2.258 -3.664 23.053 1.00 98.81 165 ASP A N 1
ATOM 1272 C CA . ASP A 1 165 ? -1.683 -4.981 22.789 1.00 98.81 165 ASP A CA 1
ATOM 1273 C C . ASP A 1 165 ? -2.758 -6.069 22.690 1.00 98.81 165 ASP A C 1
ATOM 1275 O O . ASP A 1 165 ? -3.728 -6.077 23.453 1.00 98.81 165 ASP A O 1
ATOM 1279 N N . ASN A 1 166 ? -2.560 -7.029 21.789 1.00 98.81 166 ASN A N 1
ATOM 1280 C CA . ASN A 1 166 ? -3.390 -8.230 21.664 1.00 98.81 166 ASN A CA 1
ATOM 1281 C C . ASN A 1 166 ? -4.874 -7.894 21.426 1.00 98.81 166 ASN A C 1
ATOM 1283 O O . ASN A 1 166 ? -5.745 -8.171 22.256 1.00 98.81 166 ASN A O 1
ATOM 1287 N N . VAL A 1 167 ? -5.151 -7.261 20.285 1.00 98.88 167 VAL A N 1
ATOM 1288 C CA . VAL A 1 167 ? -6.502 -6.848 19.881 1.00 98.88 167 VAL A CA 1
ATOM 1289 C C . VAL A 1 167 ? -6.835 -7.394 18.502 1.00 98.88 167 VAL A C 1
ATOM 1291 O O . VAL A 1 167 ? -6.038 -7.318 17.565 1.00 98.88 167 VAL A O 1
ATOM 1294 N N . HIS A 1 168 ? -8.054 -7.914 18.370 1.00 98.88 168 HIS A N 1
ATOM 1295 C CA . HIS A 1 168 ? -8.587 -8.423 17.110 1.00 98.88 168 HIS A CA 1
ATOM 1296 C C . HIS A 1 168 ? -9.890 -7.711 16.756 1.00 98.88 168 HIS A C 1
ATOM 1298 O O . HIS A 1 168 ? -10.847 -7.757 17.523 1.00 98.88 168 HIS A O 1
ATOM 1304 N N . ILE A 1 169 ? -9.932 -7.062 15.595 1.00 98.88 169 ILE A N 1
ATOM 1305 C CA . ILE A 1 169 ? -11.124 -6.426 15.034 1.00 98.88 169 ILE A CA 1
ATOM 1306 C C . ILE A 1 169 ? -11.599 -7.260 13.841 1.00 98.88 169 ILE A C 1
ATOM 1308 O O . ILE A 1 169 ? -10.913 -7.334 12.824 1.00 98.88 169 ILE A O 1
ATOM 1312 N N . LEU A 1 170 ? -12.776 -7.874 13.955 1.00 98.81 170 LEU A N 1
ATOM 1313 C CA . LEU A 1 170 ? -13.419 -8.668 12.909 1.00 98.81 170 LEU A CA 1
ATOM 1314 C C . LEU A 1 170 ? -14.629 -7.902 12.362 1.00 98.81 170 LEU A C 1
ATOM 1316 O O . LEU A 1 170 ? -15.608 -7.704 13.076 1.00 98.81 170 LEU A O 1
ATOM 1320 N N . ALA A 1 171 ? -14.564 -7.461 11.108 1.00 98.62 171 ALA A N 1
ATOM 1321 C CA . ALA A 1 171 ? -15.480 -6.458 10.565 1.00 98.62 171 ALA A CA 1
ATOM 1322 C C . ALA A 1 171 ? -15.903 -6.723 9.105 1.00 98.62 171 ALA A C 1
ATOM 1324 O O . ALA A 1 171 ? -16.159 -5.785 8.352 1.00 98.62 171 ALA A O 1
ATOM 1325 N N . TYR A 1 172 ? -15.982 -7.992 8.683 1.00 98.38 172 TYR A N 1
ATOM 1326 C CA . TYR A 1 172 ? -16.389 -8.357 7.320 1.00 98.38 172 TYR A CA 1
ATOM 1327 C C . TYR A 1 172 ? -17.778 -7.802 6.961 1.00 98.38 172 TYR A C 1
ATOM 1329 O O . TYR A 1 172 ? -18.809 -8.204 7.510 1.00 98.38 172 TYR A O 1
ATOM 1337 N N . GLY A 1 173 ? -17.795 -6.887 5.989 1.00 96.88 173 GLY A N 1
ATOM 1338 C CA . GLY A 1 173 ? -19.010 -6.221 5.517 1.00 96.88 173 GLY A CA 1
ATOM 1339 C C . GLY A 1 173 ? -19.502 -5.084 6.418 1.00 96.88 173 GLY A C 1
ATOM 1340 O O . GLY A 1 173 ? -20.635 -4.639 6.237 1.00 96.88 173 GLY A O 1
ATOM 1341 N N . ALA A 1 174 ? -18.687 -4.628 7.371 1.00 97.94 174 ALA A N 1
ATOM 1342 C CA . ALA A 1 174 ? -18.930 -3.418 8.148 1.00 97.94 174 ALA A CA 1
ATOM 1343 C C . ALA A 1 174 ? -18.172 -2.212 7.569 1.00 97.94 174 ALA A C 1
ATOM 1345 O O . ALA A 1 174 ? -17.138 -2.367 6.911 1.00 97.94 174 ALA A O 1
ATOM 1346 N N . GLU A 1 175 ? -18.678 -1.005 7.834 1.00 97.38 175 GLU A N 1
ATOM 1347 C CA . GLU A 1 175 ? -18.115 0.244 7.309 1.00 97.38 175 GLU A CA 1
ATOM 1348 C C . GLU A 1 175 ? -17.821 1.260 8.425 1.00 97.38 175 GLU A C 1
ATOM 1350 O O . GLU A 1 175 ? -18.687 1.561 9.247 1.00 97.38 175 GLU A O 1
ATOM 1355 N N . LEU A 1 176 ? -16.621 1.844 8.411 1.00 97.31 176 LEU A N 1
ATOM 1356 C CA . LEU A 1 176 ? -16.324 3.121 9.064 1.00 97.31 176 LEU A CA 1
ATOM 1357 C C . LEU A 1 176 ? -16.460 4.239 8.024 1.00 97.31 176 LEU A C 1
ATOM 1359 O O . LEU A 1 176 ? -15.814 4.204 6.971 1.00 97.31 176 LEU A O 1
ATOM 1363 N N . ILE A 1 177 ? -17.336 5.202 8.300 1.00 95.12 177 ILE A N 1
ATOM 1364 C CA . ILE A 1 177 ? -17.731 6.241 7.346 1.00 95.12 177 ILE A CA 1
ATOM 1365 C C . ILE A 1 177 ? -17.474 7.627 7.933 1.00 95.12 177 ILE A C 1
ATOM 1367 O O . ILE A 1 177 ? -18.029 7.987 8.976 1.00 95.12 177 ILE A O 1
ATOM 1371 N N . ALA A 1 178 ? -16.704 8.422 7.195 1.00 92.12 178 ALA A N 1
ATOM 1372 C CA . ALA A 1 178 ? -16.515 9.848 7.415 1.00 92.12 178 ALA A CA 1
ATOM 1373 C C . ALA A 1 178 ? -17.202 10.667 6.297 1.00 92.12 178 ALA A C 1
ATOM 1375 O O . ALA A 1 178 ? -17.461 10.146 5.207 1.00 92.12 178 ALA A O 1
ATOM 1376 N N . PRO A 1 179 ? -17.544 11.946 6.540 1.00 86.19 179 PRO A N 1
ATOM 1377 C CA . PRO A 1 179 ? -18.142 12.797 5.522 1.00 86.19 179 PRO A CA 1
ATOM 1378 C C . PRO A 1 179 ? -17.120 13.152 4.441 1.00 86.19 179 PRO A C 1
ATOM 1380 O O . PRO A 1 179 ? -16.096 13.774 4.723 1.00 86.19 179 PRO A O 1
ATOM 1383 N N . ASN A 1 180 ? -17.457 12.847 3.185 1.00 82.06 180 ASN A N 1
ATOM 1384 C CA . ASN A 1 180 ? -16.660 13.210 2.011 1.00 82.06 180 ASN A CA 1
ATOM 1385 C C . ASN A 1 180 ? -16.821 14.702 1.647 1.00 82.06 180 ASN A C 1
ATOM 1387 O O . ASN A 1 180 ? -17.323 15.054 0.581 1.00 82.06 180 ASN A O 1
ATOM 1391 N N . THR A 1 181 ? -16.476 15.585 2.580 1.00 81.50 181 THR A N 1
ATOM 1392 C CA . THR A 1 181 ? -16.564 17.049 2.434 1.00 81.50 181 THR A CA 1
ATOM 1393 C C . THR A 1 181 ? -15.196 17.723 2.463 1.00 81.50 181 THR A C 1
ATOM 1395 O O . THR A 1 181 ? -15.108 18.950 2.453 1.00 81.50 181 THR A O 1
ATOM 1398 N N . TYR A 1 182 ? -14.122 16.936 2.521 1.00 80.25 182 TYR A N 1
ATOM 1399 C CA . TYR A 1 182 ? -12.763 17.442 2.616 1.00 80.25 182 TYR A CA 1
ATOM 1400 C C . TYR A 1 182 ? -12.260 17.913 1.251 1.00 80.25 182 TYR A C 1
ATOM 1402 O O . TYR A 1 182 ? -12.390 17.202 0.259 1.00 80.25 182 TYR A O 1
ATOM 1410 N N . THR A 1 183 ? -11.708 19.123 1.194 1.00 80.50 183 THR A N 1
ATOM 1411 C CA . THR A 1 183 ? -11.277 19.758 -0.063 1.00 80.50 183 THR A CA 1
ATOM 1412 C C . THR A 1 183 ? -9.791 20.110 -0.081 1.00 80.50 183 THR A C 1
ATOM 1414 O O . THR A 1 183 ? -9.213 20.253 -1.158 1.00 80.50 183 THR A O 1
ATOM 1417 N N . THR A 1 184 ? -9.140 20.228 1.079 1.00 83.25 184 THR A N 1
ATOM 1418 C CA . THR A 1 184 ? -7.717 20.585 1.197 1.00 83.25 184 THR A CA 1
ATOM 1419 C C . THR A 1 184 ? -7.081 19.946 2.424 1.00 83.25 184 THR A C 1
ATOM 1421 O O . THR A 1 184 ? -7.721 19.872 3.467 1.00 83.25 184 THR A O 1
ATOM 1424 N N . GLY A 1 185 ? -5.798 19.586 2.331 1.00 84.56 185 GLY A N 1
ATOM 1425 C CA . GLY A 1 185 ? -4.995 19.073 3.444 1.00 84.56 185 GLY A CA 1
ATOM 1426 C C . GLY A 1 185 ? -4.760 17.564 3.375 1.00 84.56 185 GLY A C 1
ATOM 1427 O O . GLY A 1 185 ? -5.161 16.907 2.417 1.00 84.56 185 GLY A O 1
ATOM 1428 N N . GLU A 1 186 ? -4.095 17.032 4.400 1.00 88.56 186 GLU A N 1
ATOM 1429 C CA . GLU A 1 186 ? -3.575 15.649 4.425 1.00 88.56 186 GLU A CA 1
ATOM 1430 C C . GLU A 1 186 ? -4.051 14.841 5.651 1.00 88.56 186 GLU A C 1
ATOM 1432 O O . GLU A 1 186 ? -3.702 13.676 5.825 1.00 88.56 186 GLU A O 1
ATOM 1437 N N . TRP A 1 187 ? -4.861 15.470 6.504 1.00 90.50 187 TRP A N 1
ATOM 1438 C CA . TRP A 1 187 ? -5.372 14.942 7.770 1.00 90.50 187 TRP A CA 1
ATOM 1439 C C . TRP A 1 187 ? -6.740 14.260 7.611 1.00 90.50 187 TRP A C 1
ATOM 1441 O O . TRP A 1 187 ? -7.227 14.136 6.500 1.00 90.50 187 TRP A O 1
ATOM 1451 N N . ARG A 1 188 ? -7.407 13.859 8.708 1.00 91.56 188 ARG A N 1
ATOM 1452 C CA . ARG A 1 188 ? -8.667 13.078 8.694 1.00 91.56 188 ARG A CA 1
ATOM 1453 C C . ARG A 1 188 ? -8.508 11.639 8.230 1.00 91.56 188 ARG A C 1
ATOM 1455 O O . ARG A 1 188 ? -9.319 11.135 7.450 1.00 91.56 188 ARG A O 1
ATOM 1462 N N . HIS A 1 189 ? -7.481 10.976 8.759 1.00 94.88 189 HIS A N 1
ATOM 1463 C CA . HIS A 1 189 ? -7.344 9.530 8.636 1.00 94.88 189 HIS A CA 1
ATOM 1464 C C . HIS A 1 189 ? -8.544 8.822 9.270 1.00 94.88 189 HIS A C 1
ATOM 1466 O O . HIS A 1 189 ? -9.029 9.237 10.331 1.00 94.88 189 HIS A O 1
ATOM 1472 N N . ILE A 1 190 ? -9.012 7.742 8.647 1.00 96.88 190 ILE A N 1
ATOM 1473 C CA . ILE A 1 190 ? -10.147 6.989 9.192 1.00 96.88 190 ILE A CA 1
ATOM 1474 C C . ILE A 1 190 ? -9.668 6.088 10.325 1.00 96.88 190 ILE A C 1
ATOM 1476 O O . ILE A 1 190 ? -10.124 6.238 11.457 1.00 96.88 190 ILE A O 1
ATOM 1480 N N . VAL A 1 191 ? -8.718 5.196 10.043 1.00 98.38 191 VAL A N 1
ATOM 1481 C CA . VAL A 1 191 ? -8.098 4.331 11.050 1.00 98.38 191 VAL A CA 1
ATOM 1482 C C . VAL A 1 191 ? -6.638 4.722 11.213 1.00 98.38 191 VAL A C 1
ATOM 1484 O O . VAL A 1 191 ? -5.811 4.498 10.332 1.00 98.38 191 VAL A O 1
ATOM 1487 N N . ASN A 1 192 ? -6.322 5.304 12.361 1.00 97.94 192 ASN A N 1
ATOM 1488 C CA . ASN A 1 192 ? -4.984 5.727 12.737 1.00 97.94 192 ASN A CA 1
ATOM 1489 C C . ASN A 1 192 ? -4.383 4.727 13.737 1.00 97.94 192 ASN A C 1
ATOM 1491 O O . ASN A 1 192 ? -4.909 4.552 14.836 1.00 97.94 192 ASN A O 1
ATOM 1495 N N . ILE A 1 193 ? -3.295 4.066 13.350 1.00 98.69 193 ILE A N 1
ATOM 1496 C CA . ILE A 1 193 ? -2.638 2.989 14.094 1.00 98.69 193 ILE A CA 1
ATOM 1497 C C . ILE A 1 193 ? -1.258 3.479 14.529 1.00 98.69 193 ILE A C 1
ATOM 1499 O O . ILE A 1 193 ? -0.325 3.529 13.726 1.00 98.69 193 ILE A O 1
ATOM 1503 N N . ASN A 1 194 ? -1.118 3.833 15.807 1.00 95.94 194 ASN A N 1
ATOM 1504 C CA . ASN A 1 194 ? 0.126 4.364 16.355 1.00 95.94 194 ASN A CA 1
ATOM 1505 C C . ASN A 1 194 ? 0.428 3.745 17.727 1.00 95.94 194 ASN A C 1
ATOM 1507 O O . ASN A 1 194 ? -0.468 3.568 18.530 1.00 95.94 194 ASN A O 1
ATOM 1511 N N . HIS A 1 195 ? 1.678 3.374 18.014 1.00 97.12 195 HIS A N 1
ATOM 1512 C CA . HIS A 1 195 ? 2.049 2.733 19.288 1.00 97.12 195 HIS A CA 1
ATOM 1513 C C . HIS A 1 195 ? 1.145 1.550 19.693 1.00 97.12 195 HIS A C 1
ATOM 1515 O O . HIS A 1 195 ? 0.471 1.581 20.724 1.00 97.12 195 HIS A O 1
ATOM 1521 N N . VAL A 1 196 ? 1.141 0.501 18.869 1.00 98.50 196 VAL A N 1
ATOM 1522 C CA . VAL A 1 196 ? 0.378 -0.732 19.118 1.00 98.50 196 VAL A CA 1
ATOM 1523 C C . VAL A 1 196 ? 1.251 -1.971 18.950 1.00 98.50 196 VAL A C 1
ATOM 1525 O O . VAL A 1 196 ? 2.268 -1.938 18.254 1.00 98.50 196 VAL A O 1
ATOM 1528 N N . SER A 1 197 ? 0.830 -3.081 19.548 1.00 98.75 197 SER A N 1
ATOM 1529 C CA . SER A 1 197 ? 1.406 -4.410 19.354 1.00 98.75 197 SER A CA 1
ATOM 1530 C C . SER A 1 197 ? 0.320 -5.465 19.138 1.00 98.75 197 SER A C 1
ATOM 1532 O O . SER A 1 197 ? -0.765 -5.369 19.700 1.00 98.75 197 SER A O 1
ATOM 1534 N N . ASN A 1 198 ? 0.590 -6.496 18.332 1.00 98.88 198 ASN A N 1
ATOM 1535 C CA . ASN A 1 198 ? -0.322 -7.641 18.161 1.00 98.88 198 ASN A CA 1
ATOM 1536 C C . ASN A 1 198 ? -1.757 -7.228 17.794 1.00 98.88 198 ASN A C 1
ATOM 1538 O O . ASN A 1 198 ? -2.726 -7.615 18.453 1.00 98.88 198 ASN A O 1
ATOM 1542 N N . LEU A 1 199 ? -1.874 -6.414 16.749 1.00 98.94 199 LEU A N 1
ATOM 1543 C CA . LEU A 1 199 ? -3.148 -5.926 16.240 1.00 98.94 199 LEU A CA 1
ATOM 1544 C C . LEU A 1 199 ? -3.515 -6.681 14.964 1.00 98.94 199 LEU A C 1
ATOM 1546 O O . LEU A 1 199 ? -2.725 -6.732 14.023 1.00 98.94 199 LEU A O 1
ATOM 1550 N N . ARG A 1 200 ? -4.739 -7.204 14.896 1.00 98.94 200 ARG A N 1
ATOM 1551 C CA . ARG A 1 200 ? -5.310 -7.756 13.662 1.00 98.94 200 ARG A CA 1
ATOM 1552 C C . ARG A 1 200 ? -6.638 -7.086 13.341 1.00 98.94 200 ARG A C 1
ATOM 1554 O O . ARG A 1 200 ? -7.516 -7.043 14.197 1.00 98.94 200 ARG A O 1
ATOM 1561 N N . ILE A 1 201 ? -6.796 -6.601 12.113 1.00 98.94 201 ILE A N 1
ATOM 1562 C CA . ILE A 1 201 ? -8.045 -6.043 11.585 1.00 98.94 201 ILE A CA 1
ATOM 1563 C C . ILE A 1 201 ? -8.422 -6.816 10.324 1.00 98.94 201 ILE A C 1
ATOM 1565 O O . ILE A 1 201 ? -7.633 -6.885 9.383 1.00 98.94 201 ILE A O 1
ATOM 1569 N N . GLU A 1 202 ? -9.629 -7.377 10.299 1.00 98.94 202 GLU A N 1
ATOM 1570 C CA . GLU A 1 202 ? -10.115 -8.211 9.202 1.00 98.94 202 GLU A CA 1
ATOM 1571 C C . GLU A 1 202 ? -11.423 -7.693 8.607 1.00 98.94 202 GLU A C 1
ATOM 1573 O O . GLU A 1 202 ? -12.384 -7.430 9.331 1.00 98.94 202 GLU A O 1
ATOM 1578 N N . GLY A 1 203 ? -11.480 -7.588 7.279 1.00 98.69 203 GLY A N 1
ATOM 1579 C CA . GLY A 1 203 ? -12.721 -7.360 6.535 1.00 98.69 203 GLY A CA 1
ATOM 1580 C C . GLY A 1 203 ? -13.304 -5.946 6.615 1.00 98.69 203 GLY A C 1
ATOM 1581 O O . GLY A 1 203 ? -14.352 -5.695 6.018 1.00 98.69 203 GLY A O 1
ATOM 1582 N N . LEU A 1 204 ? -12.649 -5.034 7.342 1.00 98.75 204 LEU A N 1
ATOM 1583 C CA . LEU A 1 204 ? -13.145 -3.680 7.567 1.00 98.75 204 LEU A CA 1
ATOM 1584 C C . LEU A 1 204 ? -13.076 -2.832 6.291 1.00 98.75 204 LEU A C 1
ATOM 1586 O O . LEU A 1 204 ? -12.006 -2.703 5.688 1.00 98.75 204 LEU A O 1
ATOM 1590 N N . LYS A 1 205 ? -14.185 -2.168 5.948 1.00 98.75 205 LYS A N 1
ATOM 1591 C CA . LYS A 1 205 ? -14.211 -1.098 4.947 1.00 98.75 205 LYS A CA 1
ATOM 1592 C C . LYS A 1 205 ? -14.151 0.282 5.605 1.00 98.75 205 LYS A C 1
ATOM 1594 O O . LYS A 1 205 ? -14.865 0.546 6.568 1.00 98.75 205 LYS A O 1
ATOM 1599 N N . VAL A 1 206 ? -13.345 1.177 5.045 1.00 98.38 206 VAL A N 1
ATOM 1600 C CA . VAL A 1 206 ? -13.226 2.585 5.447 1.00 98.38 206 VAL A CA 1
ATOM 1601 C C . VAL A 1 206 ? -13.491 3.489 4.244 1.00 98.38 206 VAL A C 1
ATOM 1603 O O . VAL A 1 206 ? -13.033 3.188 3.138 1.00 98.38 206 VAL A O 1
ATOM 1606 N N . SER A 1 207 ? -14.246 4.576 4.429 1.00 95.62 207 SER A N 1
ATOM 1607 C CA . SER A 1 207 ? -14.554 5.503 3.330 1.00 95.62 207 SER A CA 1
ATOM 1608 C C . SER A 1 207 ? -14.845 6.945 3.744 1.00 95.62 207 SER A C 1
ATOM 1610 O O . SER A 1 207 ? -15.335 7.200 4.846 1.00 95.62 207 SER A O 1
ATOM 1612 N N . GLY A 1 208 ? -14.594 7.874 2.815 1.00 89.56 208 GLY A N 1
ATOM 1613 C CA . GLY A 1 208 ? -14.958 9.291 2.928 1.00 89.56 208 GLY A CA 1
ATOM 1614 C C . GLY A 1 208 ? -14.019 10.134 3.793 1.00 89.56 208 GLY A C 1
ATOM 1615 O O . GLY A 1 208 ? -14.348 11.274 4.113 1.00 89.56 208 GLY A O 1
ATOM 1616 N N . GLY A 1 209 ? -12.869 9.588 4.192 1.00 88.88 209 GLY A N 1
ATOM 1617 C CA . GLY A 1 209 ? -11.869 10.287 4.991 1.00 88.88 209 GLY A CA 1
ATOM 1618 C C . GLY A 1 209 ? -11.153 11.361 4.177 1.00 88.88 209 GLY A C 1
ATOM 1619 O O . GLY A 1 209 ? -10.906 11.192 2.982 1.00 88.88 209 GLY A O 1
ATOM 1620 N N . GLY A 1 210 ? -10.795 12.464 4.835 1.00 91.12 210 GLY A N 1
ATOM 1621 C CA . GLY A 1 210 ? -10.006 13.533 4.214 1.00 91.12 210 GLY A CA 1
ATOM 1622 C C . GLY A 1 210 ? -8.531 13.173 4.006 1.00 91.12 210 GLY A C 1
ATOM 1623 O O . GLY A 1 210 ? -7.852 13.792 3.192 1.00 91.12 210 GLY A O 1
ATOM 1624 N N . GLY A 1 211 ? -8.052 12.162 4.726 1.00 93.00 211 GLY A N 1
ATOM 1625 C CA . GLY A 1 211 ? -6.671 11.708 4.682 1.00 93.00 211 GLY A CA 1
ATOM 1626 C C . GLY A 1 211 ? -6.625 10.257 4.250 1.00 93.00 211 GLY A C 1
ATOM 1627 O O . GLY A 1 211 ? -7.347 9.829 3.350 1.00 93.00 211 GLY A O 1
ATOM 1628 N N . ASP A 1 212 ? -5.777 9.497 4.924 1.00 96.25 212 ASP A N 1
ATOM 1629 C CA . ASP A 1 212 ? -5.566 8.090 4.596 1.00 96.25 212 ASP A CA 1
ATOM 1630 C C . ASP A 1 212 ? -6.650 7.187 5.195 1.00 96.25 212 ASP A C 1
ATOM 1632 O O . ASP A 1 212 ? -7.076 7.375 6.338 1.00 96.25 212 ASP A O 1
ATOM 1636 N N . GLY A 1 213 ? -7.074 6.163 4.455 1.00 97.75 213 GLY A N 1
ATOM 1637 C CA . GLY A 1 213 ? -8.016 5.176 4.991 1.00 97.75 213 GLY A CA 1
ATOM 1638 C C . GLY A 1 213 ? -7.440 4.443 6.204 1.00 97.75 213 GLY A C 1
ATOM 1639 O O . GLY A 1 213 ? -8.052 4.423 7.273 1.00 97.75 213 GLY A O 1
ATOM 1640 N N . PHE A 1 214 ? -6.230 3.906 6.049 1.00 98.75 214 PHE A N 1
ATOM 1641 C CA . PHE A 1 214 ? -5.439 3.351 7.144 1.00 98.75 214 PHE A CA 1
ATOM 1642 C C . PHE A 1 214 ? -4.078 4.036 7.200 1.00 98.75 214 PHE A C 1
ATOM 1644 O O . PHE A 1 214 ? -3.344 4.046 6.216 1.00 98.75 214 PHE A O 1
ATOM 1651 N N . TYR A 1 215 ? -3.731 4.568 8.362 1.00 98.38 215 TYR A N 1
ATOM 1652 C CA . TYR A 1 215 ? -2.430 5.157 8.637 1.00 98.38 215 TYR A CA 1
ATOM 1653 C C . TYR A 1 215 ? -1.705 4.302 9.677 1.00 98.38 215 TYR A C 1
ATOM 1655 O O . TYR A 1 215 ? -2.252 4.063 10.754 1.00 98.38 215 TYR A O 1
ATOM 1663 N N . ILE A 1 216 ? -0.496 3.829 9.364 1.00 98.62 216 ILE A N 1
ATOM 1664 C CA . ILE A 1 216 ? 0.324 2.994 10.250 1.00 98.62 216 ILE A CA 1
ATOM 1665 C C . ILE A 1 216 ? 1.655 3.694 10.501 1.00 98.62 216 ILE A C 1
ATOM 1667 O O . ILE A 1 216 ? 2.516 3.744 9.622 1.00 98.62 216 ILE A O 1
ATOM 1671 N N . GLY A 1 217 ? 1.840 4.208 11.713 1.00 96.62 217 GLY A N 1
ATOM 1672 C CA . GLY A 1 217 ? 3.098 4.827 12.107 1.00 96.62 217 GLY A CA 1
ATOM 1673 C C . GLY A 1 217 ? 3.007 5.620 13.397 1.00 96.62 217 GLY A C 1
ATOM 1674 O O . GLY A 1 217 ? 1.932 6.043 13.815 1.00 96.62 217 GLY A O 1
ATOM 1675 N N . ASN A 1 218 ? 4.152 5.835 14.037 1.00 94.00 218 ASN A N 1
ATOM 1676 C CA . ASN A 1 218 ? 4.259 6.736 15.178 1.00 94.00 218 ASN A CA 1
ATOM 1677 C C . ASN A 1 218 ? 5.593 7.488 15.184 1.00 94.00 218 ASN A C 1
ATOM 1679 O O . ASN A 1 218 ? 6.632 6.919 14.860 1.00 94.00 218 ASN A O 1
ATOM 1683 N N . PHE A 1 219 ? 5.576 8.745 15.614 1.00 90.88 219 PHE A N 1
ATOM 1684 C CA . PHE A 1 219 ? 6.749 9.628 15.640 1.00 90.88 219 PHE A CA 1
ATOM 1685 C C . PHE A 1 219 ? 7.362 9.747 17.035 1.00 90.88 219 PHE A C 1
ATOM 1687 O O . PHE A 1 219 ? 7.885 10.794 17.408 1.00 90.88 219 PHE A O 1
ATOM 1694 N N . VAL A 1 220 ? 7.275 8.679 17.826 1.00 93.56 220 VAL A N 1
ATOM 1695 C CA . VAL A 1 220 ? 7.875 8.618 19.157 1.00 93.56 220 VAL A CA 1
ATOM 1696 C C . VAL A 1 220 ? 8.815 7.422 19.214 1.00 93.56 220 VAL A C 1
ATOM 1698 O O . VAL A 1 220 ? 8.417 6.287 18.935 1.00 93.56 220 VAL A O 1
ATOM 1701 N N . GLU A 1 221 ? 10.072 7.685 19.572 1.00 93.44 221 GLU A N 1
ATOM 1702 C CA . GLU A 1 221 ? 11.109 6.665 19.706 1.00 93.44 221 GLU A CA 1
ATOM 1703 C C . GLU A 1 221 ? 10.668 5.554 20.675 1.00 93.44 221 GLU A C 1
ATOM 1705 O O . GLU A 1 221 ? 10.103 5.810 21.739 1.00 93.44 221 GLU A O 1
ATOM 1710 N N . GLY A 1 222 ? 10.888 4.297 20.281 1.00 93.25 222 GLY A N 1
ATOM 1711 C CA . GLY A 1 222 ? 10.488 3.123 21.064 1.00 93.25 222 GLY A CA 1
ATOM 1712 C C . GLY A 1 222 ? 8.987 2.803 21.056 1.00 93.25 222 GLY A C 1
ATOM 1713 O O . GLY A 1 222 ? 8.581 1.847 21.707 1.00 93.25 222 GLY A O 1
ATOM 1714 N N . GLN A 1 223 ? 8.165 3.556 20.316 1.00 95.81 223 GLN A N 1
ATOM 1715 C CA . GLN A 1 223 ? 6.704 3.402 20.285 1.00 95.81 223 GLN A CA 1
ATOM 1716 C C . GLN A 1 223 ? 6.154 3.119 18.878 1.00 95.81 223 GLN A C 1
ATOM 1718 O O . GLN A 1 223 ? 5.035 3.518 18.541 1.00 95.81 223 GLN A O 1
ATOM 1723 N N . MET A 1 224 ? 6.941 2.472 18.021 1.00 95.44 224 MET A N 1
ATOM 1724 C CA . MET A 1 224 ? 6.505 2.111 16.671 1.00 95.44 224 MET A CA 1
ATOM 1725 C C . MET A 1 224 ? 5.481 0.960 16.693 1.00 95.44 224 MET A C 1
ATOM 1727 O O . MET A 1 224 ? 5.525 0.123 17.598 1.00 95.44 224 MET A O 1
ATOM 1731 N N . PRO A 1 225 ? 4.568 0.882 15.710 1.00 98.12 225 PRO A N 1
ATOM 1732 C CA . PRO A 1 225 ? 3.692 -0.275 15.552 1.00 98.12 225 PRO A CA 1
ATOM 1733 C C . PRO A 1 225 ? 4.481 -1.578 15.343 1.00 98.12 225 PRO A C 1
ATOM 1735 O O . PRO A 1 225 ? 5.424 -1.622 14.549 1.00 98.12 225 PRO A O 1
ATOM 1738 N N . TYR A 1 226 ? 4.071 -2.650 16.024 1.00 98.62 226 TYR A N 1
ATOM 1739 C CA . TYR A 1 226 ? 4.702 -3.968 15.931 1.00 98.62 226 TYR A CA 1
ATOM 1740 C C . TYR A 1 226 ? 3.668 -5.083 15.747 1.00 98.62 226 TYR A C 1
ATOM 1742 O O . TYR A 1 226 ? 2.702 -5.163 16.502 1.00 98.62 226 TYR A O 1
ATOM 1750 N N . ARG A 1 227 ? 3.869 -5.990 14.781 1.00 98.81 227 ARG A N 1
ATOM 1751 C CA . ARG A 1 227 ? 2.927 -7.094 14.492 1.00 98.81 227 ARG A CA 1
ATOM 1752 C C . ARG A 1 227 ? 1.504 -6.579 14.245 1.00 98.81 227 ARG A C 1
ATOM 1754 O O . ARG A 1 227 ? 0.583 -6.850 15.019 1.00 98.81 227 ARG A O 1
ATOM 1761 N N . VAL A 1 228 ? 1.347 -5.827 13.158 1.00 98.94 228 VAL A N 1
ATOM 1762 C CA . VAL A 1 228 ? 0.052 -5.307 12.695 1.00 98.94 228 VAL A CA 1
ATOM 1763 C C . VAL A 1 228 ? -0.365 -6.053 11.435 1.00 98.94 228 VAL A C 1
ATOM 1765 O O . VAL A 1 228 ? 0.374 -6.067 10.455 1.00 98.94 228 VAL A O 1
ATOM 1768 N N . ILE A 1 229 ? -1.556 -6.647 11.451 1.00 98.94 229 ILE A N 1
ATOM 1769 C CA . ILE A 1 229 ? -2.157 -7.344 10.310 1.00 98.94 229 ILE A CA 1
ATOM 1770 C C . ILE A 1 229 ? -3.413 -6.595 9.873 1.00 98.94 229 ILE A C 1
ATOM 1772 O O . ILE A 1 229 ? -4.362 -6.480 10.649 1.00 98.94 229 ILE A O 1
ATOM 1776 N N . LEU A 1 230 ? -3.440 -6.149 8.619 1.00 98.94 230 LEU A N 1
ATOM 1777 C CA . LEU A 1 230 ? -4.658 -5.752 7.918 1.00 98.94 230 LEU A CA 1
ATOM 1778 C C . LEU A 1 230 ? -4.968 -6.815 6.866 1.00 98.94 230 LEU A C 1
ATOM 1780 O O . LEU A 1 230 ? -4.185 -7.013 5.939 1.00 98.94 230 LEU A O 1
ATOM 1784 N N . GLU A 1 231 ? -6.098 -7.500 6.996 1.00 98.94 231 GLU A N 1
ATOM 1785 C CA . GLU A 1 231 ? -6.486 -8.570 6.079 1.00 98.94 231 GLU A CA 1
ATOM 1786 C C . GLU A 1 231 ? -7.875 -8.335 5.493 1.00 98.94 231 GLU A C 1
ATOM 1788 O O . GLU A 1 231 ? -8.837 -8.057 6.207 1.00 98.94 231 GLU A O 1
ATOM 1793 N N . SER A 1 232 ? -7.991 -8.450 4.171 1.00 98.81 232 SER A N 1
ATOM 1794 C CA . SER A 1 232 ? -9.243 -8.233 3.438 1.00 98.81 232 SER A CA 1
ATOM 1795 C C . SER A 1 232 ? -9.890 -6.869 3.726 1.00 98.81 232 SER A C 1
ATOM 1797 O O . SER A 1 232 ? -11.112 -6.734 3.674 1.00 98.81 232 SER A O 1
ATOM 1799 N N . THR A 1 233 ? -9.090 -5.855 4.075 1.00 98.88 233 THR A N 1
ATOM 1800 C CA . THR A 1 233 ? -9.583 -4.499 4.334 1.00 98.88 233 THR A CA 1
ATOM 1801 C C . THR A 1 233 ? -9.818 -3.743 3.032 1.00 98.88 233 THR A C 1
ATOM 1803 O O . THR A 1 233 ? -9.147 -3.975 2.022 1.00 98.88 233 THR A O 1
ATOM 1806 N N . ILE A 1 234 ? -10.783 -2.824 3.055 1.00 98.88 234 ILE A N 1
ATOM 1807 C CA . ILE A 1 234 ? -11.170 -2.016 1.898 1.00 98.88 234 ILE A CA 1
ATOM 1808 C C . ILE A 1 234 ? -11.020 -0.539 2.248 1.00 98.88 234 ILE A C 1
ATOM 1810 O O . ILE A 1 234 ? -11.594 -0.072 3.226 1.00 98.88 234 ILE A O 1
ATOM 1814 N N . SER A 1 235 ? -10.291 0.204 1.427 1.00 98.56 235 SER A N 1
ATOM 1815 C CA . SER A 1 235 ? -10.156 1.656 1.500 1.00 98.56 235 SER A CA 1
ATOM 1816 C C . SER A 1 235 ? -10.771 2.259 0.240 1.00 98.56 235 SER A C 1
ATOM 1818 O O . SER A 1 235 ? -10.281 2.010 -0.860 1.00 98.56 235 SER A O 1
ATOM 1820 N N . ASP A 1 236 ? -11.886 2.979 0.375 1.00 98.06 236 ASP A N 1
ATOM 1821 C CA . ASP A 1 236 ? -12.704 3.428 -0.759 1.00 98.06 236 ASP A CA 1
ATOM 1822 C C . ASP A 1 236 ? -13.024 4.920 -0.662 1.00 98.06 236 ASP A C 1
ATOM 1824 O O . ASP A 1 236 ? -13.583 5.370 0.337 1.00 98.06 236 ASP A O 1
ATOM 1828 N N . ASN A 1 237 ? -12.722 5.678 -1.719 1.00 95.38 237 ASN A N 1
ATOM 1829 C CA . ASN A 1 237 ? -13.053 7.104 -1.812 1.00 95.38 237 ASN A CA 1
ATOM 1830 C C . ASN A 1 237 ? -12.493 7.927 -0.632 1.00 95.38 237 ASN A C 1
ATOM 1832 O O . ASN A 1 237 ? -13.224 8.648 0.052 1.00 95.38 237 ASN A O 1
ATOM 1836 N N . ASN A 1 238 ? -11.188 7.780 -0.385 1.00 93.38 238 ASN A N 1
ATOM 1837 C CA . ASN A 1 238 ? -10.426 8.612 0.548 1.00 93.38 238 ASN A CA 1
ATOM 1838 C C . ASN A 1 238 ? -9.642 9.686 -0.216 1.00 93.38 238 ASN A C 1
ATOM 1840 O O . ASN A 1 238 ? -9.228 9.462 -1.358 1.00 93.38 238 ASN A O 1
ATOM 1844 N N . TYR A 1 239 ? -9.467 10.853 0.408 1.00 93.81 239 TYR A N 1
ATOM 1845 C CA . TYR A 1 239 ? -8.970 12.063 -0.256 1.00 93.81 239 TYR A CA 1
ATOM 1846 C C . TYR A 1 239 ? -7.431 12.195 -0.279 1.00 93.81 239 TYR A C 1
ATOM 1848 O O . TYR A 1 239 ? -6.917 13.149 -0.860 1.00 93.81 239 TYR A O 1
ATOM 1856 N N . ARG A 1 240 ? -6.675 11.265 0.329 1.00 94.88 240 ARG A N 1
ATOM 1857 C CA . ARG A 1 240 ? -5.203 11.209 0.219 1.00 94.88 240 ARG A CA 1
ATOM 1858 C C . ARG A 1 240 ? -4.710 9.829 -0.194 1.00 94.88 240 ARG A C 1
ATOM 1860 O O . ARG A 1 240 ? -4.531 9.616 -1.380 1.00 94.88 240 ARG A O 1
ATOM 1867 N N . ASN A 1 241 ? -4.513 8.886 0.726 1.00 97.56 241 ASN A N 1
ATOM 1868 C CA . ASN A 1 241 ? -4.071 7.530 0.383 1.00 97.56 241 ASN A CA 1
ATOM 1869 C C . ASN A 1 241 ? -5.077 6.456 0.812 1.00 97.56 241 ASN A C 1
ATOM 1871 O O . ASN A 1 241 ? -5.911 6.643 1.700 1.00 97.56 241 ASN A O 1
ATOM 1875 N N . GLY A 1 242 ? -4.989 5.280 0.196 1.00 98.38 242 GLY A N 1
ATOM 1876 C CA . GLY A 1 242 ? -5.735 4.117 0.653 1.00 98.38 242 GLY A CA 1
ATOM 1877 C C . GLY A 1 242 ? -5.183 3.592 1.983 1.00 98.38 242 GLY A C 1
ATOM 1878 O O . GLY A 1 242 ? -5.914 3.522 2.976 1.00 98.38 242 GLY A O 1
ATOM 1879 N N . ILE A 1 243 ? -3.893 3.249 1.989 1.00 98.81 243 ILE A N 1
ATOM 1880 C CA . ILE A 1 243 ? -3.116 2.809 3.154 1.00 98.81 243 ILE A CA 1
ATOM 1881 C C . ILE A 1 243 ? -1.744 3.491 3.111 1.00 98.81 243 ILE A C 1
ATOM 1883 O O . ILE A 1 243 ? -1.078 3.410 2.082 1.00 98.81 243 ILE A O 1
ATOM 1887 N N . SER A 1 244 ? -1.300 4.075 4.222 1.00 98.56 244 SER A N 1
ATOM 1888 C CA . SER A 1 244 ? 0.065 4.590 4.389 1.00 98.56 244 SER A CA 1
ATOM 1889 C C . SER A 1 244 ? 0.803 3.813 5.479 1.00 98.56 244 SER A C 1
ATOM 1891 O O . SER A 1 244 ? 0.306 3.683 6.601 1.00 98.56 244 SER A O 1
ATOM 1893 N N . VAL A 1 245 ? 1.997 3.309 5.160 1.00 98.50 245 VAL A N 1
ATOM 1894 C CA . VAL A 1 245 ? 2.936 2.702 6.113 1.00 98.50 245 VAL A CA 1
ATOM 1895 C C . VAL A 1 245 ? 4.129 3.632 6.259 1.00 98.50 245 VAL A C 1
ATOM 1897 O O . VAL A 1 245 ? 4.949 3.756 5.352 1.00 98.50 245 VAL A O 1
ATOM 1900 N N . ILE A 1 246 ? 4.220 4.267 7.420 1.00 97.06 246 ILE A N 1
ATOM 1901 C CA . ILE A 1 246 ? 5.253 5.251 7.738 1.00 97.06 246 ILE A CA 1
ATOM 1902 C C . ILE A 1 246 ? 6.429 4.575 8.440 1.00 97.06 246 ILE A C 1
ATOM 1904 O O . ILE A 1 246 ? 7.584 4.738 8.059 1.00 97.06 246 ILE A O 1
ATOM 1908 N N . ASN A 1 247 ? 6.136 3.783 9.474 1.00 97.25 247 ASN A N 1
ATOM 1909 C CA . ASN A 1 247 ? 7.128 3.001 10.200 1.00 97.25 247 ASN A CA 1
ATOM 1910 C C . ASN A 1 247 ? 6.483 1.822 10.942 1.00 97.25 247 ASN A C 1
ATOM 1912 O O . ASN A 1 247 ? 5.284 1.819 11.226 1.00 97.25 247 ASN A O 1
ATOM 1916 N N . GLY A 1 248 ? 7.296 0.815 11.254 1.00 97.62 248 GLY A N 1
ATOM 1917 C CA . GLY A 1 248 ? 6.909 -0.348 12.038 1.00 97.62 248 GLY A CA 1
ATOM 1918 C C . GLY A 1 248 ? 7.763 -1.583 11.760 1.00 97.62 248 GLY A C 1
ATOM 1919 O O . GLY A 1 248 ? 8.605 -1.616 10.857 1.00 97.62 248 GLY A O 1
ATOM 1920 N N . GLU A 1 249 ? 7.510 -2.624 12.547 1.00 98.31 249 GLU A N 1
ATOM 1921 C CA . GLU A 1 249 ? 8.107 -3.947 12.373 1.00 98.31 249 GLU A CA 1
ATOM 1922 C C . GLU A 1 249 ? 7.020 -5.027 12.273 1.00 98.31 249 GLU A C 1
ATOM 1924 O O . GLU A 1 249 ? 6.074 -5.044 13.065 1.00 98.31 249 GLU A O 1
ATOM 1929 N N . SER A 1 250 ? 7.164 -5.944 11.311 1.00 98.81 250 SER A N 1
ATOM 1930 C CA . SER A 1 250 ? 6.188 -7.009 11.037 1.00 98.81 250 SER A CA 1
ATOM 1931 C C . SER A 1 250 ? 4.796 -6.438 10.744 1.00 98.81 250 SER A C 1
ATOM 1933 O O . SER A 1 250 ? 3.828 -6.674 11.470 1.00 98.81 250 SER A O 1
ATOM 1935 N N . ILE A 1 251 ? 4.717 -5.635 9.680 1.00 98.94 251 ILE A N 1
ATOM 1936 C CA . ILE A 1 251 ? 3.470 -5.035 9.193 1.00 98.94 251 ILE A CA 1
ATOM 1937 C C . ILE A 1 251 ? 3.011 -5.811 7.965 1.00 98.94 251 ILE A C 1
ATOM 1939 O O . ILE A 1 251 ? 3.723 -5.882 6.959 1.00 98.94 251 ILE A O 1
ATOM 1943 N N . TYR A 1 252 ? 1.818 -6.388 8.046 1.00 98.94 252 TYR A N 1
ATOM 1944 C CA . TYR A 1 252 ? 1.298 -7.307 7.048 1.00 98.94 252 TYR A CA 1
ATOM 1945 C C . TYR A 1 252 ? -0.032 -6.812 6.481 1.00 98.94 252 TYR A C 1
ATOM 1947 O O . TYR A 1 252 ? -1.013 -6.655 7.205 1.00 98.94 252 TYR A O 1
ATOM 1955 N N . LEU A 1 253 ? -0.061 -6.581 5.172 1.00 98.94 253 LEU A N 1
ATOM 1956 C CA . LEU A 1 253 ? -1.241 -6.193 4.408 1.00 98.94 253 LEU A CA 1
ATOM 1957 C C . LEU A 1 253 ? -1.605 -7.352 3.475 1.00 98.94 253 LEU A C 1
ATOM 1959 O O . LEU A 1 253 ? -0.879 -7.634 2.520 1.00 98.94 253 LEU A O 1
ATOM 1963 N N . TYR A 1 254 ? -2.706 -8.043 3.754 1.00 98.94 254 TYR A N 1
ATOM 1964 C CA . TYR A 1 254 ? -3.134 -9.233 3.019 1.00 98.94 254 TYR A CA 1
ATOM 1965 C C . TYR A 1 254 ? -4.466 -9.006 2.317 1.00 98.94 254 TYR A C 1
ATOM 1967 O O . TYR A 1 254 ? -5.447 -8.630 2.950 1.00 98.94 254 TYR A O 1
ATOM 1975 N N . ASN A 1 255 ? -4.520 -9.286 1.013 1.00 98.88 255 ASN A N 1
ATOM 1976 C CA . ASN A 1 255 ? -5.755 -9.232 0.221 1.00 98.88 255 ASN A CA 1
ATOM 1977 C C . ASN A 1 255 ? -6.505 -7.887 0.348 1.00 98.88 255 ASN A C 1
ATOM 1979 O O . ASN A 1 255 ? -7.735 -7.852 0.347 1.00 98.88 255 ASN A O 1
ATOM 1983 N N . THR A 1 256 ? -5.777 -6.781 0.517 1.00 98.81 256 THR A N 1
ATOM 1984 C CA . THR A 1 256 ? -6.371 -5.452 0.698 1.00 98.81 256 THR A CA 1
ATOM 1985 C C . THR A 1 256 ? -6.852 -4.879 -0.634 1.00 98.81 256 THR A C 1
ATOM 1987 O O . THR A 1 256 ? -6.277 -5.159 -1.687 1.00 98.81 256 THR A O 1
ATOM 1990 N N . LEU A 1 257 ? -7.905 -4.062 -0.596 1.00 98.94 257 LEU A N 1
ATOM 1991 C CA . LEU A 1 257 ? -8.420 -3.326 -1.749 1.00 98.94 257 LEU A CA 1
ATOM 1992 C C . LEU A 1 257 ? -8.383 -1.825 -1.466 1.00 98.94 257 LEU A C 1
ATOM 1994 O O . LEU A 1 257 ? -9.107 -1.346 -0.598 1.00 98.94 257 LEU A O 1
ATOM 1998 N N . CYS A 1 258 ? -7.608 -1.073 -2.240 1.00 98.94 258 CYS A N 1
ATOM 1999 C CA . CYS A 1 258 ? -7.630 0.390 -2.212 1.00 98.94 258 CYS A CA 1
ATOM 2000 C C . CYS A 1 258 ? -8.200 0.911 -3.529 1.00 98.94 258 CYS A C 1
ATOM 2002 O O . CYS A 1 258 ? -7.677 0.584 -4.595 1.00 98.94 258 CYS A O 1
ATOM 2004 N N . GLN A 1 259 ? -9.272 1.700 -3.483 1.00 98.69 259 GLN A N 1
ATOM 2005 C CA . GLN A 1 259 ? -9.936 2.152 -4.699 1.00 98.69 259 GLN A CA 1
ATOM 2006 C C . GLN A 1 259 ? -10.503 3.568 -4.631 1.00 98.69 259 GLN A C 1
ATOM 2008 O O . GLN A 1 259 ? -10.846 4.082 -3.568 1.00 98.69 259 GLN A O 1
ATOM 2013 N N . ASN A 1 260 ? -10.641 4.171 -5.813 1.00 98.00 260 ASN A N 1
ATOM 2014 C CA . ASN A 1 260 ? -11.223 5.501 -6.007 1.00 98.00 260 ASN A CA 1
ATOM 2015 C C . ASN A 1 260 ? -10.521 6.582 -5.165 1.00 98.00 260 ASN A C 1
ATOM 2017 O O . ASN A 1 260 ? -11.165 7.480 -4.630 1.00 98.00 260 ASN A O 1
ATOM 2021 N N . ILE A 1 261 ? -9.198 6.481 -5.033 1.00 97.56 261 ILE A N 1
ATOM 2022 C CA . ILE A 1 261 ? -8.390 7.442 -4.280 1.00 97.56 261 ILE A CA 1
ATOM 2023 C C . ILE A 1 261 ? -8.164 8.695 -5.139 1.00 97.56 261 ILE A C 1
ATOM 2025 O O . ILE A 1 261 ? -7.666 8.620 -6.270 1.00 97.56 261 ILE A O 1
ATOM 2029 N N . VAL A 1 262 ? -8.569 9.852 -4.623 1.00 93.81 262 VAL A N 1
ATOM 2030 C CA . VAL A 1 262 ? -8.588 11.154 -5.319 1.00 93.81 262 VAL A CA 1
ATOM 2031 C C . VAL A 1 262 ? -8.148 12.257 -4.355 1.00 93.81 262 VAL A C 1
ATOM 2033 O O . VAL A 1 262 ? -7.870 11.960 -3.208 1.00 93.81 262 VAL A O 1
ATOM 2036 N N . GLY A 1 263 ? -8.077 13.521 -4.790 1.00 94.00 263 GLY A N 1
ATOM 2037 C CA . GLY A 1 263 ? -7.811 14.651 -3.884 1.00 94.00 263 GLY A CA 1
ATOM 2038 C C . GLY A 1 263 ? -6.342 15.058 -3.748 1.00 94.00 263 GLY A C 1
ATOM 2039 O O . GLY A 1 263 ? -5.708 15.412 -4.742 1.00 94.00 263 GLY A O 1
ATOM 2040 N N . THR A 1 264 ? -5.819 15.057 -2.525 1.00 93.94 264 THR A N 1
ATOM 2041 C CA . THR A 1 264 ? -4.463 15.498 -2.179 1.00 93.94 264 THR A CA 1
ATOM 2042 C C . THR A 1 264 ? -3.419 14.439 -2.539 1.00 93.94 264 THR A C 1
ATOM 2044 O O . THR A 1 264 ? -3.593 13.253 -2.267 1.00 93.94 264 THR A O 1
ATOM 2047 N N . SER A 1 265 ? -2.303 14.865 -3.144 1.00 93.38 265 SER A N 1
ATOM 2048 C CA . SER A 1 265 ? -1.152 13.993 -3.424 1.00 93.38 265 SER A CA 1
ATOM 2049 C C . SER A 1 265 ? -0.651 13.267 -2.158 1.00 93.38 265 SER A C 1
ATOM 2051 O O . SER A 1 265 ? -0.680 13.857 -1.081 1.00 93.38 265 SER A O 1
ATOM 2053 N N . PRO A 1 266 ? -0.166 12.016 -2.273 1.00 94.38 266 PRO A N 1
ATOM 2054 C CA . PRO A 1 266 ? 0.184 11.331 -3.518 1.00 94.38 266 PRO A CA 1
ATOM 2055 C C . PRO A 1 266 ? -0.961 10.587 -4.205 1.00 94.38 266 PRO A C 1
ATOM 2057 O O . PRO A 1 266 ? -0.757 10.146 -5.333 1.00 94.38 266 PRO A O 1
ATOM 2060 N N . GLN A 1 267 ? -2.154 10.488 -3.609 1.00 96.75 267 GLN A N 1
ATOM 2061 C CA . GLN A 1 267 ? -3.297 9.792 -4.222 1.00 96.75 267 GLN A CA 1
ATOM 2062 C C . GLN A 1 267 ? -3.001 8.310 -4.493 1.00 96.75 267 GLN A C 1
ATOM 2064 O O . GLN A 1 267 ? -3.401 7.764 -5.530 1.00 96.75 267 GLN A O 1
ATOM 2069 N N . ALA A 1 268 ? -2.232 7.679 -3.601 1.00 98.19 268 ALA A N 1
ATOM 2070 C CA . ALA A 1 268 ? -1.772 6.307 -3.744 1.00 98.19 268 ALA A CA 1
ATOM 2071 C C . ALA A 1 268 ? -2.784 5.312 -3.162 1.00 98.19 268 ALA A C 1
ATOM 2073 O O . ALA A 1 268 ? -3.414 5.562 -2.136 1.00 98.19 268 ALA A O 1
ATOM 2074 N N . GLY A 1 269 ? -2.912 4.139 -3.780 1.00 98.69 269 GLY A N 1
ATOM 2075 C CA . GLY A 1 269 ? -3.607 3.012 -3.170 1.00 98.69 269 GLY A CA 1
ATOM 2076 C C . GLY A 1 269 ? -2.878 2.562 -1.906 1.00 98.69 269 GLY A C 1
ATOM 2077 O O . GLY A 1 269 ? -3.469 2.529 -0.829 1.00 98.69 269 GLY A O 1
ATOM 2078 N N . ILE A 1 270 ? -1.588 2.257 -2.033 1.00 98.88 270 ILE A N 1
ATOM 2079 C CA . ILE A 1 270 ? -0.704 1.915 -0.915 1.00 98.88 270 ILE A CA 1
ATOM 2080 C C . ILE A 1 270 ? 0.567 2.750 -1.017 1.00 98.88 270 ILE A C 1
ATOM 2082 O O . ILE A 1 270 ? 1.227 2.747 -2.057 1.00 98.88 270 ILE A O 1
ATOM 2086 N N . ASP A 1 271 ? 0.916 3.420 0.072 1.00 98.31 271 ASP A N 1
ATOM 2087 C CA . ASP A 1 271 ? 2.076 4.293 0.171 1.00 98.31 271 ASP A CA 1
ATOM 2088 C C . ASP A 1 271 ? 3.024 3.818 1.274 1.00 98.31 271 ASP A C 1
ATOM 2090 O O . ASP A 1 271 ? 2.632 3.681 2.435 1.00 98.31 271 ASP A O 1
ATOM 2094 N N . ILE A 1 272 ? 4.268 3.519 0.911 1.00 97.94 272 ILE A N 1
ATOM 2095 C CA . ILE A 1 272 ? 5.350 3.253 1.858 1.00 97.94 272 ILE A CA 1
ATOM 2096 C C . ILE A 1 272 ? 6.165 4.542 1.949 1.00 97.94 272 ILE A C 1
ATOM 2098 O O . ILE A 1 272 ? 7.072 4.771 1.143 1.00 97.94 272 ILE A O 1
ATOM 2102 N N . GLU A 1 273 ? 5.798 5.381 2.913 1.00 92.56 273 GLU A N 1
ATOM 2103 C CA . GLU A 1 273 ? 6.218 6.781 3.033 1.00 92.56 273 GLU A CA 1
ATOM 2104 C C . GLU A 1 273 ? 6.744 7.048 4.449 1.00 92.56 273 GLU A C 1
ATOM 2106 O O . GLU A 1 273 ? 6.072 7.689 5.259 1.00 92.56 273 GLU A O 1
ATOM 2111 N N . PRO A 1 274 ? 7.937 6.547 4.815 1.00 92.69 274 PRO A N 1
ATOM 2112 C CA . PRO A 1 274 ? 8.604 7.062 5.999 1.00 92.69 274 PRO A CA 1
ATOM 2113 C C . PRO A 1 274 ? 8.793 8.564 5.864 1.00 92.69 274 PRO A C 1
ATOM 2115 O O . PRO A 1 274 ? 8.990 9.079 4.760 1.00 92.69 274 PRO A O 1
ATOM 2118 N N . ASN A 1 275 ? 8.783 9.257 6.995 1.00 85.19 275 ASN A N 1
ATOM 2119 C CA . ASN A 1 275 ? 9.071 10.676 6.986 1.00 85.19 275 ASN A CA 1
ATOM 2120 C C . ASN A 1 275 ? 10.588 10.857 7.029 1.00 85.19 275 ASN A C 1
ATOM 2122 O O . ASN A 1 275 ? 11.280 10.577 6.052 1.00 85.19 275 ASN A O 1
ATOM 2126 N N . GLU A 1 276 ? 11.128 11.332 8.141 1.00 84.50 276 GLU A N 1
ATOM 2127 C CA . GLU A 1 276 ? 12.541 11.698 8.227 1.00 84.50 276 GLU A CA 1
ATOM 2128 C C . GLU A 1 276 ? 13.157 11.414 9.600 1.00 84.50 276 GLU A C 1
ATOM 2130 O O . GLU A 1 276 ? 14.277 11.835 9.876 1.00 84.50 276 GLU A O 1
ATOM 2135 N N . GLU A 1 277 ? 12.458 10.706 10.486 1.00 87.69 277 GLU A N 1
ATOM 2136 C CA . GLU A 1 277 ? 12.884 10.563 11.881 1.00 87.69 277 GLU A CA 1
ATOM 2137 C C . GLU A 1 277 ? 13.938 9.467 12.052 1.00 87.69 277 GLU A C 1
ATOM 2139 O O . GLU A 1 277 ? 13.835 8.391 11.466 1.00 87.69 277 GLU A O 1
ATOM 2144 N N . THR A 1 278 ? 14.973 9.698 12.865 1.00 90.56 278 THR A N 1
ATOM 2145 C CA . THR A 1 278 ? 16.132 8.785 12.988 1.00 90.56 278 THR A CA 1
ATOM 2146 C C . THR A 1 278 ? 15.763 7.383 13.478 1.00 90.56 278 THR A C 1
ATOM 2148 O O . THR A 1 278 ? 16.429 6.421 13.102 1.00 90.56 278 THR A O 1
ATOM 2151 N N . PHE A 1 279 ? 14.693 7.260 14.266 1.00 90.62 279 PHE A N 1
ATOM 2152 C CA . PHE A 1 279 ? 14.217 6.004 14.854 1.00 90.62 279 PHE A CA 1
ATOM 2153 C C . PHE A 1 279 ? 13.198 5.243 13.984 1.00 90.62 279 PHE A C 1
ATOM 2155 O O . PHE A 1 279 ? 12.767 4.157 14.375 1.00 90.62 279 PHE A O 1
ATOM 2162 N N . GLU A 1 280 ? 12.774 5.781 12.831 1.00 93.44 280 GLU A N 1
ATOM 2163 C CA . GLU A 1 280 ? 11.842 5.073 11.944 1.00 93.44 280 GLU A CA 1
ATOM 2164 C C . GLU A 1 280 ? 12.454 3.781 11.403 1.00 93.44 280 GLU A C 1
ATOM 2166 O O . GLU A 1 280 ? 13.588 3.752 10.913 1.00 93.44 280 GLU A O 1
ATOM 2171 N N . LEU A 1 281 ? 11.651 2.724 11.393 1.00 95.00 281 LEU A N 1
ATOM 2172 C CA . LEU A 1 281 ? 12.038 1.404 10.924 1.00 95.00 281 LEU A CA 1
ATOM 2173 C C . LEU A 1 281 ? 11.043 0.913 9.871 1.00 95.00 281 LEU A C 1
ATOM 2175 O O . LEU A 1 281 ? 9.838 1.035 10.065 1.00 95.00 281 LEU A O 1
ATOM 2179 N N . LEU A 1 282 ? 11.548 0.336 8.781 1.00 97.81 282 LEU A N 1
ATOM 2180 C CA . LEU A 1 282 ? 10.765 -0.441 7.820 1.00 97.81 282 LEU A CA 1
ATOM 2181 C C . LEU A 1 282 ? 11.294 -1.873 7.803 1.00 97.81 282 LEU A C 1
ATOM 2183 O O . LEU A 1 282 ? 12.125 -2.224 6.966 1.00 97.81 282 LEU A O 1
ATOM 2187 N N . LYS A 1 283 ? 10.854 -2.701 8.749 1.00 98.25 283 LYS A N 1
ATOM 2188 C CA . LYS A 1 283 ? 11.363 -4.068 8.895 1.00 98.25 283 LYS A CA 1
ATOM 2189 C C . LYS A 1 283 ? 10.239 -5.078 8.758 1.00 98.25 283 LYS A C 1
ATOM 2191 O O . LYS A 1 283 ? 9.230 -4.984 9.448 1.00 98.25 283 LYS A O 1
ATOM 2196 N N . ASP A 1 284 ? 10.445 -6.072 7.900 1.00 98.75 284 ASP A N 1
ATOM 2197 C CA . ASP A 1 284 ? 9.475 -7.139 7.662 1.00 98.75 284 ASP A CA 1
ATOM 2198 C C . ASP A 1 284 ? 8.092 -6.603 7.241 1.00 98.75 284 ASP A C 1
ATOM 2200 O O . ASP A 1 284 ? 7.052 -6.977 7.780 1.00 98.75 284 ASP A O 1
ATOM 2204 N N . ILE A 1 285 ? 8.088 -5.688 6.268 1.00 98.88 285 ILE A N 1
ATOM 2205 C CA . ILE A 1 285 ? 6.863 -5.138 5.681 1.00 98.88 285 ILE A CA 1
ATOM 2206 C C . ILE A 1 285 ? 6.436 -6.049 4.527 1.00 98.88 285 ILE A C 1
ATOM 2208 O O . ILE A 1 285 ? 7.188 -6.226 3.559 1.00 98.88 285 ILE A O 1
ATOM 2212 N N . ARG A 1 286 ? 5.245 -6.656 4.624 1.00 98.94 286 ARG A N 1
ATOM 2213 C CA . ARG A 1 286 ? 4.708 -7.588 3.615 1.00 98.94 286 ARG A CA 1
ATOM 2214 C C . ARG A 1 286 ? 3.352 -7.125 3.121 1.00 98.94 286 ARG A C 1
ATOM 2216 O O . ARG A 1 286 ? 2.401 -7.047 3.887 1.00 98.94 286 ARG A O 1
ATOM 2223 N N . VAL A 1 287 ? 3.252 -6.893 1.821 1.00 98.94 287 VAL A N 1
ATOM 2224 C CA . VAL A 1 287 ? 2.007 -6.547 1.137 1.00 98.94 287 VAL A CA 1
ATOM 2225 C C . VAL A 1 287 ? 1.723 -7.648 0.122 1.00 98.94 287 VAL A C 1
ATOM 2227 O O . VAL A 1 287 ? 2.370 -7.711 -0.921 1.00 98.94 287 VAL A O 1
ATOM 2230 N N . ILE A 1 288 ? 0.808 -8.565 0.439 1.00 98.94 288 ILE A N 1
ATOM 2231 C CA . ILE A 1 288 ? 0.577 -9.785 -0.347 1.00 98.94 288 ILE A CA 1
ATOM 2232 C C . ILE A 1 288 ? -0.838 -9.783 -0.922 1.00 98.94 288 ILE A C 1
ATOM 2234 O O . ILE A 1 288 ? -1.821 -9.626 -0.198 1.00 98.94 288 ILE A O 1
ATOM 2238 N N . ASN A 1 289 ? -0.922 -9.989 -2.237 1.00 98.94 289 ASN A N 1
ATOM 2239 C CA . ASN A 1 289 ? -2.150 -9.932 -3.026 1.00 98.94 289 ASN A CA 1
ATOM 2240 C C . ASN A 1 289 ? -2.940 -8.606 -2.900 1.00 98.94 289 ASN A C 1
ATOM 2242 O O . ASN A 1 289 ? -4.174 -8.661 -2.843 1.00 98.94 289 ASN A O 1
ATOM 2246 N N . PRO A 1 290 ? -2.307 -7.413 -2.832 1.00 98.88 290 PRO A N 1
ATOM 2247 C CA . PRO A 1 290 ? -3.073 -6.173 -2.808 1.00 98.88 290 PRO A CA 1
ATOM 2248 C C . PRO A 1 290 ? -3.756 -5.942 -4.161 1.00 98.88 290 PRO A C 1
ATOM 2250 O O . PRO A 1 290 ? -3.207 -6.263 -5.219 1.00 98.88 290 PRO A O 1
ATOM 2253 N N . THR A 1 291 ? -4.933 -5.329 -4.137 1.00 98.94 291 THR A N 1
ATOM 2254 C CA . THR A 1 291 ? -5.597 -4.791 -5.326 1.00 98.94 291 THR A CA 1
ATOM 2255 C C . THR A 1 291 ? -5.714 -3.280 -5.207 1.00 98.94 291 THR A C 1
ATOM 2257 O O . THR A 1 291 ? -6.189 -2.764 -4.196 1.00 98.94 291 THR A O 1
ATOM 2260 N N . THR A 1 292 ? -5.316 -2.569 -6.255 1.00 98.94 292 THR A N 1
ATOM 2261 C CA . THR A 1 292 ? -5.524 -1.126 -6.377 1.00 98.94 292 THR A CA 1
ATOM 2262 C C . THR A 1 292 ? -6.336 -0.825 -7.625 1.00 98.94 292 THR A C 1
ATOM 2264 O O . THR A 1 292 ? -6.254 -1.546 -8.627 1.00 98.94 292 THR A O 1
ATOM 2267 N N . LYS A 1 293 ? -7.243 0.149 -7.524 1.00 98.88 293 LYS A N 1
ATOM 2268 C CA . LYS A 1 293 ? -8.161 0.456 -8.616 1.00 98.88 293 LYS A CA 1
ATOM 2269 C C . LYS A 1 293 ? -8.574 1.916 -8.645 1.00 98.88 293 LYS A C 1
ATOM 2271 O O . LYS A 1 293 ? -9.161 2.424 -7.694 1.00 98.88 293 LYS A O 1
ATOM 2276 N N . ASN A 1 294 ? -8.444 2.547 -9.806 1.00 98.62 294 ASN A N 1
ATOM 2277 C CA . ASN A 1 294 ? -8.855 3.932 -10.025 1.00 98.62 294 ASN A CA 1
ATOM 2278 C C . ASN A 1 294 ? -8.222 4.924 -9.027 1.00 98.62 294 ASN A C 1
ATOM 2280 O O . ASN A 1 294 ? -8.810 5.972 -8.761 1.00 98.62 294 ASN A O 1
ATOM 2284 N N . CYS A 1 295 ? -7.042 4.629 -8.483 1.00 98.56 295 CYS A N 1
ATOM 2285 C CA . CYS A 1 295 ? -6.267 5.583 -7.701 1.00 98.56 295 CYS A CA 1
ATOM 2286 C C . CYS A 1 295 ? -5.678 6.635 -8.646 1.00 98.56 295 CYS A C 1
ATOM 2288 O O . CYS A 1 295 ? -5.084 6.308 -9.674 1.00 98.56 295 CYS A O 1
ATOM 2290 N N . THR A 1 296 ? -5.877 7.916 -8.349 1.00 97.75 296 THR A N 1
ATOM 2291 C CA . THR A 1 296 ? -5.489 9.000 -9.266 1.00 97.75 296 THR A CA 1
ATOM 2292 C C . THR A 1 296 ? -3.977 9.094 -9.436 1.00 97.75 296 THR A C 1
ATOM 2294 O O . THR A 1 296 ? -3.517 9.335 -10.550 1.00 97.75 296 THR A O 1
ATOM 2297 N N . GLY A 1 297 ? -3.221 8.859 -8.362 1.00 97.44 297 GLY A N 1
ATOM 2298 C CA . GLY A 1 297 ? -1.764 8.904 -8.369 1.00 97.44 297 GLY A CA 1
ATOM 2299 C C . GLY A 1 297 ? -1.150 7.544 -8.662 1.00 97.44 297 GLY A C 1
ATOM 2300 O O . GLY A 1 297 ? -0.750 7.271 -9.790 1.00 97.44 297 GLY A O 1
ATOM 2301 N N . TYR A 1 298 ? -1.071 6.683 -7.650 1.00 98.25 298 TYR A N 1
ATOM 2302 C CA . TYR A 1 298 ? -0.303 5.438 -7.724 1.00 98.25 298 TYR A CA 1
ATOM 2303 C C . TYR A 1 298 ? -1.136 4.237 -7.281 1.00 98.25 298 TYR A C 1
ATOM 2305 O O . TYR A 1 298 ? -1.965 4.357 -6.383 1.00 98.25 298 TYR A O 1
ATOM 2313 N N . GLY A 1 299 ? -0.889 3.062 -7.855 1.00 98.69 299 GLY A N 1
ATOM 2314 C CA . GLY A 1 299 ? -1.301 1.802 -7.246 1.00 98.69 299 GLY A CA 1
ATOM 2315 C C . GLY A 1 299 ? -0.493 1.590 -5.967 1.00 98.69 299 GLY A C 1
ATOM 2316 O O . GLY A 1 299 ? -1.007 1.763 -4.862 1.00 98.69 299 GLY A O 1
ATOM 2317 N N . VAL A 1 300 ? 0.805 1.320 -6.123 1.00 98.88 300 VAL A N 1
ATOM 2318 C CA . VAL A 1 300 ? 1.771 1.225 -5.015 1.00 98.88 300 VAL A CA 1
ATOM 2319 C C . VAL A 1 300 ? 2.894 2.249 -5.192 1.00 98.88 300 VAL A C 1
ATOM 2321 O O . VAL A 1 300 ? 3.481 2.337 -6.273 1.00 98.88 300 VAL A O 1
ATOM 2324 N N . LEU A 1 301 ? 3.220 2.982 -4.126 1.00 98.19 301 LEU A N 1
ATOM 2325 C CA . LEU A 1 301 ? 4.309 3.958 -4.075 1.00 98.19 301 LEU A CA 1
ATOM 2326 C C . LEU A 1 301 ? 5.330 3.593 -2.988 1.00 98.19 301 LEU A C 1
ATOM 2328 O O . LEU A 1 301 ? 4.970 3.338 -1.844 1.00 98.19 301 LEU A O 1
ATOM 2332 N N . PHE A 1 302 ? 6.614 3.588 -3.348 1.00 97.12 302 PHE A N 1
ATOM 2333 C CA . PHE A 1 302 ? 7.742 3.592 -2.413 1.00 97.12 302 PHE A CA 1
ATOM 2334 C C . PHE A 1 302 ? 8.370 4.992 -2.377 1.00 97.12 302 PHE A C 1
ATOM 2336 O O . PHE A 1 302 ? 9.224 5.315 -3.210 1.00 97.12 302 PHE A O 1
ATOM 2343 N N . ALA A 1 303 ? 7.968 5.808 -1.402 1.00 93.31 303 ALA A N 1
ATOM 2344 C CA . ALA A 1 303 ? 8.453 7.169 -1.171 1.00 93.31 303 ALA A CA 1
ATOM 2345 C C . ALA A 1 303 ? 9.599 7.178 -0.138 1.00 93.31 303 ALA A C 1
ATOM 2347 O O . ALA A 1 303 ? 9.465 7.646 0.986 1.00 93.31 303 ALA A O 1
ATOM 2348 N N . LEU A 1 304 ? 10.752 6.615 -0.516 1.00 92.06 304 LEU A N 1
ATOM 2349 C CA . LEU A 1 304 ? 11.818 6.256 0.437 1.00 92.06 304 LEU A CA 1
ATOM 2350 C C . LEU A 1 304 ? 12.962 7.272 0.567 1.00 92.06 304 LEU A C 1
ATOM 2352 O O . LEU A 1 304 ? 13.841 7.070 1.399 1.00 92.06 304 LEU A O 1
ATOM 2356 N N . ALA A 1 305 ? 12.997 8.332 -0.243 1.00 87.19 305 ALA A N 1
ATOM 2357 C CA . ALA A 1 305 ? 14.131 9.262 -0.239 1.00 87.19 305 ALA A CA 1
ATOM 2358 C C . ALA A 1 305 ? 14.290 9.973 1.119 1.00 87.19 305 ALA A C 1
ATOM 2360 O O . ALA A 1 305 ? 15.367 9.936 1.708 1.00 87.19 305 ALA A O 1
ATOM 2361 N N . SER A 1 306 ? 13.193 10.512 1.665 1.00 87.56 306 SER A N 1
ATOM 2362 C CA . SER A 1 306 ? 13.189 11.218 2.956 1.00 87.56 306 SER A CA 1
ATOM 2363 C C . SER A 1 306 ? 13.603 10.325 4.133 1.00 87.56 306 SER A C 1
ATOM 2365 O O . SER A 1 306 ? 14.196 10.805 5.103 1.00 87.56 306 SER A O 1
ATOM 2367 N N . TYR A 1 307 ? 13.379 9.008 4.015 1.00 92.12 307 TYR A N 1
ATOM 2368 C CA . TYR A 1 307 ? 13.659 8.031 5.066 1.00 92.12 307 TYR A CA 1
ATOM 2369 C C . TYR A 1 307 ? 15.113 8.087 5.544 1.00 92.12 307 TYR A C 1
ATOM 2371 O O . TYR A 1 307 ? 15.384 7.870 6.724 1.00 92.12 307 TYR A O 1
ATOM 2379 N N . VAL A 1 308 ? 16.052 8.397 4.651 1.00 92.06 308 VAL A N 1
ATOM 2380 C CA . VAL A 1 308 ? 17.491 8.415 4.940 1.00 92.06 308 VAL A CA 1
ATOM 2381 C C . VAL A 1 308 ? 18.068 9.824 5.084 1.00 92.06 308 VAL A C 1
ATOM 2383 O O . VAL A 1 308 ? 19.285 9.982 5.099 1.00 92.06 308 VAL A O 1
ATOM 2386 N N . ASN A 1 309 ? 17.243 10.863 5.232 1.00 89.81 309 ASN A N 1
ATOM 2387 C CA . ASN A 1 309 ? 17.748 12.236 5.354 1.00 89.81 309 ASN A CA 1
ATOM 2388 C C . ASN A 1 309 ? 18.610 12.433 6.612 1.00 89.81 309 ASN A C 1
ATOM 2390 O O . ASN A 1 309 ? 19.689 13.018 6.551 1.00 89.81 309 ASN A O 1
ATOM 2394 N N . LYS A 1 310 ? 18.174 11.898 7.762 1.00 91.75 310 LYS A N 1
ATOM 2395 C CA . LYS A 1 310 ? 18.860 12.114 9.053 1.00 91.75 310 LYS A CA 1
ATOM 2396 C C . LYS A 1 310 ? 19.883 11.028 9.425 1.00 91.75 310 LYS A C 1
ATOM 2398 O O . LYS A 1 310 ? 20.730 11.286 10.276 1.00 91.75 310 LYS A O 1
ATOM 2403 N N . ALA A 1 311 ? 19.815 9.828 8.839 1.00 93.12 311 ALA A N 1
ATOM 2404 C CA . ALA A 1 311 ? 20.725 8.717 9.150 1.00 93.12 311 ALA A CA 1
ATOM 2405 C C . ALA A 1 311 ? 20.747 7.640 8.052 1.00 93.12 311 ALA A C 1
ATOM 2407 O O . ALA A 1 311 ? 19.790 7.504 7.290 1.00 93.12 311 ALA A O 1
ATOM 2408 N N . GLU A 1 312 ? 21.815 6.833 8.007 1.00 95.62 312 GLU A N 1
ATOM 2409 C CA . GLU A 1 312 ? 21.816 5.575 7.246 1.00 95.62 312 GLU A CA 1
ATOM 2410 C C . GLU A 1 312 ? 20.796 4.597 7.836 1.00 95.62 312 GLU A C 1
ATOM 2412 O O . GLU A 1 312 ? 20.701 4.453 9.057 1.00 95.62 312 GLU A O 1
ATOM 2417 N N . LYS A 1 313 ? 20.045 3.901 6.975 1.00 95.56 313 LYS A N 1
ATOM 2418 C CA . LYS A 1 313 ? 18.984 2.978 7.403 1.00 95.56 313 LYS A CA 1
ATOM 2419 C C . LYS A 1 313 ? 18.932 1.707 6.563 1.00 95.56 313 LYS A C 1
ATOM 2421 O O . LYS A 1 313 ? 19.635 1.541 5.561 1.00 95.56 313 LYS A O 1
ATOM 2426 N N . SER A 1 314 ? 18.083 0.779 6.988 1.00 96.44 314 SER A N 1
ATOM 2427 C CA . SER A 1 314 ? 17.760 -0.439 6.251 1.00 96.44 314 SER A CA 1
ATOM 2428 C C . SER A 1 314 ? 16.251 -0.560 6.091 1.00 96.44 314 SER A C 1
ATOM 2430 O O . SER A 1 314 ? 15.516 -0.241 7.023 1.00 96.44 314 SER A O 1
ATOM 2432 N N . ALA A 1 315 ? 15.804 -1.023 4.927 1.00 97.69 315 ALA A N 1
ATOM 2433 C CA . ALA A 1 315 ? 14.408 -1.348 4.672 1.00 97.69 315 ALA A CA 1
ATOM 2434 C C . ALA A 1 315 ? 14.274 -2.802 4.205 1.00 97.69 315 ALA A C 1
ATOM 2436 O O . ALA A 1 315 ? 15.061 -3.275 3.387 1.00 97.69 315 ALA A O 1
ATOM 2437 N N . ASP A 1 316 ? 13.262 -3.500 4.706 1.00 98.69 316 ASP A N 1
ATOM 2438 C CA . ASP A 1 316 ? 12.853 -4.828 4.253 1.00 98.69 316 ASP A CA 1
ATOM 2439 C C . ASP A 1 316 ? 11.370 -4.794 3.875 1.00 98.69 316 ASP A C 1
ATOM 2441 O O . ASP A 1 316 ? 10.483 -4.906 4.727 1.00 98.69 316 ASP A O 1
ATOM 2445 N N . VAL A 1 317 ? 11.122 -4.608 2.577 1.00 98.88 317 VAL A N 1
ATOM 2446 C CA . VAL A 1 317 ? 9.788 -4.421 2.003 1.00 98.88 317 VAL A CA 1
ATOM 2447 C C . VAL A 1 317 ? 9.578 -5.403 0.853 1.00 98.88 317 VAL A C 1
ATOM 2449 O O . VAL A 1 317 ? 10.358 -5.460 -0.104 1.00 98.88 317 VAL A O 1
ATOM 2452 N N . LEU A 1 318 ? 8.489 -6.166 0.938 1.00 98.94 318 LEU A N 1
ATOM 2453 C CA . LEU A 1 318 ? 8.023 -7.067 -0.111 1.00 98.94 318 LEU A CA 1
ATOM 2454 C C . LEU A 1 318 ? 6.577 -6.735 -0.464 1.00 98.94 318 LEU A C 1
ATOM 2456 O O . LEU A 1 318 ? 5.678 -6.902 0.359 1.00 98.94 318 LEU A O 1
ATOM 2460 N N . VAL A 1 319 ? 6.357 -6.355 -1.716 1.00 98.94 319 VAL A N 1
ATOM 2461 C CA . VAL A 1 319 ? 5.039 -6.330 -2.349 1.00 98.94 319 VAL A CA 1
ATOM 2462 C C . VAL A 1 319 ? 4.979 -7.505 -3.314 1.00 98.94 319 VAL A C 1
ATOM 2464 O O . VAL A 1 319 ? 5.834 -7.621 -4.189 1.00 98.94 319 VAL A O 1
ATOM 2467 N N . SER A 1 320 ? 3.999 -8.390 -3.153 1.00 98.88 320 SER A N 1
ATOM 2468 C CA . SER A 1 320 ? 3.867 -9.593 -3.975 1.00 98.88 320 SER A CA 1
ATOM 2469 C C . SER A 1 320 ? 2.461 -9.743 -4.533 1.00 98.88 320 SER A C 1
ATOM 2471 O O . SER A 1 320 ? 1.478 -9.586 -3.805 1.00 98.88 320 SER A O 1
ATOM 2473 N N . ASN A 1 321 ? 2.379 -10.102 -5.816 1.00 98.81 321 ASN A N 1
ATOM 2474 C CA . ASN A 1 321 ? 1.131 -10.352 -6.537 1.00 98.81 321 ASN A CA 1
ATOM 2475 C C . ASN A 1 321 ? 0.152 -9.161 -6.489 1.00 98.81 321 ASN A C 1
ATOM 2477 O O . ASN A 1 321 ? -1.054 -9.323 -6.299 1.00 98.81 321 ASN A O 1
ATOM 2481 N N . HIS A 1 322 ? 0.677 -7.945 -6.641 1.00 98.94 322 HIS A N 1
ATOM 2482 C CA . HIS A 1 322 ? -0.141 -6.743 -6.750 1.00 98.94 322 HIS A CA 1
ATOM 2483 C C . HIS A 1 322 ? -0.985 -6.762 -8.031 1.00 98.94 322 HIS A C 1
ATOM 2485 O O . HIS A 1 322 ? -0.471 -7.067 -9.103 1.00 98.94 322 HIS A O 1
ATOM 2491 N N . ARG A 1 323 ? -2.269 -6.404 -7.946 1.00 98.94 323 ARG A N 1
ATOM 2492 C CA . ARG A 1 323 ? -3.134 -6.185 -9.114 1.00 98.94 323 ARG A CA 1
ATOM 2493 C C . ARG A 1 323 ? -3.568 -4.723 -9.175 1.00 98.94 323 ARG A C 1
ATOM 2495 O O . ARG A 1 323 ? -4.361 -4.296 -8.344 1.00 98.94 323 ARG A O 1
ATOM 2502 N N . SER A 1 324 ? -3.073 -3.986 -10.162 1.00 98.88 324 SER A N 1
ATOM 2503 C CA . SER A 1 324 ? -3.416 -2.575 -10.390 1.00 98.88 324 SER A CA 1
ATOM 2504 C C . SER A 1 324 ? -4.364 -2.433 -11.575 1.00 98.88 324 SER A C 1
ATOM 2506 O O . SER A 1 324 ? -4.149 -3.052 -12.620 1.00 98.88 324 SER A O 1
ATOM 2508 N N . PHE A 1 325 ? -5.400 -1.610 -11.426 1.00 98.88 325 PHE A N 1
ATOM 2509 C CA . PHE A 1 325 ? -6.417 -1.385 -12.450 1.00 98.88 325 PHE A CA 1
ATOM 2510 C C . PHE A 1 325 ? -6.713 0.100 -12.621 1.00 98.88 325 PHE A C 1
ATOM 2512 O O . PHE A 1 325 ? -7.376 0.714 -11.787 1.00 98.88 325 PHE A O 1
ATOM 2519 N N . SER A 1 326 ? -6.316 0.668 -13.758 1.00 98.56 326 SER A N 1
ATOM 2520 C CA . SER A 1 326 ? -6.659 2.054 -14.110 1.00 98.56 326 SER A CA 1
ATOM 2521 C C . SER A 1 326 ? -6.197 3.100 -13.086 1.00 98.56 326 SER A C 1
ATOM 2523 O O . SER A 1 326 ? -6.785 4.182 -12.980 1.00 98.56 326 SER A O 1
ATOM 2525 N N . ASP A 1 327 ? -5.130 2.792 -12.352 1.00 98.75 327 ASP A N 1
ATOM 2526 C CA . ASP A 1 327 ? -4.435 3.756 -11.503 1.00 98.75 327 ASP A CA 1
ATOM 2527 C C . ASP A 1 327 ? -3.620 4.729 -12.363 1.00 98.75 327 ASP A C 1
ATOM 2529 O O . ASP A 1 327 ? -3.369 4.455 -13.539 1.00 98.75 327 ASP A O 1
ATOM 2533 N N . GLY A 1 328 ? -3.208 5.868 -11.804 1.00 98.38 328 GLY A N 1
ATOM 2534 C CA . GLY A 1 328 ? -2.302 6.803 -12.475 1.00 98.38 328 GLY A CA 1
ATOM 2535 C C . GLY A 1 328 ? -1.043 6.088 -12.965 1.00 98.38 328 GLY A C 1
ATOM 2536 O O . GLY A 1 328 ? -0.856 5.899 -14.164 1.00 98.38 328 GLY A O 1
ATOM 2537 N N . ILE A 1 329 ? -0.228 5.610 -12.031 1.00 98.50 329 ILE A N 1
ATOM 2538 C CA . ILE A 1 329 ? 0.926 4.739 -12.268 1.00 98.50 329 ILE A CA 1
ATOM 2539 C C . ILE A 1 329 ? 0.718 3.451 -11.471 1.00 98.50 329 ILE A C 1
ATOM 2541 O O . ILE A 1 329 ? 0.336 3.511 -10.307 1.00 98.50 329 ILE A O 1
ATOM 2545 N N . GLY A 1 330 ? 0.979 2.282 -12.059 1.00 98.56 330 GLY A N 1
ATOM 2546 C CA . GLY A 1 330 ? 0.767 1.004 -11.368 1.00 98.56 330 GLY A CA 1
ATOM 2547 C C . GLY A 1 330 ? 1.705 0.811 -10.173 1.00 98.56 330 GLY A C 1
ATOM 2548 O O . GLY A 1 330 ? 1.256 0.569 -9.052 1.00 98.56 330 GLY A O 1
ATOM 2549 N N . PHE A 1 331 ? 3.010 0.965 -10.399 1.00 98.75 331 PHE A N 1
ATOM 2550 C CA . PHE A 1 331 ? 4.030 0.931 -9.349 1.00 98.75 331 PHE A CA 1
ATOM 2551 C C . PHE A 1 331 ? 5.049 2.051 -9.525 1.00 98.75 331 PHE A C 1
ATOM 2553 O O . PHE A 1 331 ? 5.539 2.284 -10.631 1.00 98.75 331 PHE A O 1
ATOM 2560 N N . SER A 1 332 ? 5.395 2.723 -8.429 1.00 96.94 332 SER A N 1
ATOM 2561 C CA . SER A 1 332 ? 6.420 3.758 -8.425 1.00 96.94 332 SER A CA 1
ATOM 2562 C C . SER A 1 332 ? 7.390 3.602 -7.263 1.00 96.94 332 SER A C 1
ATOM 2564 O O . SER A 1 332 ? 6.984 3.261 -6.153 1.00 96.94 332 SER A O 1
ATOM 2566 N N . ALA A 1 333 ? 8.666 3.900 -7.502 1.00 94.62 333 ALA A N 1
ATOM 2567 C CA . ALA A 1 333 ? 9.676 3.979 -6.454 1.00 94.62 333 ALA A CA 1
ATOM 2568 C C . ALA A 1 333 ? 10.627 5.161 -6.665 1.00 94.62 333 ALA A C 1
ATOM 2570 O O . ALA A 1 333 ? 11.108 5.402 -7.777 1.00 94.62 333 ALA A O 1
ATOM 2571 N N . GLY A 1 334 ? 10.942 5.860 -5.573 1.00 83.81 334 GLY A N 1
ATOM 2572 C CA . GLY A 1 334 ? 11.953 6.913 -5.535 1.00 83.81 334 GLY A CA 1
ATOM 2573 C C . GLY A 1 334 ? 11.475 8.213 -4.886 1.00 83.81 334 GLY A C 1
ATOM 2574 O O . GLY A 1 334 ? 10.627 8.190 -4.001 1.00 83.81 334 GLY A O 1
ATOM 2575 N N . GLY A 1 335 ? 12.053 9.348 -5.298 1.00 64.88 335 GLY A N 1
ATOM 2576 C CA . GLY A 1 335 ? 11.752 10.680 -4.750 1.00 64.8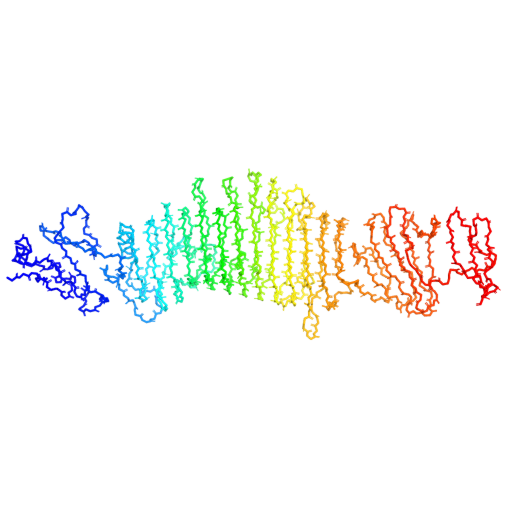8 335 GLY A CA 1
ATOM 2577 C C . GLY A 1 335 ? 11.692 11.781 -5.818 1.00 64.88 335 GLY A C 1
ATOM 2578 O O . GLY A 1 335 ? 12.127 11.590 -6.956 1.00 64.88 335 GLY A O 1
ATOM 2579 N N . LYS A 1 336 ? 11.171 12.970 -5.472 1.00 56.19 336 LYS A N 1
ATOM 2580 C CA . LYS A 1 336 ? 11.149 14.139 -6.381 1.00 56.19 336 LYS A CA 1
ATOM 2581 C C . LYS A 1 336 ? 12.511 14.857 -6.424 1.00 56.19 336 LYS A C 1
ATOM 2583 O O . LYS A 1 336 ? 12.636 15.991 -5.969 1.00 56.19 336 LYS A O 1
ATOM 2588 N N . GLY A 1 337 ? 13.524 14.225 -7.024 1.00 57.06 337 GLY A N 1
ATOM 2589 C CA . GLY A 1 337 ? 14.788 14.880 -7.406 1.00 57.06 337 GLY A CA 1
ATOM 2590 C C . GLY A 1 337 ? 15.447 15.700 -6.283 1.00 57.06 337 GLY A C 1
ATOM 2591 O O . GLY A 1 337 ? 15.552 15.233 -5.157 1.00 57.06 337 GLY A O 1
ATOM 2592 N N . SER A 1 338 ? 15.873 16.935 -6.577 1.00 49.69 338 SER A N 1
ATOM 2593 C CA . SER A 1 338 ? 16.533 17.839 -5.615 1.00 49.69 338 SER A CA 1
ATOM 2594 C C . SER A 1 338 ? 15.665 18.271 -4.424 1.00 49.69 338 SER A C 1
ATOM 2596 O O . SER A 1 338 ? 16.196 18.858 -3.489 1.00 49.69 338 SER A O 1
ATOM 2598 N N . GLY A 1 339 ? 14.349 18.023 -4.457 1.00 56.00 339 GLY A N 1
ATOM 2599 C CA . GLY A 1 339 ? 13.447 18.298 -3.334 1.00 56.00 339 GLY A CA 1
ATOM 2600 C C . GLY A 1 339 ? 13.452 17.208 -2.258 1.00 56.00 339 GLY A C 1
ATOM 2601 O O . GLY A 1 339 ? 13.050 17.485 -1.136 1.00 56.00 339 GLY A O 1
ATOM 2602 N N . HIS A 1 340 ? 13.922 15.998 -2.583 1.00 66.06 340 HIS A N 1
ATOM 2603 C CA . HIS A 1 340 ? 14.080 14.883 -1.642 1.00 66.06 340 HIS A CA 1
ATOM 2604 C C . HIS A 1 340 ? 15.398 14.148 -1.947 1.00 66.06 340 HIS A C 1
ATOM 2606 O O . HIS A 1 340 ? 15.382 13.134 -2.654 1.00 66.06 340 HIS A O 1
ATOM 2612 N N . PRO A 1 341 ? 16.548 14.703 -1.520 1.00 74.94 341 PRO A N 1
ATOM 2613 C CA . PRO A 1 341 ? 17.853 14.098 -1.762 1.00 74.94 341 PRO A CA 1
ATOM 2614 C C . PRO A 1 341 ? 18.029 12.791 -0.974 1.00 74.94 341 PRO A C 1
ATOM 2616 O O . PRO A 1 341 ? 17.438 12.603 0.081 1.00 74.94 341 PRO A O 1
ATOM 2619 N N . TRP A 1 342 ? 18.871 11.887 -1.480 1.00 87.75 342 TRP A N 1
ATOM 2620 C CA . TRP A 1 342 ? 19.313 10.700 -0.742 1.00 87.75 342 TRP A CA 1
ATOM 2621 C C . TRP A 1 342 ? 20.559 11.046 0.084 1.00 87.75 342 TRP A C 1
ATOM 2623 O O . TRP A 1 342 ? 21.686 10.771 -0.331 1.00 87.75 342 TRP A O 1
ATOM 2633 N N . ASP A 1 343 ? 20.384 11.686 1.242 1.00 90.12 343 ASP A N 1
ATOM 2634 C CA . ASP A 1 343 ? 21.533 12.186 2.016 1.00 90.12 343 ASP A CA 1
ATOM 2635 C C . ASP A 1 343 ? 22.400 11.040 2.567 1.00 90.12 343 ASP A C 1
ATOM 2637 O O . ASP A 1 343 ? 23.635 11.047 2.453 1.00 90.12 343 ASP A O 1
ATOM 2641 N N . ASN A 1 344 ? 21.761 9.986 3.081 1.00 93.19 344 ASN A N 1
ATOM 2642 C CA . ASN A 1 344 ? 22.437 8.812 3.627 1.00 93.19 344 ASN A CA 1
ATOM 2643 C C . ASN A 1 344 ? 22.072 7.525 2.883 1.00 93.19 344 ASN A C 1
ATOM 2645 O O . ASN A 1 344 ? 21.210 7.487 2.009 1.00 93.19 344 ASN A O 1
ATOM 2649 N N . LYS A 1 345 ? 22.803 6.453 3.189 1.00 95.44 345 LYS A N 1
ATOM 2650 C CA . LYS A 1 345 ? 22.631 5.159 2.538 1.00 95.44 345 LYS A CA 1
ATOM 2651 C C . LYS A 1 345 ? 21.376 4.447 3.048 1.00 95.44 345 LYS A C 1
ATOM 2653 O O . LYS A 1 345 ? 21.192 4.282 4.252 1.00 95.44 345 LYS A O 1
ATOM 2658 N N . LEU A 1 346 ? 20.569 3.950 2.117 1.00 95.88 346 LEU A N 1
ATOM 2659 C CA . LEU A 1 346 ? 19.569 2.919 2.339 1.00 95.88 346 LEU A CA 1
ATOM 2660 C C . LEU A 1 346 ? 20.161 1.549 1.985 1.00 95.88 346 LEU A C 1
ATOM 2662 O O . LEU A 1 346 ? 20.709 1.330 0.906 1.00 95.88 346 LEU A O 1
ATOM 2666 N N . SER A 1 347 ? 20.038 0.602 2.903 1.00 96.88 347 SER A N 1
ATOM 2667 C CA . SER A 1 347 ? 20.396 -0.804 2.710 1.00 96.88 347 SER A CA 1
ATOM 2668 C C . SER A 1 347 ? 19.155 -1.699 2.785 1.00 96.88 347 SER A C 1
ATOM 2670 O O . SER A 1 347 ? 18.046 -1.217 3.006 1.00 96.88 347 SER A O 1
ATOM 2672 N N . GLY A 1 348 ? 19.339 -3.010 2.628 1.00 97.25 348 GLY A N 1
ATOM 2673 C CA . GLY A 1 348 ? 18.270 -3.994 2.796 1.00 97.25 348 GLY A CA 1
ATOM 2674 C C . GLY A 1 348 ? 17.698 -4.497 1.473 1.00 97.25 348 GLY A C 1
ATOM 2675 O O . GLY A 1 348 ? 18.433 -4.662 0.499 1.00 97.25 348 GLY A O 1
ATOM 2676 N N . SER A 1 349 ? 16.404 -4.805 1.469 1.00 97.81 349 SER A N 1
ATOM 2677 C CA . SER A 1 349 ? 15.718 -5.564 0.427 1.00 97.81 349 SER A CA 1
ATOM 2678 C C . SER A 1 349 ? 14.421 -4.868 0.021 1.00 97.81 349 SER A C 1
ATOM 2680 O O . SER A 1 349 ? 13.524 -4.688 0.844 1.00 97.81 349 SER A O 1
ATOM 2682 N N . LEU A 1 350 ? 14.317 -4.498 -1.256 1.00 98.62 350 LEU A N 1
ATOM 2683 C CA . LEU A 1 350 ? 13.123 -3.892 -1.840 1.00 98.62 350 LEU A CA 1
ATOM 2684 C C . LEU A 1 350 ? 12.654 -4.758 -3.005 1.00 98.62 350 LEU A C 1
ATOM 2686 O O . LEU A 1 350 ? 13.378 -4.931 -3.989 1.00 98.62 350 LEU A O 1
ATOM 2690 N N . ASN A 1 351 ? 11.455 -5.322 -2.883 1.00 98.88 351 ASN A N 1
ATOM 2691 C CA . ASN A 1 351 ? 10.924 -6.266 -3.860 1.00 98.88 351 ASN A CA 1
ATOM 2692 C C . ASN A 1 351 ? 9.481 -5.925 -4.206 1.00 98.88 351 ASN A C 1
ATOM 2694 O O . ASN A 1 351 ? 8.653 -5.715 -3.318 1.00 98.88 351 ASN A O 1
ATOM 2698 N N . TYR A 1 352 ? 9.186 -5.929 -5.499 1.00 98.94 352 TYR A N 1
ATOM 2699 C CA . TYR A 1 352 ? 7.854 -5.723 -6.037 1.00 98.94 352 TYR A CA 1
ATOM 2700 C C . TYR A 1 352 ? 7.535 -6.788 -7.087 1.00 98.94 352 TYR A C 1
ATOM 2702 O O . TYR A 1 352 ? 8.317 -7.002 -8.016 1.00 98.94 352 TYR A O 1
ATOM 2710 N N . SER A 1 353 ? 6.357 -7.404 -6.987 1.00 98.94 353 SER A N 1
ATOM 2711 C CA . SER A 1 353 ? 5.759 -8.138 -8.097 1.00 98.94 353 SER A CA 1
ATOM 2712 C C . SER A 1 353 ? 4.277 -7.838 -8.289 1.00 98.94 353 SER A C 1
ATOM 2714 O O . SER A 1 353 ? 3.534 -7.639 -7.322 1.00 98.94 353 SER A O 1
ATOM 2716 N N . GLY A 1 354 ? 3.826 -7.811 -9.545 1.00 98.75 354 GLY A N 1
ATOM 2717 C CA . GLY A 1 354 ? 2.421 -7.541 -9.841 1.00 98.75 354 GLY A CA 1
ATOM 2718 C C . GLY A 1 354 ? 2.027 -7.522 -11.314 1.00 98.75 354 GLY A C 1
ATOM 2719 O O . GLY A 1 354 ? 2.857 -7.563 -12.215 1.00 98.75 354 GLY A O 1
ATOM 2720 N N . ALA A 1 355 ? 0.724 -7.428 -11.551 1.00 98.94 355 ALA A N 1
ATOM 2721 C CA . ALA A 1 355 ? 0.107 -7.240 -12.851 1.00 98.94 355 ALA A CA 1
ATOM 2722 C C . ALA A 1 355 ? -0.641 -5.900 -12.882 1.00 98.94 355 ALA A C 1
ATOM 2724 O O . ALA A 1 355 ? -1.509 -5.631 -12.049 1.00 98.94 355 ALA A O 1
ATOM 2725 N N . ILE A 1 356 ? -0.284 -5.056 -13.843 1.00 98.94 356 ILE A N 1
ATOM 2726 C CA . ILE A 1 356 ? -0.760 -3.684 -13.992 1.00 98.94 356 ILE A CA 1
ATOM 2727 C C . ILE A 1 356 ? -1.576 -3.604 -15.276 1.00 98.94 356 ILE A C 1
ATOM 2729 O O . ILE A 1 356 ? -1.073 -3.910 -16.356 1.00 98.94 356 ILE A O 1
ATOM 2733 N N . PHE A 1 357 ? -2.829 -3.175 -15.156 1.00 98.81 357 PHE A N 1
ATOM 2734 C CA . PHE A 1 357 ? -3.774 -3.121 -16.263 1.00 98.81 357 PHE A CA 1
ATOM 2735 C C . PHE A 1 357 ? -4.280 -1.699 -16.473 1.00 98.81 357 PHE A C 1
ATOM 2737 O O . PHE A 1 357 ? -4.870 -1.090 -15.578 1.00 98.81 357 PHE A O 1
ATOM 2744 N N . ASN A 1 358 ? -4.141 -1.207 -17.702 1.00 98.50 358 ASN A N 1
ATOM 2745 C CA . ASN A 1 358 ? -4.697 0.064 -18.155 1.00 98.50 358 ASN A CA 1
ATOM 2746 C C . ASN A 1 358 ? -4.258 1.266 -17.305 1.00 98.50 358 ASN A C 1
ATOM 2748 O O . ASN A 1 358 ? -5.073 2.168 -17.093 1.00 98.50 358 ASN A O 1
ATOM 2752 N N . SER A 1 359 ? -3.014 1.299 -16.812 1.00 98.56 359 SER A N 1
ATOM 2753 C CA . SER A 1 359 ? -2.499 2.466 -16.082 1.00 98.56 359 SER A CA 1
ATOM 2754 C C . SER A 1 359 ? -2.696 3.734 -16.916 1.00 98.56 359 SER A C 1
ATOM 2756 O O . SER A 1 359 ? -2.472 3.729 -18.129 1.00 98.56 359 SER A O 1
ATOM 2758 N N . LYS A 1 360 ? -3.176 4.815 -16.296 1.00 98.25 360 LYS A N 1
ATOM 2759 C CA . LYS A 1 360 ? -3.491 6.071 -16.997 1.00 98.25 360 LYS A CA 1
ATOM 2760 C C . LYS A 1 360 ? -2.222 6.731 -17.540 1.00 98.25 360 LYS A C 1
ATOM 2762 O O . LYS A 1 360 ? -2.260 7.309 -18.621 1.00 98.25 360 LYS A O 1
ATOM 2767 N N . SER A 1 361 ? -1.119 6.576 -16.818 1.00 97.12 361 SER A N 1
ATOM 2768 C CA . SER A 1 361 ? 0.249 6.936 -17.179 1.00 97.12 361 SER A CA 1
ATOM 2769 C C . SER A 1 361 ? 1.102 5.656 -17.316 1.00 97.12 361 SER A C 1
ATOM 2771 O O . SER A 1 361 ? 0.595 4.593 -17.698 1.00 97.12 361 SER A O 1
ATOM 2773 N N . ASN A 1 362 ? 2.401 5.738 -17.017 1.00 98.00 362 ASN A N 1
ATOM 2774 C CA . ASN A 1 362 ? 3.346 4.627 -17.099 1.00 98.00 362 ASN A CA 1
ATOM 2775 C C . ASN A 1 362 ? 2.890 3.441 -16.237 1.00 98.00 362 ASN A C 1
ATOM 2777 O O . ASN A 1 362 ? 2.316 3.625 -15.163 1.00 98.00 362 ASN A O 1
ATOM 2781 N N . GLY A 1 363 ? 3.192 2.219 -16.676 1.00 98.50 363 GLY A N 1
ATOM 2782 C CA . GLY A 1 363 ? 2.963 1.036 -15.846 1.00 98.50 363 GLY A CA 1
ATOM 2783 C C . GLY A 1 363 ? 3.825 1.093 -14.588 1.00 98.50 363 GLY A C 1
ATOM 2784 O O . GLY A 1 363 ? 3.321 1.037 -13.466 1.00 98.50 363 GLY A O 1
ATOM 2785 N N . ILE A 1 364 ? 5.130 1.268 -14.793 1.00 98.69 364 ILE A N 1
ATOM 2786 C CA . ILE A 1 364 ? 6.133 1.376 -13.733 1.00 98.69 364 ILE A CA 1
ATOM 2787 C C . ILE A 1 364 ? 6.906 2.684 -13.886 1.00 98.69 364 ILE A C 1
ATOM 2789 O O . ILE A 1 364 ? 7.293 3.044 -14.997 1.00 98.69 364 ILE A O 1
ATOM 2793 N N . SER A 1 365 ? 7.172 3.376 -12.779 1.00 96.00 365 SER A N 1
ATOM 2794 C CA . SER A 1 365 ? 7.976 4.601 -12.760 1.00 96.00 365 SER A CA 1
ATOM 2795 C C . SER A 1 365 ? 9.054 4.550 -11.681 1.00 96.00 365 SER A C 1
ATOM 2797 O O . SER A 1 365 ? 8.747 4.440 -10.501 1.00 96.00 365 SER A O 1
ATOM 2799 N N . ILE A 1 366 ? 10.323 4.675 -12.066 1.00 93.94 366 ILE A N 1
ATOM 2800 C CA . ILE A 1 366 ? 11.452 4.760 -11.135 1.00 93.94 366 ILE A CA 1
ATOM 2801 C C . ILE A 1 366 ? 12.092 6.137 -11.267 1.00 93.94 366 ILE A C 1
ATOM 2803 O O . ILE A 1 366 ? 12.622 6.488 -12.323 1.00 93.94 366 ILE A O 1
ATOM 2807 N N . SER A 1 367 ? 12.034 6.921 -10.193 1.00 87.94 367 SER A N 1
ATOM 2808 C CA . SER A 1 367 ? 12.388 8.339 -10.221 1.00 87.94 367 SER A CA 1
ATOM 2809 C C . SER A 1 367 ? 13.474 8.692 -9.213 1.00 87.94 367 SER A C 1
ATOM 2811 O O . SER A 1 367 ? 13.273 8.548 -8.010 1.00 87.94 367 SER A O 1
ATOM 2813 N N . ALA A 1 368 ? 14.600 9.236 -9.682 1.00 86.06 368 ALA A N 1
ATOM 2814 C CA . ALA A 1 368 ? 15.679 9.738 -8.822 1.00 86.06 368 ALA A CA 1
ATOM 2815 C C . ALA A 1 368 ? 16.155 8.716 -7.764 1.00 86.06 368 ALA A C 1
ATOM 2817 O O . ALA A 1 368 ? 16.320 9.055 -6.597 1.00 86.06 368 ALA A O 1
ATOM 2818 N N . PHE A 1 369 ? 16.355 7.461 -8.165 1.00 90.38 369 PHE A N 1
ATOM 2819 C CA . PHE A 1 369 ? 16.815 6.378 -7.293 1.00 90.38 369 PHE A CA 1
ATOM 2820 C C . PHE A 1 369 ? 18.355 6.344 -7.268 1.00 90.38 369 PHE A C 1
ATOM 2822 O O . PHE A 1 369 ? 18.971 5.799 -8.183 1.00 90.38 369 PHE A O 1
ATOM 2829 N N . ASP A 1 370 ? 18.979 7.015 -6.292 1.00 91.06 370 ASP A N 1
ATOM 2830 C CA . ASP A 1 370 ? 20.432 7.265 -6.259 1.00 91.06 370 ASP A CA 1
ATOM 2831 C C . ASP A 1 370 ? 21.243 5.963 -6.196 1.00 91.06 370 ASP A C 1
ATOM 2833 O O . ASP A 1 370 ? 21.204 5.230 -5.202 1.00 91.06 370 ASP A O 1
ATOM 2837 N N . VAL A 1 371 ? 22.023 5.686 -7.243 1.00 91.75 371 VAL A N 1
ATOM 2838 C CA . VAL A 1 371 ? 22.803 4.445 -7.367 1.00 91.75 371 VAL A CA 1
ATOM 2839 C C . VAL A 1 371 ? 23.844 4.266 -6.249 1.00 91.75 371 VAL A C 1
ATOM 2841 O O . VAL A 1 371 ? 24.201 3.145 -5.889 1.00 91.75 371 VAL A O 1
ATOM 2844 N N . SER A 1 372 ? 24.347 5.356 -5.672 1.00 93.25 372 SER A N 1
ATOM 2845 C CA . SER A 1 372 ? 25.374 5.309 -4.627 1.00 93.25 372 SER A CA 1
ATOM 2846 C C . SER A 1 372 ? 24.797 5.082 -3.228 1.00 93.25 372 SER A C 1
ATOM 2848 O O . SER A 1 372 ? 25.528 4.696 -2.311 1.00 93.25 372 SER A O 1
ATOM 2850 N N . LYS A 1 373 ? 23.487 5.301 -3.061 1.00 94.12 373 LYS A N 1
ATOM 2851 C CA . LYS A 1 373 ? 22.811 5.317 -1.758 1.00 94.12 373 LYS A CA 1
ATOM 2852 C C . LYS A 1 373 ? 21.738 4.254 -1.606 1.00 94.12 373 LYS A C 1
ATOM 2854 O O . LYS A 1 373 ? 21.416 3.923 -0.477 1.00 94.12 373 LYS A O 1
ATOM 2859 N N . THR A 1 374 ? 21.184 3.726 -2.687 1.00 94.38 374 THR A N 1
ATOM 2860 C CA . THR A 1 374 ? 20.038 2.806 -2.633 1.00 94.38 374 THR A CA 1
ATOM 2861 C C . THR A 1 374 ? 20.454 1.332 -2.704 1.00 94.38 374 THR A C 1
ATOM 2863 O O . THR A 1 374 ? 21.506 1.022 -3.266 1.00 94.38 374 THR A O 1
ATOM 2866 N N . PRO A 1 375 ? 19.658 0.386 -2.167 1.00 96.81 375 PRO A N 1
ATOM 2867 C CA . PRO A 1 375 ? 19.838 -1.035 -2.452 1.00 96.81 375 PRO A CA 1
ATOM 2868 C C . PRO A 1 375 ? 19.313 -1.367 -3.858 1.00 96.81 375 PRO A C 1
ATOM 2870 O O . PRO A 1 375 ? 18.704 -0.528 -4.516 1.00 96.81 375 PRO A O 1
ATOM 2873 N N . ILE A 1 376 ? 19.503 -2.607 -4.320 1.00 97.69 376 ILE A N 1
ATOM 2874 C CA . ILE A 1 376 ? 18.870 -3.065 -5.566 1.00 97.69 376 ILE A CA 1
ATOM 2875 C C . ILE A 1 376 ? 17.355 -3.174 -5.361 1.00 97.69 376 ILE A C 1
ATOM 2877 O O . ILE A 1 376 ? 16.901 -3.880 -4.460 1.00 97.69 376 ILE A O 1
ATOM 2881 N N . LEU A 1 377 ? 16.586 -2.520 -6.231 1.00 98.44 377 LEU A N 1
ATOM 2882 C CA . LEU A 1 377 ? 15.143 -2.694 -6.353 1.00 98.44 377 LEU A CA 1
ATOM 2883 C C . LEU A 1 377 ? 14.843 -3.848 -7.318 1.00 98.44 377 LEU A C 1
ATOM 2885 O O . LEU A 1 377 ? 15.145 -3.755 -8.510 1.00 98.44 377 LEU A O 1
ATOM 2889 N N . ASN A 1 378 ? 14.245 -4.925 -6.802 1.00 98.81 378 ASN A N 1
ATOM 2890 C CA . ASN A 1 378 ? 13.842 -6.085 -7.598 1.00 98.81 378 ASN A CA 1
ATOM 2891 C C . ASN A 1 378 ? 12.380 -5.958 -8.042 1.00 98.81 378 ASN A C 1
ATOM 2893 O O . ASN A 1 378 ? 11.492 -5.759 -7.213 1.00 98.81 378 ASN A O 1
ATOM 2897 N N . ILE A 1 379 ? 12.132 -6.110 -9.341 1.00 98.94 379 ILE A N 1
ATOM 2898 C CA . ILE A 1 379 ? 10.818 -5.943 -9.971 1.00 98.94 379 ILE A CA 1
ATOM 2899 C C . ILE A 1 379 ? 10.502 -7.176 -10.822 1.00 98.94 379 ILE A C 1
ATOM 2901 O O . ILE A 1 379 ? 11.314 -7.573 -11.656 1.00 98.94 379 ILE A O 1
ATOM 2905 N N . ASP A 1 380 ? 9.312 -7.748 -10.658 1.00 98.81 380 ASP A N 1
ATOM 2906 C CA . ASP A 1 380 ? 8.752 -8.771 -11.552 1.00 98.81 380 ASP A CA 1
ATOM 2907 C C . ASP A 1 380 ? 7.308 -8.408 -11.916 1.00 98.81 380 ASP A C 1
ATOM 2909 O O . ASP A 1 380 ? 6.411 -8.482 -11.074 1.00 98.81 380 ASP A O 1
ATOM 2913 N N . ALA A 1 381 ? 7.076 -7.929 -13.137 1.00 98.75 381 ALA A N 1
ATOM 2914 C CA . ALA A 1 381 ? 5.803 -7.307 -13.468 1.00 98.75 381 ALA A CA 1
ATOM 2915 C C . ALA A 1 381 ? 5.257 -7.631 -14.858 1.00 98.75 381 ALA A C 1
ATOM 2917 O O . ALA A 1 381 ? 5.973 -7.639 -15.856 1.00 98.75 381 ALA A O 1
ATOM 2918 N N . TYR A 1 382 ? 3.939 -7.785 -14.930 1.00 98.88 382 TYR A N 1
ATOM 2919 C CA . TYR A 1 382 ? 3.176 -7.730 -16.173 1.00 98.88 382 TYR A CA 1
ATOM 2920 C C . TYR A 1 382 ? 2.529 -6.350 -16.309 1.00 98.88 382 TYR A C 1
ATOM 2922 O O . TYR A 1 382 ? 1.891 -5.874 -15.373 1.00 98.88 382 TYR A O 1
ATOM 2930 N N . VAL A 1 383 ? 2.674 -5.710 -17.465 1.00 98.88 383 VAL A N 1
ATOM 2931 C CA . VAL A 1 383 ? 2.086 -4.408 -17.780 1.00 98.88 383 VAL A CA 1
ATOM 2932 C C . VAL A 1 383 ? 1.287 -4.518 -19.070 1.00 98.88 383 VAL A C 1
ATOM 2934 O O . VAL A 1 383 ? 1.833 -4.811 -20.133 1.00 98.88 383 VAL A O 1
ATOM 2937 N N . GLU A 1 384 ? -0.004 -4.224 -18.983 1.00 98.75 384 GLU A N 1
ATOM 2938 C CA . GLU A 1 384 ? -0.913 -4.181 -20.121 1.00 98.75 384 GLU A CA 1
ATOM 2939 C C . GLU A 1 384 ? -1.518 -2.789 -20.286 1.00 98.75 384 GLU A C 1
ATOM 2941 O O . GLU A 1 384 ? -2.066 -2.217 -19.342 1.00 98.75 384 GLU A O 1
ATOM 2946 N N . ASN A 1 385 ? -1.474 -2.273 -21.516 1.00 98.19 385 ASN A N 1
ATOM 2947 C CA . ASN A 1 385 ? -2.124 -1.024 -21.918 1.00 98.19 385 ASN A CA 1
ATOM 2948 C C . ASN A 1 385 ? -1.687 0.203 -21.100 1.00 98.19 385 ASN A C 1
ATOM 2950 O O . ASN A 1 385 ? -2.528 1.001 -20.677 1.00 98.19 385 ASN A O 1
ATOM 2954 N N . ALA A 1 386 ? -0.379 0.378 -20.902 1.00 97.88 386 ALA A N 1
ATOM 2955 C CA . ALA A 1 386 ? 0.158 1.588 -20.283 1.00 97.88 386 ALA A CA 1
ATOM 2956 C C . ALA A 1 386 ? -0.253 2.862 -21.051 1.00 97.88 386 ALA A C 1
ATOM 2958 O O . ALA A 1 386 ? -0.480 2.834 -22.270 1.00 97.88 386 ALA A O 1
ATOM 2959 N N . GLY A 1 387 ? -0.366 3.983 -20.336 1.00 96.81 387 GLY A N 1
ATOM 2960 C CA . GLY A 1 387 ? -0.709 5.279 -20.917 1.00 96.81 387 GLY A CA 1
ATOM 2961 C C . GLY A 1 387 ? -2.155 5.391 -21.392 1.00 96.81 387 GLY A C 1
ATOM 2962 O O . GLY A 1 387 ? -2.423 5.974 -22.439 1.00 96.81 387 GLY A O 1
ATOM 2963 N N . SER A 1 388 ? -3.102 4.762 -20.695 1.00 94.00 388 SER A N 1
ATOM 2964 C CA . SER A 1 388 ? -4.514 4.744 -21.097 1.00 94.00 388 SER A CA 1
ATOM 2965 C C . SER A 1 388 ? -5.201 6.117 -20.998 1.00 94.00 388 SER A C 1
ATOM 2967 O O . SER A 1 388 ? -6.190 6.346 -21.694 1.00 94.00 388 SER A O 1
ATOM 2969 N N . GLY A 1 389 ? -4.664 7.028 -20.179 1.00 93.06 389 GLY A N 1
ATOM 2970 C CA . GLY A 1 389 ? -5.223 8.344 -19.863 1.00 93.06 389 GLY A CA 1
ATOM 2971 C C . GLY A 1 389 ? -4.297 9.523 -20.174 1.00 93.06 389 GLY A C 1
ATOM 2972 O O . GLY A 1 389 ? -4.579 10.628 -19.721 1.00 93.06 389 GLY A O 1
ATOM 2973 N N . SER A 1 390 ? -3.216 9.304 -20.925 1.00 92.50 390 SER A N 1
ATOM 2974 C CA . SER A 1 390 ? -2.276 10.343 -21.353 1.00 92.50 390 SER A CA 1
ATOM 2975 C C . SER A 1 390 ? -1.929 10.175 -22.827 1.00 92.50 390 SER A C 1
ATOM 2977 O O . SER A 1 390 ? -1.913 9.052 -23.333 1.00 92.50 390 SER A O 1
ATOM 2979 N N . ASP A 1 391 ? -1.633 11.286 -23.501 1.00 90.94 391 ASP A N 1
ATOM 2980 C CA . ASP A 1 391 ? -1.088 11.322 -24.864 1.00 90.94 391 ASP A CA 1
ATOM 2981 C C . ASP A 1 391 ? 0.382 11.801 -24.881 1.00 90.94 391 ASP A C 1
ATOM 2983 O O . ASP A 1 391 ? 0.950 12.068 -25.939 1.00 90.94 391 ASP A O 1
ATOM 2987 N N . LEU A 1 392 ? 1.014 11.920 -23.706 1.00 93.12 392 LEU A N 1
ATOM 2988 C CA . LEU A 1 392 ? 2.424 12.278 -23.578 1.00 93.12 392 LEU A CA 1
ATOM 2989 C C . LEU A 1 392 ? 3.306 11.030 -23.660 1.00 93.12 392 LEU A C 1
ATOM 2991 O O . LEU A 1 392 ? 3.176 10.112 -22.854 1.00 93.12 392 LEU A O 1
ATOM 2995 N N . ASN A 1 393 ? 4.298 11.040 -24.553 1.00 91.44 393 ASN A N 1
ATOM 2996 C CA . ASN A 1 393 ? 5.240 9.923 -24.717 1.00 91.44 393 ASN A CA 1
ATOM 2997 C C . ASN A 1 393 ? 5.958 9.533 -23.408 1.00 91.44 393 ASN A C 1
ATOM 2999 O O . ASN A 1 393 ? 6.272 8.367 -23.192 1.00 91.44 393 ASN A O 1
ATOM 3003 N N . THR A 1 394 ? 6.205 10.486 -22.505 1.00 91.31 394 THR A N 1
ATOM 3004 C CA . THR A 1 394 ? 6.838 10.250 -21.191 1.00 91.31 394 THR A CA 1
ATOM 3005 C C . THR A 1 394 ? 5.938 9.518 -20.190 1.00 91.31 394 THR A C 1
ATOM 3007 O O . THR A 1 394 ? 6.394 9.139 -19.113 1.00 91.31 394 THR A O 1
ATOM 3010 N N . GLU A 1 395 ? 4.665 9.327 -20.525 1.00 94.88 395 GLU A N 1
ATOM 3011 C CA . GLU A 1 395 ? 3.620 8.764 -19.665 1.00 94.88 395 GLU A CA 1
ATOM 3012 C C . GLU A 1 395 ? 2.959 7.519 -20.271 1.00 94.88 395 GLU A C 1
ATOM 3014 O O . GLU A 1 395 ? 2.007 6.989 -19.711 1.00 94.88 395 GLU A O 1
ATOM 3019 N N . GLN A 1 396 ? 3.443 7.026 -21.410 1.00 96.25 396 GLN A N 1
ATOM 3020 C CA . GLN A 1 396 ? 2.831 5.907 -22.130 1.00 96.25 396 GLN A CA 1
ATOM 3021 C C . GLN A 1 396 ? 3.704 4.647 -22.136 1.00 96.25 396 GLN A C 1
ATOM 3023 O O . GLN A 1 396 ? 3.640 3.856 -23.071 1.00 96.25 396 GLN A O 1
ATOM 3028 N N . ASN A 1 397 ? 4.540 4.436 -21.121 1.00 97.06 397 ASN A N 1
ATOM 3029 C CA . ASN A 1 397 ? 5.583 3.408 -21.167 1.00 97.06 397 ASN A CA 1
ATOM 3030 C C . ASN A 1 397 ? 5.284 2.225 -20.250 1.00 97.06 397 ASN A C 1
ATOM 3032 O O . ASN A 1 397 ? 4.692 2.389 -19.180 1.00 97.06 397 ASN A O 1
ATOM 3036 N N . GLY A 1 398 ? 5.750 1.036 -20.644 1.00 97.81 398 GLY A N 1
ATOM 3037 C CA . GLY A 1 398 ? 5.727 -0.139 -19.768 1.00 97.81 398 GLY A CA 1
ATOM 3038 C C . GLY A 1 398 ? 6.484 0.138 -18.465 1.00 97.81 398 GLY A C 1
ATOM 3039 O O . GLY A 1 398 ? 5.943 -0.010 -17.369 1.00 97.81 398 GLY A O 1
ATOM 3040 N N . MET A 1 399 ? 7.709 0.645 -18.603 1.00 97.75 399 MET A N 1
ATOM 3041 C CA . MET A 1 399 ? 8.552 1.129 -17.515 1.00 97.75 399 MET A CA 1
ATOM 3042 C C . MET A 1 399 ? 9.233 2.444 -17.905 1.00 97.75 399 MET A C 1
ATOM 3044 O O . MET A 1 399 ? 9.834 2.546 -18.970 1.00 97.75 399 MET A O 1
ATOM 3048 N N . HIS A 1 400 ? 9.191 3.442 -17.028 1.00 95.31 400 HIS A N 1
ATOM 3049 C CA . HIS A 1 400 ? 9.911 4.703 -17.177 1.00 95.31 400 HIS A CA 1
ATOM 3050 C C . HIS A 1 400 ? 10.938 4.847 -16.052 1.00 95.31 400 HIS A C 1
ATOM 3052 O O . HIS A 1 400 ? 10.591 4.777 -14.877 1.00 95.31 400 HIS A O 1
ATOM 3058 N N . ILE A 1 401 ? 12.205 5.047 -16.409 1.00 92.44 401 ILE A N 1
ATOM 3059 C CA . ILE A 1 401 ? 13.297 5.296 -15.468 1.00 92.44 401 ILE A CA 1
ATOM 3060 C C . ILE A 1 401 ? 13.849 6.684 -15.769 1.00 92.44 401 ILE A C 1
ATOM 3062 O O . ILE A 1 401 ? 14.298 6.949 -16.890 1.00 92.44 401 ILE A O 1
ATOM 3066 N N . TYR A 1 402 ? 13.816 7.571 -14.777 1.00 87.69 402 TYR A N 1
ATOM 3067 C CA . TYR A 1 402 ? 14.270 8.941 -14.964 1.00 87.69 402 TYR A CA 1
ATOM 3068 C C . TYR A 1 402 ? 15.005 9.516 -13.760 1.00 87.69 402 TYR A C 1
ATOM 3070 O O . TYR A 1 402 ? 14.678 9.242 -12.603 1.00 87.69 402 TYR A O 1
ATOM 3078 N N . ALA A 1 403 ? 15.981 10.382 -14.029 1.00 74.88 403 ALA A N 1
ATOM 3079 C CA . ALA A 1 403 ? 16.443 11.319 -13.013 1.00 74.88 403 ALA A CA 1
ATOM 3080 C C . ALA A 1 403 ? 15.668 12.622 -13.189 1.00 74.88 403 ALA A C 1
ATOM 3082 O O . ALA A 1 403 ? 15.598 13.163 -14.292 1.00 74.88 403 ALA A O 1
ATOM 3083 N N . GLY A 1 404 ? 15.049 13.116 -12.115 1.00 68.62 404 GLY A N 1
ATOM 3084 C CA . GLY A 1 404 ? 14.335 14.393 -12.162 1.00 68.62 404 GLY A CA 1
ATOM 3085 C C . GLY A 1 404 ? 15.247 15.529 -12.640 1.00 68.62 404 GLY A C 1
ATOM 3086 O O . GLY A 1 404 ? 16.458 15.477 -12.428 1.00 68.62 404 GLY A O 1
ATOM 3087 N N . GLY A 1 405 ? 14.668 16.574 -13.241 1.00 57.44 405 GLY A N 1
ATOM 3088 C CA . GLY A 1 405 ? 15.389 17.681 -13.897 1.00 57.44 405 GLY A CA 1
ATOM 3089 C C . GLY A 1 405 ? 16.364 18.502 -13.032 1.00 57.44 405 GLY A C 1
ATOM 3090 O O . GLY A 1 405 ? 17.014 19.397 -13.555 1.00 57.44 405 GLY A O 1
ATOM 3091 N N . GLY A 1 406 ? 16.505 18.195 -11.740 1.00 63.50 406 GLY A N 1
ATOM 3092 C CA . GLY A 1 406 ? 17.499 18.780 -10.830 1.00 63.50 406 GLY A CA 1
ATOM 3093 C C . GLY A 1 406 ? 18.386 17.752 -10.117 1.00 63.50 406 GLY A C 1
ATOM 3094 O O . GLY A 1 406 ? 19.052 18.099 -9.148 1.00 63.50 406 GLY A O 1
ATOM 3095 N N . SER A 1 407 ? 18.371 16.480 -10.527 1.00 71.38 407 SER A N 1
ATOM 3096 C CA . SER A 1 407 ? 19.165 15.446 -9.856 1.00 71.38 407 SER A CA 1
ATOM 3097 C C . SER A 1 407 ? 20.669 15.716 -9.991 1.00 71.38 407 SER A C 1
ATOM 3099 O O . SER A 1 407 ? 21.186 16.007 -11.072 1.00 71.38 407 SER A O 1
ATOM 3101 N N . THR A 1 408 ? 21.386 15.603 -8.873 1.00 79.44 408 THR A N 1
ATOM 3102 C CA . THR A 1 408 ? 22.841 15.783 -8.777 1.00 79.44 408 THR A CA 1
ATOM 3103 C C . THR A 1 408 ? 23.608 14.457 -8.825 1.00 79.44 408 THR A C 1
ATOM 3105 O O . THR A 1 408 ? 24.840 14.472 -8.809 1.00 79.44 408 THR A O 1
ATOM 3108 N N . PHE A 1 409 ? 22.917 13.328 -8.981 1.00 85.94 409 PHE A N 1
ATOM 3109 C CA . PHE A 1 409 ? 23.458 11.973 -8.855 1.00 85.94 409 PHE A CA 1
ATOM 3110 C C . PHE A 1 409 ? 22.961 11.049 -9.974 1.00 85.94 409 PHE A C 1
ATOM 3112 O O . PHE A 1 409 ? 21.961 11.327 -10.634 1.00 85.94 409 PHE A O 1
ATOM 3119 N N . ASP A 1 410 ? 23.678 9.953 -10.204 1.00 88.44 410 ASP A N 1
ATOM 3120 C CA . ASP A 1 410 ? 23.267 8.940 -11.175 1.00 88.44 410 ASP A CA 1
ATOM 3121 C C . ASP A 1 410 ? 22.120 8.084 -10.611 1.00 88.44 410 ASP A C 1
ATOM 3123 O O . ASP A 1 410 ? 22.076 7.785 -9.416 1.00 88.44 410 ASP A O 1
ATOM 3127 N N . VAL A 1 411 ? 21.185 7.685 -11.476 1.00 88.69 411 VAL A N 1
ATOM 3128 C CA . VAL A 1 411 ? 20.033 6.841 -11.109 1.00 88.69 411 VAL A CA 1
ATOM 3129 C C . VAL A 1 411 ? 20.325 5.392 -11.462 1.00 88.69 411 VAL A C 1
ATOM 3131 O O . VAL A 1 411 ? 20.882 5.131 -12.523 1.00 88.69 411 VAL A O 1
ATOM 3134 N N . GLY A 1 412 ? 19.958 4.432 -10.616 1.00 90.81 412 GLY A N 1
ATOM 3135 C CA . GLY A 1 412 ? 20.319 3.043 -10.883 1.00 90.81 412 GLY A CA 1
ATOM 3136 C C . GLY A 1 412 ? 19.817 2.023 -9.882 1.00 90.81 412 GLY A C 1
ATOM 3137 O O . GLY A 1 412 ? 18.795 2.239 -9.251 1.00 90.81 412 GLY A O 1
ATOM 3138 N N . ASN A 1 413 ? 20.552 0.914 -9.752 1.00 95.31 413 ASN A N 1
ATOM 3139 C CA . ASN A 1 413 ? 20.269 -0.201 -8.837 1.00 95.31 413 ASN A CA 1
ATOM 3140 C C . ASN A 1 413 ? 18.912 -0.867 -9.095 1.00 95.31 413 ASN A C 1
ATOM 3142 O O . ASN A 1 413 ? 18.124 -1.095 -8.180 1.00 95.31 413 ASN A O 1
ATOM 3146 N N . ILE A 1 414 ? 18.638 -1.194 -10.356 1.00 96.69 414 ILE A N 1
ATOM 3147 C CA . ILE A 1 414 ? 17.350 -1.757 -10.775 1.00 96.69 414 ILE A CA 1
ATOM 3148 C C . ILE A 1 414 ? 17.577 -3.151 -11.343 1.00 96.69 414 ILE A C 1
ATOM 3150 O O . ILE A 1 414 ? 18.337 -3.321 -12.293 1.00 96.69 414 ILE A O 1
ATOM 3154 N N . LYS A 1 415 ? 16.875 -4.148 -10.811 1.00 98.19 415 LYS A N 1
ATOM 3155 C CA . LYS A 1 415 ? 16.787 -5.470 -11.427 1.00 98.19 415 LYS A CA 1
ATOM 3156 C C . LYS A 1 415 ? 15.335 -5.768 -11.747 1.00 98.19 415 LYS A C 1
ATOM 3158 O O . LYS A 1 415 ? 14.518 -5.858 -10.838 1.00 98.19 415 LYS A O 1
ATOM 3163 N N . ALA A 1 416 ? 15.007 -5.923 -13.021 1.00 98.31 416 ALA A N 1
ATOM 3164 C CA . ALA A 1 416 ? 13.623 -6.046 -13.446 1.00 98.31 416 ALA A CA 1
ATOM 3165 C C . ALA A 1 416 ? 13.408 -7.198 -14.425 1.00 98.31 416 ALA A C 1
ATOM 3167 O O . ALA A 1 416 ? 14.209 -7.428 -15.324 1.00 98.31 416 ALA A O 1
ATOM 3168 N N . LYS A 1 417 ? 12.282 -7.887 -14.273 1.00 98.25 417 LYS A N 1
ATOM 3169 C CA . LYS A 1 417 ? 11.688 -8.750 -15.289 1.00 98.25 417 LYS A CA 1
ATOM 3170 C C . LYS A 1 417 ? 10.329 -8.168 -15.618 1.00 98.25 417 LYS A C 1
ATOM 3172 O O . LYS A 1 417 ? 9.488 -8.056 -14.730 1.00 98.25 417 LYS A O 1
ATOM 3177 N N . ILE A 1 418 ? 10.128 -7.741 -16.858 1.00 97.88 418 ILE A N 1
ATOM 3178 C CA . ILE A 1 418 ? 8.868 -7.124 -17.264 1.00 97.88 418 ILE A CA 1
ATOM 3179 C C . ILE A 1 418 ? 8.291 -7.790 -18.501 1.00 97.88 418 ILE A C 1
ATOM 3181 O O . ILE A 1 418 ? 8.996 -8.063 -19.468 1.00 97.88 418 ILE A O 1
ATOM 3185 N N . SER A 1 419 ? 6.984 -8.012 -18.472 1.00 97.94 419 SER A N 1
ATOM 3186 C CA . SER A 1 419 ? 6.192 -8.358 -19.644 1.00 97.94 419 SER A CA 1
ATOM 3187 C C . SER A 1 419 ? 5.353 -7.155 -20.046 1.00 97.94 419 SER A C 1
ATOM 3189 O O . SER A 1 419 ? 4.568 -6.679 -19.234 1.00 97.94 419 SER A O 1
ATOM 3191 N N . VAL A 1 420 ? 5.496 -6.661 -21.274 1.00 97.12 420 VAL A N 1
ATOM 3192 C CA . VAL A 1 420 ? 4.744 -5.500 -21.775 1.00 97.12 420 VAL A CA 1
ATOM 3193 C C . VAL A 1 420 ? 3.837 -5.933 -22.918 1.00 97.12 420 VAL A C 1
ATOM 3195 O O . VAL A 1 420 ? 4.286 -6.598 -23.855 1.00 97.12 420 VAL A O 1
ATOM 3198 N N . ARG A 1 421 ? 2.550 -5.597 -22.828 1.00 97.06 421 ARG A N 1
ATOM 3199 C CA . ARG A 1 421 ? 1.541 -5.887 -23.852 1.00 97.06 421 ARG A CA 1
ATOM 3200 C C . ARG A 1 421 ? 0.688 -4.661 -24.136 1.00 97.06 421 ARG A C 1
ATOM 3202 O O . ARG A 1 421 ? 0.364 -3.888 -23.231 1.00 97.06 421 ARG A O 1
ATOM 3209 N N . ASP A 1 422 ? 0.262 -4.527 -25.383 1.00 97.25 422 ASP A N 1
ATOM 3210 C CA . ASP A 1 422 ? -0.793 -3.591 -25.758 1.00 97.25 422 ASP A CA 1
ATOM 3211 C C . ASP A 1 422 ? -1.898 -4.359 -26.478 1.00 97.25 422 ASP A C 1
ATOM 3213 O O . ASP A 1 422 ? -1.750 -4.801 -27.616 1.00 97.25 422 ASP A O 1
ATOM 3217 N N . THR A 1 423 ? -3.016 -4.567 -25.792 1.00 97.38 423 THR A N 1
ATOM 3218 C CA . THR A 1 423 ? -4.166 -5.332 -26.281 1.00 97.38 423 THR A CA 1
ATOM 3219 C C . THR A 1 423 ? -5.188 -4.449 -26.999 1.00 97.38 423 THR A C 1
ATOM 3221 O O . THR A 1 423 ? -6.136 -4.970 -27.589 1.00 97.38 423 THR A O 1
ATOM 3224 N N . ARG A 1 424 ? -4.987 -3.122 -27.044 1.00 96.38 424 ARG A N 1
ATOM 3225 C CA . ARG A 1 424 ? -5.890 -2.178 -27.724 1.00 96.38 424 ARG A CA 1
ATOM 3226 C C . ARG A 1 424 ? -5.918 -2.430 -29.231 1.00 96.38 424 ARG A C 1
ATOM 3228 O O . ARG A 1 424 ? -4.970 -2.958 -29.808 1.00 96.38 424 ARG A O 1
ATOM 3235 N N . ALA A 1 425 ? -6.997 -2.028 -29.906 1.00 96.25 425 ALA A N 1
ATOM 3236 C CA . ALA A 1 425 ? -7.092 -2.137 -31.367 1.00 96.25 425 ALA A CA 1
ATOM 3237 C C . ALA A 1 425 ? -5.985 -1.327 -32.068 1.00 96.25 425 ALA A C 1
ATOM 3239 O O . ALA A 1 425 ? -5.316 -1.826 -32.971 1.00 96.25 425 ALA A O 1
ATOM 3240 N N . VAL A 1 426 ? -5.749 -0.106 -31.582 1.00 93.75 426 VAL A N 1
ATOM 3241 C CA . VAL A 1 426 ? -4.609 0.738 -31.944 1.00 93.75 426 VAL A CA 1
ATOM 3242 C C . VAL A 1 426 ? -3.732 0.862 -30.708 1.00 93.75 426 VAL A C 1
ATOM 3244 O O . VAL A 1 426 ? -4.204 1.338 -29.673 1.00 93.75 426 VAL A O 1
ATOM 3247 N N . ALA A 1 427 ? -2.484 0.408 -30.812 1.00 93.88 427 ALA A N 1
ATOM 3248 C CA . ALA A 1 427 ? -1.539 0.500 -29.709 1.00 93.88 427 ALA A CA 1
ATOM 3249 C C . ALA A 1 427 ? -1.297 1.972 -29.342 1.00 93.88 427 ALA A C 1
ATOM 3251 O O . ALA A 1 427 ? -1.154 2.813 -30.232 1.00 93.88 427 ALA A O 1
ATOM 3252 N N . LYS A 1 428 ? -1.245 2.271 -28.042 1.00 94.94 428 LYS A N 1
ATOM 3253 C CA . LYS A 1 428 ? -0.813 3.578 -27.521 1.00 94.94 428 LYS A CA 1
ATOM 3254 C C . LYS A 1 428 ? 0.451 3.496 -26.674 1.00 94.94 428 LYS A C 1
ATOM 3256 O O . LYS A 1 428 ? 1.050 4.536 -26.433 1.00 94.94 428 LYS A O 1
ATOM 3261 N N . THR A 1 429 ? 0.856 2.308 -26.220 1.00 95.50 429 THR A N 1
ATOM 3262 C CA . THR A 1 429 ? 2.096 2.163 -25.454 1.00 95.50 429 THR A CA 1
ATOM 3263 C C . THR A 1 429 ? 3.239 2.718 -26.302 1.00 95.50 429 THR A C 1
ATOM 3265 O O . THR A 1 429 ? 3.425 2.291 -27.440 1.00 95.50 429 THR A O 1
ATOM 3268 N N . TYR A 1 430 ? 3.963 3.708 -25.788 1.00 94.25 430 TYR A N 1
ATOM 3269 C CA . TYR A 1 430 ? 5.016 4.398 -26.518 1.00 94.25 430 TYR A CA 1
ATOM 3270 C C . TYR A 1 430 ? 6.257 3.522 -26.634 1.00 94.25 430 TYR A C 1
ATOM 3272 O O . TYR A 1 430 ? 6.607 3.132 -27.745 1.00 94.25 430 TYR A O 1
ATOM 3280 N N . SER A 1 431 ? 6.868 3.130 -25.515 1.00 91.31 431 SER A N 1
ATOM 3281 C CA . SER A 1 431 ? 7.956 2.149 -25.487 1.00 91.31 431 SER A CA 1
ATOM 3282 C C . SER A 1 431 ? 7.792 1.129 -24.355 1.00 91.31 431 SER A C 1
ATOM 3284 O O . SER A 1 431 ? 7.036 1.336 -23.401 1.00 91.31 431 SER A O 1
ATOM 3286 N N . ASP A 1 432 ? 8.506 0.003 -24.458 1.00 92.31 432 ASP A N 1
ATOM 3287 C CA . ASP A 1 432 ? 8.545 -1.002 -23.389 1.00 92.31 432 ASP A CA 1
ATOM 3288 C C . ASP A 1 432 ? 9.295 -0.433 -22.177 1.00 92.31 432 ASP A C 1
ATOM 3290 O O . ASP A 1 432 ? 8.805 -0.489 -21.049 1.00 92.31 432 ASP A O 1
ATOM 3294 N N . VAL A 1 433 ? 10.454 0.185 -22.437 1.00 92.62 433 VAL A N 1
ATOM 3295 C CA . VAL A 1 433 ? 11.248 0.926 -21.452 1.00 92.62 433 VAL A CA 1
ATOM 3296 C C . VAL A 1 433 ? 11.568 2.322 -21.984 1.00 92.62 433 VAL A C 1
ATOM 3298 O O . VAL A 1 433 ? 11.959 2.489 -23.142 1.00 92.62 433 VAL A O 1
ATOM 3301 N N . TYR A 1 434 ? 11.416 3.341 -21.147 1.00 91.25 434 TYR A N 1
ATOM 3302 C CA . TYR A 1 434 ? 11.823 4.714 -21.427 1.00 91.25 434 TYR A CA 1
ATOM 3303 C C . TYR A 1 434 ? 12.899 5.118 -20.420 1.00 91.25 434 TYR A C 1
ATOM 3305 O O . TYR A 1 434 ? 12.668 5.097 -19.214 1.00 91.25 434 TYR A O 1
ATOM 3313 N N . PHE A 1 435 ? 14.061 5.540 -20.912 1.00 88.50 435 PHE A N 1
ATOM 3314 C CA . PHE A 1 435 ? 15.103 6.204 -20.134 1.00 88.50 435 PHE A CA 1
ATOM 3315 C C . PHE A 1 435 ? 15.100 7.707 -20.423 1.00 88.50 435 PHE A C 1
ATOM 3317 O O . PHE A 1 435 ? 15.317 8.111 -21.570 1.00 88.50 435 PHE A O 1
ATOM 3324 N N . SER A 1 436 ? 14.869 8.542 -19.405 1.00 85.06 436 SER A N 1
ATOM 3325 C CA . SER A 1 436 ? 14.861 10.002 -19.570 1.00 85.06 436 SER A CA 1
ATOM 3326 C C . SER A 1 436 ? 15.782 10.709 -18.577 1.00 85.06 436 SER A C 1
ATOM 3328 O O . SER A 1 436 ? 15.717 10.483 -17.370 1.00 85.06 436 SER A O 1
ATOM 3330 N N . ASN A 1 437 ? 16.689 11.552 -19.085 1.00 75.62 437 ASN A N 1
ATOM 3331 C CA . ASN A 1 437 ? 17.492 12.453 -18.260 1.00 75.62 437 ASN A CA 1
ATOM 3332 C C . ASN A 1 437 ? 18.243 13.491 -19.105 1.00 75.62 437 ASN A C 1
ATOM 3334 O O . ASN A 1 437 ? 18.820 13.151 -20.133 1.00 75.62 437 ASN A O 1
ATOM 3338 N N . GLN A 1 438 ? 18.338 14.730 -18.634 1.00 69.88 438 GLN A N 1
ATOM 3339 C CA . GLN A 1 438 ? 19.157 15.761 -19.281 1.00 69.88 438 GLN A CA 1
ATOM 3340 C C . GLN A 1 438 ? 20.474 16.061 -18.548 1.00 69.88 438 GLN A C 1
ATOM 3342 O O . GLN A 1 438 ? 21.304 16.791 -19.077 1.00 69.88 438 GLN A O 1
ATOM 3347 N N . VAL A 1 439 ? 20.699 15.509 -17.349 1.00 73.94 439 VAL A N 1
ATOM 3348 C CA . VAL A 1 439 ? 21.801 15.960 -16.476 1.00 73.94 439 VAL A CA 1
ATOM 3349 C C . VAL A 1 439 ? 22.693 14.823 -15.967 1.00 73.94 439 VAL A C 1
ATOM 3351 O O . VAL A 1 439 ? 23.903 15.023 -15.830 1.00 73.94 439 VAL A O 1
ATOM 3354 N N . LYS A 1 440 ? 22.138 13.636 -15.693 1.00 84.19 440 LYS A N 1
ATOM 3355 C CA . LYS A 1 440 ? 22.849 12.519 -15.033 1.00 84.19 440 LYS A CA 1
ATOM 3356 C C . LYS A 1 440 ? 22.776 11.206 -15.813 1.00 84.19 440 LYS A C 1
ATOM 3358 O O . LYS A 1 440 ? 22.069 11.102 -16.817 1.00 84.19 440 LYS A O 1
ATOM 3363 N N . SER A 1 441 ? 23.530 10.210 -15.365 1.00 85.12 441 SER A N 1
ATOM 3364 C CA . SER A 1 441 ? 23.537 8.885 -15.980 1.00 85.12 441 SER A CA 1
ATOM 3365 C C . SER A 1 441 ? 22.444 7.996 -15.386 1.00 85.12 441 SER A C 1
ATOM 3367 O O . SER A 1 441 ? 22.003 8.205 -14.254 1.00 85.12 441 SER A O 1
ATOM 3369 N N . ILE A 1 442 ? 22.015 6.990 -16.147 1.00 86.38 442 ILE A N 1
ATOM 3370 C CA . ILE A 1 442 ? 21.198 5.881 -15.638 1.00 86.38 442 ILE A CA 1
ATOM 3371 C C . ILE A 1 442 ? 22.049 4.613 -15.698 1.00 86.38 442 ILE A C 1
ATOM 3373 O O . ILE A 1 442 ? 22.410 4.163 -16.781 1.00 86.38 442 ILE A O 1
ATOM 3377 N N . VAL A 1 443 ? 22.435 4.046 -14.561 1.00 87.75 443 VAL A N 1
ATOM 3378 C CA . VAL A 1 443 ? 23.469 3.003 -14.489 1.00 87.75 443 VAL A CA 1
ATOM 3379 C C . VAL A 1 443 ? 23.058 1.834 -13.590 1.00 87.75 443 VAL A C 1
ATOM 3381 O O . VAL A 1 443 ? 22.078 1.919 -12.865 1.00 87.75 443 VAL A O 1
ATOM 3384 N N . ASN A 1 444 ? 23.806 0.731 -13.617 1.00 90.44 444 ASN A N 1
ATOM 3385 C CA . ASN A 1 444 ? 23.578 -0.446 -12.767 1.00 90.44 444 ASN A CA 1
ATOM 3386 C C . ASN A 1 444 ? 22.131 -0.980 -12.821 1.00 90.44 444 ASN A C 1
ATOM 3388 O O . ASN A 1 444 ? 21.483 -1.185 -11.792 1.00 90.44 444 ASN A O 1
ATOM 3392 N N . TYR A 1 445 ? 21.620 -1.162 -14.039 1.00 91.62 445 TYR A N 1
ATOM 3393 C CA . TYR A 1 445 ? 20.355 -1.848 -14.288 1.00 91.62 445 TYR A CA 1
ATOM 3394 C C . TYR A 1 445 ? 20.580 -3.214 -14.957 1.00 91.62 445 TYR A C 1
ATOM 3396 O O . TYR A 1 445 ? 21.500 -3.367 -15.761 1.00 91.62 445 TYR A O 1
ATOM 3404 N N . ASP A 1 446 ? 19.730 -4.191 -14.647 1.00 91.38 446 ASP A N 1
ATOM 3405 C CA . ASP A 1 446 ? 19.614 -5.491 -15.326 1.00 91.38 446 ASP A CA 1
ATOM 3406 C C . ASP A 1 446 ? 18.127 -5.767 -15.584 1.00 91.38 446 ASP A C 1
ATOM 3408 O O . ASP A 1 446 ? 17.374 -6.043 -14.647 1.00 91.38 446 ASP A O 1
ATOM 3412 N N . ILE A 1 447 ? 17.685 -5.601 -16.832 1.00 93.00 447 ILE A N 1
ATOM 3413 C CA . ILE A 1 447 ? 16.265 -5.644 -17.206 1.00 93.00 447 ILE A CA 1
ATOM 3414 C C . ILE A 1 447 ? 16.039 -6.730 -18.259 1.00 93.00 447 ILE A C 1
ATOM 3416 O O . ILE A 1 447 ? 16.530 -6.627 -19.384 1.00 93.00 447 ILE A O 1
ATOM 3420 N N . ASP A 1 448 ? 15.245 -7.738 -17.914 1.00 92.94 448 ASP A N 1
ATOM 3421 C CA . ASP A 1 448 ? 14.734 -8.737 -18.847 1.00 92.94 448 ASP A CA 1
ATOM 3422 C C . ASP A 1 448 ? 13.330 -8.308 -19.329 1.00 92.94 448 ASP A C 1
ATOM 3424 O O . ASP A 1 448 ? 12.431 -8.066 -18.523 1.00 92.94 448 ASP A O 1
ATOM 3428 N N . ILE A 1 449 ? 13.133 -8.213 -20.645 1.00 91.88 449 ILE A N 1
ATOM 3429 C CA . ILE A 1 449 ? 11.903 -7.725 -21.284 1.00 91.88 449 ILE A CA 1
ATOM 3430 C C . ILE A 1 449 ? 11.273 -8.835 -22.130 1.00 91.88 449 ILE A C 1
ATOM 3432 O O . ILE A 1 449 ? 11.888 -9.365 -23.057 1.00 91.88 449 ILE A O 1
ATOM 3436 N N . ASP A 1 450 ? 10.009 -9.142 -21.872 1.00 93.56 450 ASP A N 1
ATOM 3437 C CA . ASP A 1 450 ? 9.139 -9.903 -22.765 1.00 93.56 450 ASP A CA 1
ATOM 3438 C C . ASP A 1 450 ? 8.086 -8.954 -23.359 1.00 93.56 450 ASP A C 1
ATOM 3440 O O . ASP A 1 450 ? 7.242 -8.426 -22.645 1.00 93.56 450 ASP A O 1
ATOM 3444 N N . THR A 1 451 ? 8.091 -8.720 -24.671 1.00 89.69 451 THR A N 1
ATOM 3445 C CA . THR A 1 451 ? 7.176 -7.771 -25.337 1.00 89.69 451 THR A CA 1
ATOM 3446 C C . THR A 1 451 ? 6.501 -8.390 -26.561 1.00 89.69 451 THR A C 1
ATOM 3448 O O . THR A 1 451 ? 7.108 -9.178 -27.292 1.00 89.69 451 THR A O 1
ATOM 3451 N N . ASP A 1 452 ? 5.249 -8.003 -26.823 1.00 90.06 452 ASP A N 1
ATOM 3452 C CA . ASP A 1 452 ? 4.527 -8.338 -28.060 1.00 90.06 452 ASP A CA 1
ATOM 3453 C C . ASP A 1 452 ? 4.904 -7.426 -29.244 1.00 90.06 452 ASP A C 1
ATOM 3455 O O . ASP A 1 452 ? 4.444 -7.644 -30.366 1.00 90.06 452 ASP A O 1
ATOM 3459 N N . ASN A 1 453 ? 5.778 -6.438 -29.016 1.00 85.81 453 ASN A N 1
ATOM 3460 C CA . ASN A 1 453 ? 6.162 -5.394 -29.964 1.00 85.81 453 ASN A CA 1
ATOM 3461 C C . ASN A 1 453 ? 5.001 -4.508 -30.449 1.00 85.81 453 ASN A C 1
ATOM 3463 O O . ASN A 1 453 ? 5.125 -3.854 -31.488 1.00 85.81 453 ASN A O 1
ATOM 3467 N N . ARG A 1 454 ? 3.885 -4.443 -29.712 1.00 90.75 454 ARG A N 1
ATOM 3468 C CA . ARG A 1 454 ? 2.761 -3.550 -30.017 1.00 90.75 454 ARG A CA 1
ATOM 3469 C C . ARG A 1 454 ? 2.950 -2.213 -29.306 1.00 90.75 454 ARG A C 1
ATOM 3471 O O . ARG A 1 454 ? 2.512 -2.011 -28.181 1.00 90.75 454 ARG A O 1
ATOM 3478 N N . ARG A 1 455 ? 3.618 -1.289 -29.992 1.00 89.56 455 ARG A N 1
ATOM 3479 C CA . ARG A 1 455 ? 3.983 0.037 -29.476 1.00 89.56 455 ARG A CA 1
ATOM 3480 C C . ARG A 1 455 ? 4.001 1.089 -30.586 1.00 89.56 455 ARG A C 1
ATOM 3482 O O . ARG A 1 455 ? 4.055 0.732 -31.763 1.00 89.56 455 ARG A O 1
ATOM 3489 N N . THR A 1 456 ? 3.938 2.369 -30.223 1.00 90.12 456 THR A N 1
ATOM 3490 C CA . THR A 1 456 ? 3.941 3.491 -31.180 1.00 90.12 456 THR A CA 1
ATOM 3491 C C . THR A 1 456 ? 5.351 3.969 -31.522 1.00 90.12 456 THR A C 1
ATOM 3493 O O . THR A 1 456 ? 5.587 4.392 -32.655 1.00 90.12 456 THR A O 1
ATOM 3496 N N . PHE A 1 457 ? 6.315 3.854 -30.602 1.00 85.12 457 PHE A N 1
ATOM 3497 C CA . PHE A 1 457 ? 7.722 4.070 -30.920 1.00 85.12 457 PHE A CA 1
ATOM 3498 C C . PHE A 1 457 ? 8.291 2.860 -31.662 1.00 85.12 457 PHE A C 1
ATOM 3500 O O . PHE A 1 457 ? 8.038 1.705 -31.318 1.00 85.12 457 PHE A O 1
ATOM 3507 N N . SER A 1 458 ? 9.118 3.112 -32.677 1.00 75.81 458 SER A N 1
ATOM 3508 C CA . SER A 1 458 ? 9.660 2.050 -33.535 1.00 75.81 458 SER A CA 1
ATOM 3509 C C . SER A 1 458 ? 10.566 1.054 -32.795 1.00 75.81 458 SER A C 1
ATOM 3511 O O . SER A 1 458 ? 10.803 -0.044 -33.300 1.00 75.81 458 SER A O 1
ATOM 3513 N N . TYR A 1 459 ? 11.048 1.398 -31.597 1.00 76.75 459 TYR A N 1
ATOM 3514 C CA . TYR A 1 459 ? 11.993 0.591 -30.822 1.00 76.75 459 TYR A CA 1
ATOM 3515 C C . TYR A 1 459 ? 11.445 0.278 -29.430 1.00 76.75 459 TYR A C 1
ATOM 3517 O O . TYR A 1 459 ? 10.633 1.029 -28.896 1.00 76.75 459 TYR A O 1
ATOM 3525 N N . GLY A 1 460 ? 11.879 -0.841 -28.842 1.00 76.56 460 GLY A N 1
ATOM 3526 C CA . GLY A 1 460 ? 11.405 -1.251 -27.516 1.00 76.56 460 GLY A CA 1
ATOM 3527 C C . GLY A 1 460 ? 11.933 -0.364 -26.391 1.00 76.56 460 GLY A C 1
ATOM 3528 O O . GLY A 1 460 ? 11.277 -0.195 -25.366 1.00 76.56 460 GLY A O 1
ATOM 3529 N N . ILE A 1 461 ? 13.083 0.276 -26.614 1.00 81.94 461 ILE A N 1
ATOM 3530 C CA . ILE A 1 461 ? 13.699 1.199 -25.664 1.00 81.94 461 ILE A CA 1
ATOM 3531 C C . ILE A 1 461 ? 13.762 2.580 -26.286 1.00 81.94 461 ILE A C 1
ATOM 3533 O O . ILE A 1 461 ? 14.343 2.759 -27.354 1.00 81.94 461 ILE A O 1
ATOM 3537 N N . PHE A 1 462 ? 13.221 3.566 -25.584 1.00 79.88 462 PHE A N 1
ATOM 3538 C CA . PHE A 1 462 ? 13.501 4.963 -25.866 1.00 79.88 462 PHE A CA 1
ATOM 3539 C C . PHE A 1 462 ? 14.560 5.464 -24.886 1.00 79.88 462 PHE A C 1
ATOM 3541 O O . PHE A 1 462 ? 14.438 5.250 -23.682 1.00 79.88 462 PHE A O 1
ATOM 3548 N N . ASN A 1 463 ? 15.602 6.129 -25.382 1.00 77.50 463 ASN A N 1
ATOM 3549 C CA . ASN A 1 463 ? 16.650 6.681 -24.536 1.00 77.50 463 ASN A CA 1
ATOM 3550 C C . ASN A 1 463 ? 16.949 8.129 -24.929 1.00 77.50 463 ASN A C 1
ATOM 3552 O O . ASN A 1 463 ? 17.519 8.387 -25.986 1.00 77.50 463 ASN A O 1
ATOM 3556 N N . SER A 1 464 ? 16.577 9.069 -24.061 1.00 75.38 464 SER A N 1
ATOM 3557 C CA . SER A 1 464 ? 16.935 10.487 -24.191 1.00 75.38 464 SER A CA 1
ATOM 3558 C C . SER A 1 464 ? 17.944 10.945 -23.142 1.00 75.38 464 SER A C 1
ATOM 3560 O O . SER A 1 464 ? 17.953 12.122 -22.789 1.00 75.38 464 SER A O 1
ATOM 3562 N N . VAL A 1 465 ? 18.752 10.036 -22.595 1.00 68.62 465 VAL A N 1
ATOM 3563 C CA . VAL A 1 465 ? 19.797 10.374 -21.626 1.00 68.62 465 VAL A CA 1
ATOM 3564 C C . VAL A 1 465 ? 20.947 11.087 -22.338 1.00 68.62 465 VAL A C 1
ATOM 3566 O O . VAL A 1 465 ? 21.567 10.518 -23.234 1.00 68.62 465 VAL A O 1
ATOM 3569 N N . LEU A 1 466 ? 21.249 12.326 -21.931 1.00 63.78 466 LEU A N 1
ATOM 3570 C CA . LEU A 1 466 ? 22.339 13.120 -22.525 1.00 63.78 466 LEU A CA 1
ATOM 3571 C C . LEU A 1 466 ? 23.745 12.664 -22.104 1.00 63.78 466 LEU A C 1
ATOM 3573 O O . LEU A 1 466 ? 24.693 12.859 -22.858 1.00 63.78 466 LEU A O 1
ATOM 3577 N N . GLN A 1 467 ? 23.877 12.086 -20.907 1.00 70.38 467 GLN A N 1
ATOM 3578 C CA . GLN A 1 467 ? 25.144 11.572 -20.381 1.00 70.38 467 GLN A CA 1
ATOM 3579 C C . GLN A 1 467 ? 25.347 10.116 -20.824 1.00 70.38 467 GLN A C 1
ATOM 3581 O O . GLN A 1 467 ? 25.726 9.838 -21.963 1.00 70.38 467 GLN A O 1
ATOM 3586 N N . ASP A 1 468 ? 25.065 9.169 -19.926 1.00 72.06 468 ASP A N 1
ATOM 3587 C CA . ASP A 1 468 ? 25.309 7.758 -20.161 1.00 72.06 468 ASP A CA 1
ATOM 3588 C C . ASP A 1 468 ? 24.194 6.869 -19.608 1.00 72.06 468 ASP A C 1
ATOM 3590 O O . ASP A 1 468 ? 23.578 7.165 -18.585 1.00 72.06 468 ASP A O 1
ATOM 3594 N N . ALA A 1 469 ? 23.952 5.752 -20.287 1.00 75.56 469 ALA A N 1
ATOM 3595 C CA . ALA A 1 469 ? 23.052 4.712 -19.818 1.00 75.56 469 ALA A CA 1
ATOM 3596 C C . ALA A 1 469 ? 23.792 3.370 -19.831 1.00 75.56 469 ALA A C 1
ATOM 3598 O O . ALA A 1 469 ? 24.037 2.830 -20.911 1.00 75.56 469 ALA A O 1
ATOM 3599 N N . LYS A 1 470 ? 24.148 2.840 -18.652 1.00 78.38 470 LYS A N 1
ATOM 3600 C CA . LYS A 1 470 ? 24.993 1.640 -18.491 1.00 78.38 470 LYS A CA 1
ATOM 3601 C C . LYS A 1 470 ? 24.295 0.534 -17.709 1.00 78.38 470 LYS A C 1
ATOM 3603 O O . LYS A 1 470 ? 24.096 0.641 -16.504 1.00 78.38 470 LYS A O 1
ATOM 3608 N N . GLY A 1 471 ? 24.021 -0.574 -18.370 1.00 79.94 471 GLY A N 1
ATOM 3609 C CA . GLY A 1 471 ? 23.443 -1.749 -17.741 1.00 79.94 471 GLY A CA 1
ATOM 3610 C C . GLY A 1 471 ? 23.204 -2.839 -18.767 1.00 79.94 471 GLY A C 1
ATOM 3611 O O . GLY A 1 471 ? 23.681 -2.752 -19.899 1.00 79.94 471 GLY A O 1
ATOM 3612 N N . GLN A 1 472 ? 22.487 -3.873 -18.356 1.00 79.81 472 GLN A N 1
ATOM 3613 C CA . GLN A 1 472 ? 22.137 -5.008 -19.195 1.00 79.81 472 GLN A CA 1
ATOM 3614 C C . GLN A 1 472 ? 20.653 -4.934 -19.543 1.00 79.81 472 GLN A C 1
ATOM 3616 O O . GLN A 1 472 ? 19.815 -4.796 -18.652 1.00 79.81 472 GLN A O 1
ATOM 3621 N N . ILE A 1 473 ? 20.329 -5.048 -20.831 1.00 82.19 473 ILE A N 1
ATOM 3622 C CA . ILE A 1 473 ? 18.968 -5.334 -21.276 1.00 82.19 473 ILE A CA 1
ATOM 3623 C C . ILE A 1 473 ? 18.977 -6.668 -22.001 1.00 82.19 473 ILE A C 1
ATOM 3625 O O . ILE A 1 473 ? 19.781 -6.896 -22.905 1.00 82.19 473 ILE A O 1
ATOM 3629 N N . LYS A 1 474 ? 18.044 -7.543 -21.645 1.00 83.19 474 LYS A N 1
ATOM 3630 C CA . LYS A 1 474 ? 17.816 -8.795 -22.358 1.00 83.19 474 LYS A CA 1
ATOM 3631 C C . LYS A 1 474 ? 16.380 -8.833 -22.824 1.00 83.19 474 LYS A C 1
ATOM 3633 O O . LYS A 1 474 ? 15.479 -8.408 -22.113 1.00 83.19 474 LYS A O 1
ATOM 3638 N N . TYR A 1 475 ? 16.160 -9.372 -24.010 1.00 83.38 475 TYR A N 1
ATOM 3639 C CA . TYR A 1 475 ? 14.815 -9.645 -24.488 1.00 83.38 475 TYR A CA 1
ATOM 3640 C C . TYR A 1 475 ? 14.571 -11.149 -24.483 1.00 83.38 475 TYR A C 1
ATOM 3642 O O . TYR A 1 475 ? 15.400 -11.902 -24.994 1.00 83.38 475 TYR A O 1
ATOM 3650 N N . ALA A 1 476 ? 13.414 -11.580 -23.974 1.00 84.94 476 ALA A N 1
ATOM 3651 C CA . ALA A 1 476 ? 12.980 -12.977 -24.038 1.00 84.94 476 ALA A CA 1
ATOM 3652 C C . ALA A 1 476 ? 12.937 -13.484 -25.492 1.00 84.94 476 ALA A C 1
ATOM 3654 O O . ALA A 1 476 ? 13.280 -14.629 -25.783 1.00 84.94 476 ALA A O 1
ATOM 3655 N N . LYS A 1 477 ? 12.585 -12.592 -26.427 1.00 81.25 477 LYS A N 1
ATOM 3656 C CA . LYS A 1 477 ? 12.694 -12.791 -27.872 1.00 81.25 477 LYS A CA 1
ATOM 3657 C C . LYS A 1 477 ? 13.373 -11.578 -28.500 1.00 81.25 477 LYS A C 1
ATOM 3659 O O . LYS A 1 477 ? 12.899 -10.465 -28.298 1.00 81.25 477 LYS A O 1
ATOM 3664 N N . LYS A 1 478 ? 14.441 -11.791 -29.288 1.00 75.62 478 LYS A N 1
ATOM 3665 C CA . LYS A 1 478 ? 15.172 -10.709 -29.978 1.00 75.62 478 LYS A CA 1
ATOM 3666 C C . LYS A 1 478 ? 14.175 -9.761 -30.675 1.00 75.62 478 LYS A C 1
ATOM 3668 O O . LYS A 1 478 ? 13.398 -10.237 -31.511 1.00 75.62 478 LYS A O 1
ATOM 3673 N N . PRO A 1 479 ? 14.176 -8.458 -30.349 1.00 75.25 479 PRO A N 1
ATOM 3674 C CA . PRO A 1 479 ? 13.273 -7.508 -30.978 1.00 75.25 479 PRO A CA 1
ATOM 3675 C C . PRO A 1 479 ? 13.632 -7.371 -32.460 1.00 75.25 479 PRO A C 1
ATOM 3677 O O . PRO A 1 479 ? 14.805 -7.452 -32.833 1.00 75.25 479 PRO A O 1
ATOM 3680 N N . VAL A 1 480 ? 12.613 -7.192 -33.301 1.00 79.31 480 VAL A N 1
ATOM 3681 C CA . VAL A 1 480 ? 12.774 -6.987 -34.745 1.00 79.31 480 VAL A CA 1
ATOM 3682 C C . VAL A 1 480 ? 12.460 -5.531 -35.066 1.00 79.31 480 VAL A C 1
ATOM 3684 O O . VAL A 1 480 ? 11.366 -5.049 -34.782 1.00 79.31 480 VAL A O 1
ATOM 3687 N N . TYR A 1 481 ? 13.415 -4.846 -35.680 1.00 78.12 481 TYR A N 1
ATOM 3688 C CA . TYR A 1 481 ? 13.330 -3.451 -36.082 1.00 78.12 481 TYR A CA 1
ATOM 3689 C C . TYR A 1 481 ? 13.325 -3.372 -37.601 1.00 78.12 481 TYR A C 1
ATOM 3691 O O . TYR A 1 481 ? 14.206 -3.923 -38.252 1.00 78.12 481 TYR A O 1
ATOM 3699 N N . ASN A 1 482 ? 12.355 -2.671 -38.176 1.00 80.38 482 ASN A N 1
ATOM 3700 C CA . ASN A 1 482 ? 12.290 -2.434 -39.613 1.00 80.38 482 ASN A CA 1
ATOM 3701 C C . ASN A 1 482 ? 12.590 -0.958 -39.868 1.00 80.38 482 ASN A C 1
ATOM 3703 O O . ASN A 1 482 ? 11.914 -0.102 -39.303 1.00 80.38 482 ASN A O 1
ATOM 3707 N N . THR A 1 483 ? 13.587 -0.657 -40.699 1.00 76.75 483 THR A N 1
ATOM 3708 C CA . THR A 1 483 ? 13.989 0.727 -40.977 1.00 76.75 483 THR A CA 1
ATOM 3709 C C . THR A 1 483 ? 14.074 1.026 -42.463 1.00 76.75 483 THR A C 1
ATOM 3711 O O . THR A 1 483 ? 14.557 0.212 -43.244 1.00 76.75 483 THR A O 1
ATOM 3714 N N . ASN A 1 484 ? 13.658 2.228 -42.846 1.00 79.31 484 ASN A N 1
ATOM 3715 C CA . ASN A 1 484 ? 13.843 2.816 -44.172 1.00 79.31 484 ASN A CA 1
ATOM 3716 C C . ASN A 1 484 ? 14.695 4.105 -44.133 1.00 79.31 484 ASN A C 1
ATOM 3718 O O . ASN A 1 484 ? 14.867 4.755 -45.166 1.00 79.31 484 ASN A O 1
ATOM 3722 N N . THR A 1 485 ? 15.245 4.466 -42.970 1.00 69.50 485 THR A N 1
ATOM 3723 C CA . THR A 1 485 ? 16.096 5.647 -42.750 1.00 69.50 485 THR A CA 1
ATOM 3724 C C . THR A 1 485 ? 17.339 5.286 -41.937 1.00 69.50 485 THR A C 1
ATOM 3726 O O . THR A 1 485 ? 17.350 4.266 -41.247 1.00 69.50 485 THR A O 1
ATOM 3729 N N . ALA A 1 486 ? 18.372 6.140 -41.974 1.00 60.03 486 ALA A N 1
ATOM 3730 C CA . ALA A 1 486 ? 19.555 6.059 -41.109 1.00 60.03 486 ALA A CA 1
ATOM 3731 C C . ALA A 1 486 ? 19.178 5.802 -39.641 1.00 60.03 486 ALA A C 1
ATOM 3733 O O . ALA A 1 486 ? 18.785 6.717 -38.922 1.00 60.03 486 ALA A O 1
ATOM 3734 N N . LEU A 1 487 ? 19.291 4.547 -39.196 1.00 60.47 487 LEU A N 1
ATOM 3735 C CA . LEU A 1 487 ? 19.175 4.201 -37.788 1.00 60.47 487 LEU A CA 1
ATOM 3736 C C . LEU A 1 487 ? 20.411 4.726 -37.082 1.00 60.47 487 LEU A C 1
ATOM 3738 O O . LEU A 1 487 ? 21.512 4.233 -37.319 1.00 60.47 487 LEU A O 1
ATOM 3742 N N . SER A 1 488 ? 20.232 5.670 -36.164 1.00 56.44 488 SER A N 1
ATOM 3743 C CA . SER A 1 488 ? 21.220 5.846 -35.108 1.00 56.44 488 SER A CA 1
ATOM 3744 C C . SER A 1 488 ? 21.038 4.698 -34.120 1.00 56.44 488 SER A C 1
ATOM 3746 O O . SER A 1 488 ? 20.310 4.815 -33.134 1.00 56.44 488 SER A O 1
ATOM 3748 N N . VAL A 1 489 ? 21.700 3.568 -34.382 1.00 54.88 489 VAL A N 1
ATOM 3749 C CA . VAL A 1 489 ? 21.741 2.421 -33.457 1.00 54.88 489 VAL A CA 1
ATOM 3750 C C . VAL A 1 489 ? 22.209 2.876 -32.056 1.00 54.88 489 VAL A C 1
ATOM 3752 O O . VAL A 1 489 ? 21.788 2.319 -31.044 1.00 54.88 489 VAL A O 1
ATOM 3755 N N . GLY A 1 490 ? 22.993 3.964 -31.987 1.00 51.19 490 GLY A N 1
ATOM 3756 C CA . GLY A 1 490 ? 23.437 4.610 -30.748 1.00 51.19 490 GLY A CA 1
ATOM 3757 C C . GLY A 1 490 ? 22.375 5.380 -29.953 1.00 51.19 490 GLY A C 1
ATOM 3758 O O . GLY A 1 490 ? 22.464 5.391 -28.727 1.00 51.19 490 GLY A O 1
ATOM 3759 N N . ASN A 1 491 ? 21.366 5.972 -30.601 1.00 49.31 491 ASN A N 1
ATOM 3760 C CA . ASN A 1 491 ? 20.307 6.732 -29.912 1.00 49.31 491 ASN A CA 1
ATOM 3761 C C . ASN A 1 491 ? 19.058 5.887 -29.618 1.00 49.31 491 ASN A C 1
ATOM 3763 O O . ASN A 1 491 ? 18.302 6.205 -28.707 1.00 49.31 491 ASN A O 1
ATOM 3767 N N . SER A 1 492 ? 18.833 4.812 -30.377 1.00 47.78 492 SER A N 1
ATOM 3768 C CA . SER A 1 492 ? 17.572 4.058 -30.349 1.00 47.78 492 SER A CA 1
ATOM 3769 C C . SER A 1 492 ? 17.656 2.693 -29.651 1.00 47.78 492 SER A C 1
ATOM 3771 O O . SER A 1 492 ? 16.618 2.078 -29.431 1.00 47.78 492 SER A O 1
ATOM 3773 N N . VAL A 1 493 ? 18.861 2.180 -29.342 1.00 50.12 493 VAL A N 1
ATOM 3774 C CA . VAL A 1 493 ? 19.036 0.753 -28.980 1.00 50.12 493 VAL A CA 1
ATOM 3775 C C . VAL A 1 493 ? 20.103 0.485 -27.905 1.00 50.12 493 VAL A C 1
ATOM 3777 O O . VAL A 1 493 ? 20.579 -0.644 -27.789 1.00 50.12 493 VAL A O 1
ATOM 3780 N N . ARG A 1 494 ? 20.494 1.479 -27.085 1.00 55.16 494 ARG A N 1
ATOM 3781 C CA . ARG A 1 494 ? 21.468 1.262 -25.987 1.00 55.16 494 ARG A CA 1
ATOM 3782 C C . ARG A 1 494 ? 21.138 -0.015 -25.200 1.00 55.16 494 ARG A C 1
ATOM 3784 O O . ARG A 1 494 ? 20.091 -0.102 -24.568 1.00 55.16 494 ARG A O 1
ATOM 3791 N N . GLY A 1 495 ? 22.035 -1.001 -25.284 1.00 53.28 495 GLY A N 1
ATOM 3792 C CA . GLY A 1 495 ? 22.042 -2.179 -24.417 1.00 53.28 495 GLY A CA 1
ATOM 3793 C C . GLY A 1 495 ? 21.184 -3.385 -24.806 1.00 53.28 495 GLY A C 1
ATOM 3794 O O . GLY A 1 495 ? 21.139 -4.297 -23.995 1.00 53.28 495 GLY A O 1
ATOM 3795 N N . SER A 1 496 ? 20.499 -3.431 -25.962 1.00 57.25 496 SER A N 1
ATOM 3796 C CA . SER A 1 496 ? 19.511 -4.511 -26.214 1.00 57.25 496 SER A CA 1
ATOM 3797 C C . SER A 1 496 ? 19.802 -5.498 -27.339 1.00 57.25 496 SER A C 1
ATOM 3799 O O . SER A 1 496 ? 19.179 -6.564 -27.385 1.00 57.25 496 SER A O 1
ATOM 3801 N N . GLY A 1 497 ? 20.721 -5.177 -28.251 1.00 68.31 497 GLY A N 1
ATOM 3802 C CA . GLY A 1 497 ? 20.887 -5.990 -29.452 1.00 68.31 497 GLY A CA 1
ATOM 3803 C C . GLY A 1 497 ? 19.601 -6.051 -30.290 1.00 68.31 497 GLY A C 1
ATOM 3804 O O . GLY A 1 497 ? 18.742 -5.172 -30.215 1.00 68.31 497 GLY A O 1
ATOM 3805 N N . GLY A 1 498 ? 19.451 -7.100 -31.095 1.00 79.00 498 GLY A N 1
ATOM 3806 C CA . GLY A 1 498 ? 18.217 -7.377 -31.843 1.00 79.00 498 GLY A CA 1
ATOM 3807 C C . GLY A 1 498 ? 18.439 -7.585 -33.335 1.00 79.00 498 GLY A C 1
ATOM 3808 O O . GLY A 1 498 ? 19.573 -7.643 -33.804 1.00 79.00 498 GLY A O 1
ATOM 3809 N N . ILE A 1 499 ? 17.343 -7.736 -34.075 1.00 83.75 499 ILE A N 1
ATOM 3810 C CA . ILE A 1 499 ? 17.337 -7.965 -35.521 1.00 83.75 499 ILE A CA 1
ATOM 3811 C C . ILE A 1 499 ? 16.903 -6.672 -36.209 1.00 83.75 499 ILE A C 1
ATOM 3813 O O . ILE A 1 499 ? 15.828 -6.156 -35.934 1.00 83.75 499 ILE A O 1
ATOM 3817 N N . ILE A 1 500 ? 17.719 -6.149 -37.113 1.00 84.75 500 ILE A N 1
ATOM 3818 C CA . ILE A 1 500 ? 17.490 -4.918 -37.862 1.00 84.75 500 ILE A CA 1
ATOM 3819 C C . ILE A 1 500 ? 17.294 -5.285 -39.331 1.00 84.75 500 ILE A C 1
ATOM 3821 O O . ILE A 1 500 ? 18.242 -5.666 -40.006 1.00 84.75 500 ILE A O 1
ATOM 3825 N N . ASN A 1 501 ? 16.084 -5.132 -39.849 1.00 87.56 501 ASN A N 1
ATOM 3826 C CA . ASN A 1 501 ? 15.781 -5.258 -41.268 1.00 87.56 501 ASN A CA 1
ATOM 3827 C C . ASN A 1 501 ? 15.904 -3.893 -41.945 1.00 87.56 501 ASN A C 1
ATOM 3829 O O . ASN A 1 501 ? 15.139 -2.968 -41.657 1.00 87.56 501 ASN A O 1
ATOM 3833 N N . VAL A 1 502 ? 16.865 -3.773 -42.857 1.00 88.06 502 VAL A N 1
ATOM 3834 C CA . VAL A 1 502 ? 17.110 -2.552 -43.626 1.00 88.06 502 VAL A CA 1
ATOM 3835 C C . VAL A 1 502 ? 16.335 -2.614 -44.940 1.00 88.06 502 VAL A C 1
ATOM 3837 O O . VAL A 1 502 ? 16.589 -3.481 -45.778 1.00 88.06 502 VAL A O 1
ATOM 3840 N N . LEU A 1 503 ? 15.376 -1.700 -45.094 1.00 88.75 503 LEU A N 1
ATOM 3841 C CA . LEU A 1 503 ? 14.377 -1.660 -46.168 1.00 88.75 503 LEU A CA 1
ATOM 3842 C C . LEU A 1 503 ? 14.680 -0.612 -47.258 1.00 88.75 503 LEU A C 1
ATOM 3844 O O . LEU A 1 503 ? 13.887 -0.445 -48.183 1.00 88.75 503 LEU A O 1
ATOM 3848 N N . SER A 1 504 ? 15.794 0.118 -47.164 1.00 87.94 504 SER A N 1
ATOM 3849 C CA . SER A 1 504 ? 16.237 1.114 -48.154 1.00 87.94 504 SER A CA 1
ATOM 3850 C C . SER A 1 504 ? 17.768 1.152 -48.251 1.00 87.94 504 SER A C 1
ATOM 3852 O O . SER A 1 504 ? 18.459 0.663 -47.361 1.00 87.94 504 SER A O 1
ATOM 3854 N N . SER A 1 505 ? 18.323 1.625 -49.373 1.00 86.25 505 SER A N 1
ATOM 3855 C CA . SER A 1 505 ? 19.783 1.664 -49.554 1.00 86.25 505 SER A CA 1
ATOM 3856 C C . SER A 1 505 ? 20.372 2.778 -48.702 1.00 86.25 505 SER A C 1
ATOM 3858 O O . SER A 1 505 ? 19.952 3.929 -48.817 1.00 86.25 505 SER A O 1
ATOM 3860 N N . MET A 1 506 ? 21.312 2.430 -47.823 1.00 85.25 506 MET A N 1
ATOM 3861 C CA . MET A 1 506 ? 21.837 3.353 -46.819 1.00 85.25 506 MET A CA 1
ATOM 3862 C C . MET A 1 506 ? 23.110 2.832 -46.148 1.00 85.25 506 MET A C 1
ATOM 3864 O O . MET A 1 506 ? 23.423 1.640 -46.195 1.00 85.25 506 MET A O 1
ATOM 3868 N N . THR A 1 507 ? 23.793 3.737 -45.447 1.00 85.75 507 THR A N 1
ATOM 3869 C CA . THR A 1 507 ? 24.796 3.386 -44.441 1.00 85.75 507 THR A CA 1
ATOM 3870 C C . THR A 1 507 ? 24.115 3.199 -43.084 1.00 85.75 507 THR A C 1
ATOM 3872 O O . THR A 1 507 ? 23.381 4.076 -42.630 1.00 85.75 507 THR A O 1
ATOM 3875 N N . VAL A 1 508 ? 24.360 2.065 -42.431 1.00 83.94 508 VAL A N 1
ATOM 3876 C CA . VAL A 1 508 ? 23.957 1.751 -41.058 1.00 83.94 508 VAL A CA 1
ATOM 3877 C C . VAL A 1 508 ? 25.152 2.029 -40.138 1.00 83.94 508 VAL A C 1
ATOM 3879 O O . VAL A 1 508 ? 26.074 1.208 -40.080 1.00 83.94 508 VAL A O 1
ATOM 3882 N N . PRO A 1 509 ? 25.183 3.170 -39.430 1.00 85.00 509 PRO A N 1
ATOM 3883 C CA . PRO A 1 509 ? 26.224 3.432 -38.449 1.00 85.00 509 PRO A CA 1
ATOM 3884 C C . PRO A 1 509 ? 26.011 2.557 -37.204 1.00 85.00 509 PRO A C 1
ATOM 3886 O O . PRO A 1 509 ? 24.948 2.587 -36.580 1.00 85.00 509 PRO A O 1
ATOM 3889 N N . LEU A 1 510 ? 27.028 1.789 -36.823 1.00 81.75 510 LEU A N 1
ATOM 3890 C CA . LEU A 1 510 ? 27.090 1.105 -35.535 1.00 81.75 510 LEU A CA 1
ATOM 3891 C C . LEU A 1 510 ? 27.508 2.107 -34.450 1.00 81.75 510 LEU A C 1
ATOM 3893 O O . LEU A 1 510 ? 28.283 3.029 -34.724 1.00 81.75 510 LEU A O 1
ATOM 3897 N N . PRO A 1 511 ? 27.038 1.932 -33.207 1.00 77.69 511 PRO A N 1
ATOM 3898 C CA . PRO A 1 511 ? 27.496 2.755 -32.105 1.00 77.69 511 PRO A CA 1
ATOM 3899 C C . PRO A 1 511 ? 28.915 2.363 -31.679 1.00 77.69 511 PRO A C 1
ATOM 3901 O O . PRO A 1 511 ? 29.465 1.372 -32.162 1.00 77.69 511 PRO A O 1
ATOM 3904 N N . SER A 1 512 ? 29.495 3.125 -30.746 1.00 81.56 512 SER A N 1
ATOM 3905 C CA . SER A 1 512 ? 30.791 2.769 -30.160 1.00 81.56 512 SER A CA 1
ATOM 3906 C C . SER A 1 512 ? 30.736 1.370 -29.537 1.00 81.56 512 SER A C 1
ATOM 3908 O O . SER A 1 512 ? 29.893 1.105 -28.678 1.00 81.56 512 SER A O 1
ATOM 3910 N N . CYS A 1 513 ? 31.629 0.474 -29.951 1.00 79.56 513 CYS A N 1
ATOM 3911 C CA . CYS A 1 513 ? 31.701 -0.894 -29.449 1.00 79.56 513 CYS A CA 1
ATOM 3912 C C . 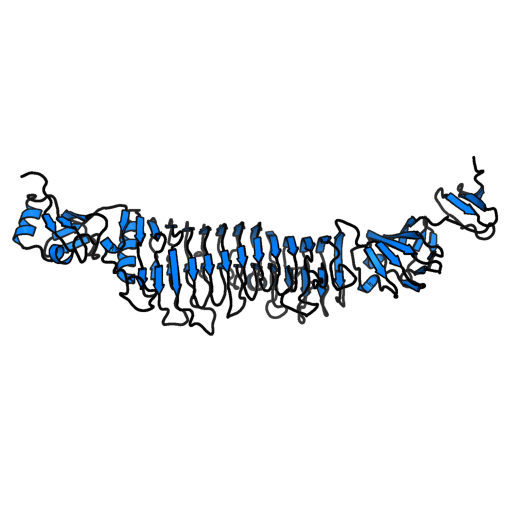CYS A 1 513 ? 32.068 -0.939 -27.960 1.00 79.56 513 CYS A C 1
ATOM 3914 O O . CYS A 1 513 ? 31.596 -1.821 -27.249 1.00 79.56 513 CYS A O 1
ATOM 3916 N N . VAL A 1 514 ? 32.835 0.041 -27.465 1.00 77.94 514 VAL A N 1
ATOM 3917 C CA . VAL A 1 514 ? 33.221 0.143 -26.047 1.00 77.94 514 VAL A CA 1
ATOM 3918 C C . VAL A 1 514 ? 32.012 0.463 -25.168 1.00 77.94 514 VAL A C 1
ATOM 3920 O O . VAL A 1 514 ? 31.840 -0.131 -24.109 1.00 77.94 514 VAL A O 1
ATOM 3923 N N . SER A 1 515 ? 31.123 1.354 -25.616 1.00 71.00 515 SER A N 1
ATOM 3924 C CA . SER A 1 515 ? 29.889 1.674 -24.883 1.00 71.00 515 SER A CA 1
ATOM 3925 C C . SER A 1 515 ? 28.825 0.570 -24.964 1.00 71.00 515 SER A C 1
ATOM 3927 O O . SER A 1 515 ? 27.817 0.647 -24.265 1.00 71.00 515 SER A O 1
ATOM 3929 N N . PHE A 1 516 ? 29.017 -0.427 -25.831 1.00 74.50 516 PHE A N 1
ATOM 3930 C CA . PHE A 1 516 ? 28.036 -1.470 -26.141 1.00 74.50 516 PHE A CA 1
ATOM 3931 C C . PHE A 1 516 ? 28.591 -2.887 -25.945 1.00 74.50 516 PHE A C 1
ATOM 3933 O O . PHE A 1 516 ? 27.979 -3.830 -26.446 1.00 74.50 516 PHE A O 1
ATOM 3940 N N . GLU A 1 517 ? 29.717 -3.050 -25.245 1.00 79.00 517 GLU A N 1
ATOM 3941 C CA . GLU A 1 517 ? 30.388 -4.341 -25.077 1.00 79.00 517 GLU A CA 1
ATOM 3942 C C . GLU A 1 517 ? 29.413 -5.454 -24.652 1.00 79.00 517 GLU A C 1
ATOM 3944 O O . GLU A 1 517 ? 28.610 -5.296 -23.735 1.00 79.00 517 GLU A O 1
ATOM 3949 N N . GLY A 1 518 ? 29.475 -6.590 -25.351 1.00 77.44 518 GLY A N 1
ATOM 3950 C CA . GLY A 1 518 ? 28.618 -7.753 -25.131 1.00 77.44 518 GLY A CA 1
ATOM 3951 C C . GLY A 1 518 ? 27.338 -7.779 -25.973 1.00 77.44 518 GLY A C 1
ATOM 3952 O O . GLY A 1 518 ? 26.817 -8.869 -26.208 1.00 77.44 518 GLY A O 1
ATOM 3953 N N . ASN A 1 519 ? 26.865 -6.637 -26.489 1.00 77.94 519 ASN A N 1
ATOM 3954 C CA . ASN A 1 519 ? 25.636 -6.576 -27.290 1.00 77.94 519 ASN A CA 1
ATOM 3955 C C . ASN A 1 519 ? 25.785 -7.271 -28.643 1.00 77.94 519 ASN A C 1
ATOM 3957 O O . ASN A 1 519 ? 26.818 -7.133 -29.298 1.00 77.94 519 ASN A O 1
ATOM 3961 N N . ILE A 1 520 ? 24.717 -7.942 -29.089 1.00 83.62 520 ILE A N 1
ATOM 3962 C CA . ILE A 1 520 ? 24.659 -8.662 -30.367 1.00 83.62 520 ILE A CA 1
ATOM 3963 C C . ILE A 1 520 ? 23.555 -8.087 -31.259 1.00 83.62 520 ILE A C 1
ATOM 3965 O O . ILE A 1 520 ? 22.377 -8.130 -30.898 1.00 83.62 520 ILE A O 1
ATOM 3969 N N . TYR A 1 521 ? 23.919 -7.617 -32.451 1.00 85.50 521 TYR A N 1
ATOM 3970 C CA . TYR A 1 521 ? 22.983 -7.156 -33.478 1.00 85.50 521 TYR A CA 1
ATOM 3971 C C . TYR A 1 521 ? 23.040 -8.047 -34.702 1.00 85.50 521 TYR A C 1
ATOM 3973 O O . TYR A 1 521 ? 24.120 -8.291 -35.222 1.00 85.50 521 TYR A O 1
ATOM 3981 N N . GLN A 1 522 ? 21.881 -8.447 -35.212 1.00 88.31 522 GLN A N 1
ATOM 3982 C CA . GLN A 1 522 ? 21.749 -9.000 -36.549 1.00 88.31 522 GLN A CA 1
ATOM 3983 C C . GLN A 1 522 ? 21.217 -7.913 -37.484 1.00 88.31 522 GLN A C 1
ATOM 3985 O O . GLN A 1 522 ? 20.138 -7.387 -37.250 1.00 88.31 522 GLN A O 1
ATOM 3990 N N . ILE A 1 523 ? 21.939 -7.574 -38.544 1.00 88.50 523 ILE A N 1
ATOM 3991 C CA . ILE A 1 523 ? 21.526 -6.605 -39.561 1.00 88.50 523 ILE A CA 1
ATOM 3992 C C . ILE A 1 523 ? 21.240 -7.376 -40.843 1.00 88.50 523 ILE A C 1
ATOM 3994 O O . ILE A 1 523 ? 22.127 -8.044 -41.361 1.00 88.50 523 ILE A O 1
ATOM 3998 N N . ASN A 1 524 ? 20.019 -7.271 -41.355 1.00 90.44 524 ASN A N 1
ATOM 3999 C CA . ASN A 1 524 ? 19.542 -7.946 -42.553 1.00 90.44 524 ASN A CA 1
ATOM 4000 C C . ASN A 1 524 ? 19.385 -6.940 -43.698 1.00 90.44 524 ASN A C 1
ATOM 4002 O O . ASN A 1 524 ? 18.673 -5.938 -43.573 1.00 90.44 524 ASN A O 1
ATOM 4006 N N . CYS A 1 525 ? 19.980 -7.242 -44.846 1.00 88.06 525 CYS A N 1
ATOM 4007 C CA . CYS A 1 525 ? 19.703 -6.556 -46.098 1.00 88.06 525 CYS A CA 1
ATOM 4008 C C . CYS A 1 525 ? 18.396 -7.090 -46.696 1.00 88.06 525 CYS A C 1
ATOM 4010 O O . CYS A 1 525 ? 18.321 -8.237 -47.142 1.00 88.06 525 CYS A O 1
ATOM 4012 N N . SER A 1 526 ? 17.348 -6.264 -46.698 1.00 89.88 526 SER A N 1
ATOM 4013 C CA . SER A 1 526 ? 16.021 -6.646 -47.213 1.00 89.88 526 SER A CA 1
ATOM 4014 C C . SER A 1 526 ? 15.748 -6.092 -48.616 1.00 89.88 526 SER A C 1
ATOM 4016 O O . SER A 1 526 ? 14.607 -6.093 -49.069 1.00 89.88 526 SER A O 1
ATOM 4018 N N . ILE A 1 527 ? 16.784 -5.604 -49.304 1.00 84.75 527 ILE A N 1
ATOM 4019 C CA . ILE A 1 527 ? 16.697 -4.938 -50.610 1.00 84.75 527 ILE A CA 1
ATOM 4020 C C . ILE A 1 527 ? 17.800 -5.412 -51.564 1.00 84.75 527 ILE A C 1
ATOM 4022 O O . ILE A 1 527 ? 18.789 -6.004 -51.146 1.00 84.75 527 ILE A O 1
ATOM 4026 N N . SER A 1 528 ? 17.643 -5.136 -52.859 1.00 80.88 528 SER A N 1
ATOM 4027 C CA . SER A 1 528 ? 18.623 -5.497 -53.899 1.00 80.88 528 SER A CA 1
ATOM 4028 C C . SER A 1 528 ? 19.807 -4.529 -54.019 1.00 80.88 528 SER A C 1
ATOM 4030 O O . SER A 1 528 ? 20.694 -4.755 -54.836 1.00 80.88 528 SER A O 1
ATOM 4032 N N . ASN A 1 529 ? 19.818 -3.446 -53.240 1.00 77.62 529 ASN A N 1
ATOM 4033 C CA . ASN A 1 529 ? 20.844 -2.406 -53.279 1.00 77.62 529 ASN A CA 1
ATOM 4034 C C . ASN A 1 529 ? 21.784 -2.520 -52.071 1.00 77.62 529 ASN A C 1
ATOM 4036 O O . ASN A 1 529 ? 21.475 -3.190 -51.089 1.00 77.62 529 ASN A O 1
ATOM 4040 N N . ALA A 1 530 ? 22.916 -1.817 -52.130 1.00 77.81 530 ALA A N 1
ATOM 4041 C CA . ALA A 1 530 ? 23.906 -1.826 -51.063 1.00 77.81 530 ALA A CA 1
ATOM 4042 C C . ALA A 1 530 ? 23.342 -1.282 -49.734 1.00 77.81 530 ALA A C 1
ATOM 4044 O O . ALA A 1 530 ? 22.797 -0.173 -49.675 1.00 77.81 530 ALA A O 1
ATOM 4045 N N . VAL A 1 531 ? 23.533 -2.056 -48.667 1.00 83.25 531 VAL A N 1
ATOM 4046 C CA . VAL A 1 531 ? 23.417 -1.662 -47.259 1.00 83.25 531 VAL A CA 1
ATOM 4047 C C . VAL A 1 531 ? 24.817 -1.722 -46.660 1.00 83.25 531 VAL A C 1
ATOM 4049 O O . VAL A 1 531 ? 25.402 -2.800 -46.557 1.00 83.25 531 VAL A O 1
ATOM 4052 N N . VAL A 1 532 ? 25.376 -0.573 -46.286 1.00 84.06 532 VAL A N 1
ATOM 4053 C CA . VAL A 1 532 ? 26.755 -0.477 -45.783 1.00 84.06 532 VAL A CA 1
ATOM 4054 C C . VAL A 1 532 ? 26.741 -0.357 -44.267 1.00 84.06 532 VAL A C 1
ATOM 4056 O O . VAL A 1 532 ? 26.285 0.641 -43.732 1.00 84.06 532 VAL A O 1
ATOM 4059 N N . VAL A 1 533 ? 27.254 -1.347 -43.552 1.00 85.88 533 VAL A N 1
ATOM 4060 C CA . VAL A 1 533 ? 27.436 -1.289 -42.100 1.00 85.88 533 VAL A CA 1
ATOM 4061 C C . VAL A 1 533 ? 28.776 -0.631 -41.791 1.00 85.88 533 VAL A C 1
ATOM 4063 O O . VAL A 1 533 ? 29.806 -1.048 -42.320 1.00 85.88 533 VAL A O 1
ATOM 4066 N N . MET A 1 534 ? 28.780 0.396 -40.942 1.00 86.31 534 MET A N 1
ATOM 4067 C CA . MET A 1 534 ? 29.976 1.188 -40.643 1.00 86.31 534 MET A CA 1
ATOM 4068 C C . MET A 1 534 ? 30.145 1.378 -39.126 1.00 86.31 534 MET A C 1
ATOM 4070 O O . MET A 1 534 ? 29.210 1.857 -38.494 1.00 86.31 534 MET A O 1
ATOM 4074 N N . PRO A 1 535 ? 31.293 1.021 -38.519 1.00 86.56 535 PRO A N 1
ATOM 4075 C CA . PRO A 1 535 ? 31.579 1.279 -37.110 1.00 86.56 535 PRO A CA 1
ATOM 4076 C C . PRO A 1 535 ? 31.719 2.779 -36.812 1.00 86.56 535 PRO A C 1
ATOM 4078 O O . PRO A 1 535 ? 31.887 3.597 -37.720 1.00 86.56 535 PRO A O 1
ATOM 4081 N N . ALA A 1 536 ? 31.670 3.139 -35.526 1.00 85.50 536 ALA A N 1
ATOM 4082 C CA . ALA A 1 536 ? 31.948 4.500 -35.085 1.00 85.50 536 ALA A CA 1
ATOM 4083 C C . ALA A 1 536 ? 33.370 4.940 -35.491 1.00 85.50 536 ALA A C 1
ATOM 4085 O O . ALA A 1 536 ? 34.275 4.120 -35.663 1.00 85.50 536 ALA A O 1
ATOM 4086 N N . SER A 1 537 ? 33.576 6.250 -35.652 1.00 86.69 537 SER A N 1
ATOM 4087 C CA . SER A 1 537 ? 34.871 6.806 -36.065 1.00 86.69 537 SER A CA 1
ATOM 4088 C C . SER A 1 537 ? 36.004 6.341 -35.141 1.00 86.69 537 SER A C 1
ATOM 4090 O O . SER A 1 537 ? 35.937 6.545 -33.932 1.00 86.69 537 SER A O 1
ATOM 4092 N N . GLY A 1 538 ? 37.060 5.761 -35.718 1.00 85.06 538 GLY A N 1
ATOM 4093 C CA . GLY A 1 538 ? 38.214 5.228 -34.979 1.00 85.06 538 GLY A CA 1
ATOM 4094 C C . GLY A 1 538 ? 38.070 3.773 -34.516 1.00 85.06 538 GLY A C 1
ATOM 4095 O O . GLY A 1 538 ? 39.042 3.200 -34.027 1.00 85.06 538 GLY A O 1
ATOM 4096 N N . GLU A 1 539 ? 36.904 3.156 -34.705 1.00 90.81 539 GLU A N 1
ATOM 4097 C CA . GLU A 1 539 ? 36.661 1.742 -34.416 1.00 90.81 539 GLU A CA 1
ATOM 4098 C C . GLU A 1 539 ? 36.630 0.898 -35.699 1.00 90.81 539 GLU A C 1
ATOM 4100 O O . GLU A 1 539 ? 36.714 1.402 -36.820 1.00 90.81 539 GLU A O 1
ATOM 4105 N N . SER A 1 540 ? 36.541 -0.425 -35.549 1.00 87.12 540 SER A N 1
ATOM 4106 C CA . SER A 1 540 ? 36.560 -1.360 -36.677 1.00 87.12 540 SER A CA 1
ATOM 4107 C C . SER A 1 540 ? 35.547 -2.482 -36.493 1.00 87.12 540 SER A C 1
ATOM 4109 O O . SER A 1 540 ? 35.254 -2.893 -35.369 1.00 87.12 540 SER A O 1
ATOM 4111 N N . ILE A 1 541 ? 35.058 -3.016 -37.609 1.00 83.94 541 ILE A N 1
ATOM 4112 C CA . ILE A 1 541 ? 34.445 -4.343 -37.651 1.00 83.94 541 ILE A CA 1
ATOM 4113 C C . ILE A 1 541 ? 35.591 -5.359 -37.685 1.00 83.94 541 ILE A C 1
ATOM 4115 O O . ILE A 1 541 ? 36.550 -5.189 -38.442 1.00 83.94 541 ILE A O 1
ATOM 4119 N N . ILE A 1 542 ? 35.515 -6.377 -36.834 1.00 81.38 542 ILE A N 1
ATOM 4120 C CA . ILE A 1 542 ? 36.507 -7.439 -36.711 1.00 81.38 542 ILE A CA 1
ATOM 4121 C C . ILE A 1 542 ? 35.996 -8.674 -37.443 1.00 81.38 542 ILE A C 1
ATOM 4123 O O . ILE A 1 542 ? 34.909 -9.176 -37.157 1.00 81.38 542 ILE A O 1
ATOM 4127 N N . ILE A 1 543 ? 36.812 -9.168 -38.366 1.00 76.62 543 ILE A N 1
ATOM 4128 C CA . ILE A 1 543 ? 36.556 -10.371 -39.151 1.00 76.62 543 ILE A CA 1
ATOM 4129 C C . ILE A 1 543 ? 37.732 -11.305 -38.914 1.00 76.62 543 ILE A C 1
ATOM 4131 O O . ILE A 1 543 ? 38.815 -11.058 -39.440 1.00 76.62 543 ILE A O 1
ATOM 4135 N N . ASP A 1 544 ? 37.542 -12.328 -38.080 1.00 70.00 544 ASP A N 1
ATOM 4136 C CA . ASP A 1 544 ? 38.572 -13.337 -37.796 1.00 70.00 544 ASP A CA 1
ATOM 4137 C C . ASP A 1 544 ? 39.927 -12.702 -37.393 1.00 70.00 544 ASP A C 1
ATOM 4139 O O . ASP A 1 544 ? 40.999 -13.077 -37.857 1.00 70.00 544 ASP A O 1
ATOM 4143 N N . GLY A 1 545 ? 39.867 -11.647 -36.570 1.00 67.50 545 GLY A N 1
ATOM 4144 C CA . GLY A 1 545 ? 41.029 -10.876 -36.108 1.00 67.50 545 GLY A CA 1
ATOM 4145 C C . GLY A 1 545 ? 41.465 -9.709 -37.009 1.00 67.50 545 GLY A C 1
ATOM 4146 O O . GLY A 1 545 ? 42.144 -8.802 -36.523 1.00 67.50 545 GLY A O 1
ATOM 4147 N N . ALA A 1 546 ? 41.040 -9.657 -38.276 1.00 67.31 546 ALA A N 1
ATOM 4148 C CA . ALA A 1 546 ? 41.301 -8.531 -39.176 1.00 67.31 546 ALA A CA 1
ATOM 4149 C C . ALA A 1 546 ? 40.336 -7.361 -38.922 1.00 67.31 546 ALA A C 1
ATOM 4151 O O . ALA A 1 546 ? 39.178 -7.570 -38.573 1.00 67.31 546 ALA A O 1
ATOM 4152 N N . LYS A 1 547 ? 40.796 -6.119 -39.121 1.00 78.00 547 LYS A N 1
ATOM 4153 C CA . LYS A 1 547 ? 40.012 -4.892 -38.890 1.00 78.00 547 LYS A CA 1
ATOM 4154 C C . LYS A 1 547 ? 39.590 -4.243 -40.206 1.00 78.00 547 LYS A C 1
ATOM 4156 O O . LYS A 1 547 ? 40.442 -3.967 -41.047 1.00 78.00 547 LYS A O 1
ATOM 4161 N N . VAL A 1 548 ? 38.300 -3.940 -40.356 1.00 76.94 548 VAL A N 1
ATOM 4162 C CA . VAL A 1 548 ? 37.753 -3.199 -41.504 1.00 76.94 548 VAL A CA 1
ATOM 4163 C C . VAL A 1 548 ? 36.909 -2.002 -41.062 1.00 76.94 548 VAL A C 1
ATOM 4165 O O . VAL A 1 548 ? 36.264 -2.024 -40.014 1.00 76.94 548 VAL A O 1
ATOM 4168 N N . ASN A 1 549 ? 36.897 -0.952 -41.887 1.00 80.31 549 ASN A N 1
ATOM 4169 C CA . ASN A 1 549 ? 36.221 0.317 -41.585 1.00 80.31 549 ASN A CA 1
ATOM 4170 C C . ASN A 1 549 ? 34.761 0.368 -42.060 1.00 80.31 549 ASN A C 1
ATOM 4172 O O . ASN A 1 549 ? 34.078 1.347 -41.797 1.00 80.31 549 ASN A O 1
ATOM 4176 N N . SER A 1 550 ? 34.295 -0.625 -42.817 1.00 81.06 550 SER A N 1
ATOM 4177 C CA . SER A 1 550 ? 32.892 -0.802 -43.215 1.00 81.06 550 SER A CA 1
ATOM 4178 C C . SER A 1 550 ? 32.706 -2.169 -43.879 1.00 81.06 550 SER A C 1
ATOM 4180 O O . SER A 1 550 ? 33.688 -2.819 -44.243 1.00 81.06 550 SER A O 1
ATOM 4182 N N . LEU A 1 551 ? 31.456 -2.598 -44.045 1.00 80.75 551 LEU A N 1
ATOM 4183 C CA . LEU A 1 551 ? 31.092 -3.835 -44.729 1.00 80.75 551 LEU A CA 1
ATOM 4184 C C . LEU A 1 551 ? 29.772 -3.659 -45.485 1.00 80.75 551 LEU A C 1
ATOM 4186 O O . LEU A 1 551 ? 28.812 -3.141 -44.927 1.00 80.75 551 LEU A O 1
ATOM 4190 N N . ALA A 1 552 ? 29.708 -4.083 -46.747 1.00 80.94 552 ALA A N 1
ATOM 4191 C CA . ALA A 1 552 ? 28.528 -3.900 -47.593 1.00 80.94 552 ALA A CA 1
ATOM 4192 C C . ALA A 1 552 ? 27.770 -5.216 -47.820 1.00 80.94 552 ALA A C 1
ATOM 4194 O O . ALA A 1 552 ? 28.355 -6.212 -48.240 1.00 80.94 552 ALA A O 1
ATOM 4195 N N . MET A 1 553 ? 26.455 -5.192 -47.603 1.00 83.31 553 MET A N 1
ATOM 4196 C CA . MET A 1 553 ? 25.507 -6.216 -48.043 1.00 83.31 553 MET A CA 1
ATOM 4197 C C . MET A 1 553 ? 24.817 -5.747 -49.324 1.00 83.31 553 MET A C 1
ATOM 4199 O O . MET A 1 553 ? 24.186 -4.698 -49.325 1.00 83.31 553 MET A O 1
ATOM 4203 N N . ASN A 1 554 ? 24.917 -6.514 -50.409 1.00 81.69 554 ASN A N 1
ATOM 4204 C CA . ASN A 1 554 ? 24.462 -6.129 -51.753 1.00 81.69 554 ASN A CA 1
ATOM 4205 C C . ASN A 1 554 ? 23.342 -7.022 -52.310 1.00 81.69 554 ASN A C 1
ATOM 4207 O O . ASN A 1 554 ? 22.944 -6.856 -53.460 1.00 81.69 554 ASN A O 1
ATOM 4211 N N . LYS A 1 555 ? 22.867 -8.010 -51.544 1.00 78.56 555 LYS A N 1
ATOM 4212 C CA . LYS A 1 555 ? 21.809 -8.932 -51.977 1.00 78.56 555 LYS A CA 1
ATOM 4213 C C . LYS A 1 555 ? 20.728 -9.054 -50.907 1.00 78.56 555 LYS A C 1
ATOM 4215 O O . LYS A 1 555 ? 21.041 -9.118 -49.717 1.00 78.56 555 LYS A O 1
ATOM 4220 N N . ILE A 1 556 ? 19.475 -9.179 -51.354 1.00 85.12 556 ILE A N 1
ATOM 4221 C CA . ILE A 1 556 ? 18.341 -9.519 -50.486 1.00 85.12 556 ILE A CA 1
ATOM 4222 C C . ILE A 1 556 ? 18.662 -10.814 -49.741 1.00 85.12 556 ILE A C 1
ATOM 4224 O O . ILE A 1 556 ? 19.104 -11.792 -50.344 1.00 85.12 556 ILE A O 1
ATOM 4228 N N . GLY A 1 557 ? 18.414 -10.815 -48.436 1.00 83.81 557 GLY A N 1
ATOM 4229 C CA . GLY A 1 557 ? 18.609 -11.973 -47.574 1.00 83.81 557 GLY A CA 1
ATOM 4230 C C . GLY A 1 557 ? 20.016 -12.086 -46.996 1.00 83.81 557 GLY A C 1
ATOM 4231 O O . GLY A 1 557 ? 20.216 -12.942 -46.140 1.00 83.81 557 GLY A O 1
ATOM 4232 N N . GLN A 1 558 ? 20.973 -11.237 -47.395 1.00 86.19 558 GLN A N 1
ATOM 4233 C CA . GLN A 1 558 ? 22.256 -11.156 -46.693 1.00 86.19 558 GLN A CA 1
ATOM 4234 C C . GLN A 1 558 ? 22.064 -10.627 -45.270 1.00 86.19 558 GLN A C 1
ATOM 4236 O O . GLN A 1 558 ? 21.256 -9.723 -45.049 1.00 86.19 558 GLN A O 1
ATOM 4241 N N . TYR A 1 559 ? 22.818 -11.169 -44.318 1.00 89.19 559 TYR A N 1
ATOM 4242 C CA . TYR A 1 559 ? 22.823 -10.722 -42.937 1.00 89.19 559 TYR A CA 1
ATOM 4243 C C . TYR A 1 559 ? 24.217 -10.700 -42.315 1.00 89.19 559 TYR A C 1
ATOM 4245 O O . TYR A 1 559 ? 25.125 -11.445 -42.693 1.00 89.19 559 TYR A O 1
ATOM 4253 N N . LEU A 1 560 ? 24.323 -9.865 -41.286 1.00 88.31 560 LEU A N 1
ATOM 4254 C CA . LEU A 1 560 ? 25.473 -9.693 -40.419 1.00 88.31 560 LEU A CA 1
ATOM 4255 C C . LEU A 1 560 ? 25.062 -9.801 -38.965 1.00 88.31 560 LEU A C 1
ATOM 4257 O O . LEU A 1 560 ? 24.308 -8.957 -38.502 1.00 88.31 560 LEU A O 1
ATOM 4261 N N . GLU A 1 561 ? 25.583 -10.777 -38.234 1.00 89.81 561 GLU A N 1
ATOM 4262 C CA . GLU A 1 561 ? 25.486 -10.814 -36.780 1.00 89.81 561 GLU A CA 1
ATOM 4263 C C . GLU A 1 561 ? 26.804 -10.346 -36.154 1.00 89.81 561 GLU A C 1
ATOM 4265 O O . GLU A 1 561 ? 27.859 -10.951 -36.347 1.00 89.81 561 GLU A O 1
ATOM 4270 N N . LEU A 1 562 ? 26.733 -9.236 -35.424 1.00 89.31 562 LEU A N 1
ATOM 4271 C CA . LEU A 1 562 ? 27.863 -8.491 -34.885 1.00 89.31 562 LEU A CA 1
ATOM 4272 C C . LEU A 1 562 ? 27.767 -8.419 -33.363 1.00 89.31 562 LEU A C 1
ATOM 4274 O O . LEU A 1 562 ? 26.744 -7.986 -32.833 1.00 89.31 562 LEU A O 1
ATOM 4278 N N . LYS A 1 563 ? 28.849 -8.771 -32.670 1.00 88.19 563 LYS A N 1
ATOM 4279 C CA . LYS A 1 563 ? 29.023 -8.597 -31.229 1.00 88.19 563 LYS A CA 1
ATOM 4280 C C . LYS A 1 563 ? 29.950 -7.419 -30.945 1.00 88.19 563 LYS A C 1
ATOM 4282 O O . LYS A 1 563 ? 31.072 -7.374 -31.440 1.00 88.19 563 LYS A O 1
ATOM 4287 N N . ALA A 1 564 ? 29.522 -6.476 -30.117 1.00 87.38 564 ALA A N 1
ATOM 4288 C CA . ALA A 1 564 ? 30.413 -5.424 -29.637 1.00 87.38 564 ALA A CA 1
ATOM 4289 C C . ALA A 1 564 ? 31.426 -5.991 -28.633 1.00 87.38 564 ALA A C 1
ATOM 4291 O O . ALA A 1 564 ? 31.064 -6.694 -27.689 1.00 87.38 564 ALA A O 1
ATOM 4292 N N . THR A 1 565 ? 32.699 -5.658 -28.820 1.00 88.19 565 THR A N 1
ATOM 4293 C CA . THR A 1 565 ? 33.800 -6.001 -27.912 1.00 88.19 565 THR A CA 1
ATOM 4294 C C . THR A 1 565 ? 34.634 -4.756 -27.630 1.00 88.19 565 THR A C 1
ATOM 4296 O O . THR A 1 565 ? 34.611 -3.803 -28.413 1.00 88.19 565 THR A O 1
ATOM 4299 N N . ILE A 1 566 ? 35.468 -4.782 -26.587 1.00 86.81 566 ILE A N 1
ATOM 4300 C CA . ILE A 1 566 ? 36.458 -3.716 -26.352 1.00 86.81 566 ILE A CA 1
ATOM 4301 C C . ILE A 1 566 ? 37.425 -3.468 -27.529 1.00 86.81 566 ILE A C 1
ATOM 4303 O O . ILE A 1 566 ? 38.078 -2.429 -27.567 1.00 86.81 566 ILE A O 1
ATOM 4307 N N . LYS A 1 567 ? 37.563 -4.403 -28.482 1.00 88.12 567 LYS A N 1
ATOM 4308 C CA . LYS A 1 567 ? 38.492 -4.286 -29.623 1.00 88.12 567 LYS A CA 1
ATOM 4309 C C . LYS A 1 567 ? 37.826 -3.776 -30.909 1.00 88.12 567 LYS A C 1
ATOM 4311 O O . LYS A 1 567 ? 38.553 -3.396 -31.831 1.00 88.12 567 LYS A O 1
ATOM 4316 N N . GLY A 1 568 ? 36.495 -3.829 -30.998 1.00 90.06 568 GLY A N 1
ATOM 4317 C CA . GLY A 1 568 ? 35.716 -3.594 -32.219 1.00 90.06 568 GLY A CA 1
ATOM 4318 C C . GLY A 1 568 ? 34.421 -4.417 -32.277 1.00 90.06 568 GLY A C 1
ATOM 4319 O O . GLY A 1 568 ? 34.088 -5.146 -31.340 1.00 90.06 568 GLY A O 1
ATOM 4320 N N . TRP A 1 569 ? 33.702 -4.321 -33.394 1.00 89.38 569 TRP A N 1
ATOM 4321 C CA . TRP A 1 569 ? 32.491 -5.101 -33.683 1.00 89.38 569 TRP A CA 1
ATOM 4322 C C . TRP A 1 569 ? 32.838 -6.438 -34.339 1.00 89.38 569 TRP A C 1
ATOM 4324 O O . TRP A 1 569 ? 33.093 -6.490 -35.536 1.00 89.38 569 TRP A O 1
ATOM 4334 N N . GLU A 1 570 ? 32.861 -7.516 -33.570 1.00 89.00 570 GLU A N 1
ATOM 4335 C CA . GLU A 1 570 ? 33.201 -8.862 -34.034 1.00 89.00 570 GLU A CA 1
ATOM 4336 C C . GLU A 1 570 ? 32.045 -9.504 -34.807 1.00 89.00 570 GLU A C 1
ATOM 4338 O O . GLU A 1 570 ? 30.932 -9.595 -34.292 1.00 89.00 570 GLU A O 1
ATOM 4343 N N . ILE A 1 571 ? 32.291 -9.970 -36.036 1.00 87.56 571 ILE A N 1
ATOM 4344 C CA . ILE A 1 571 ? 31.324 -10.811 -36.753 1.00 87.56 571 ILE A CA 1
ATOM 4345 C C . ILE A 1 571 ? 31.276 -12.174 -36.068 1.00 87.56 571 ILE A C 1
ATOM 4347 O O . ILE A 1 571 ? 32.255 -12.913 -36.093 1.00 87.56 571 ILE A O 1
ATOM 4351 N N . ILE A 1 572 ? 30.118 -12.521 -35.510 1.00 86.88 572 ILE A N 1
ATOM 4352 C CA . ILE A 1 572 ? 29.890 -13.827 -34.880 1.00 86.88 572 ILE A CA 1
ATOM 4353 C C . ILE A 1 572 ? 29.097 -14.784 -35.780 1.00 86.88 572 ILE A C 1
ATOM 4355 O O . ILE A 1 572 ? 29.191 -15.997 -35.618 1.00 86.88 572 ILE A O 1
ATOM 4359 N N . SER A 1 573 ? 28.337 -14.260 -36.747 1.00 84.56 573 SER A N 1
ATOM 4360 C CA . SER A 1 573 ? 27.634 -15.043 -37.771 1.00 84.56 573 SER A CA 1
ATOM 4361 C C . SER A 1 573 ? 27.325 -14.171 -38.990 1.00 84.56 573 SER A C 1
ATOM 4363 O O . SER A 1 573 ? 27.128 -12.966 -38.872 1.00 84.56 573 SER A O 1
ATOM 4365 N N . SER A 1 574 ? 27.287 -14.755 -40.185 1.00 83.25 574 SER A N 1
ATOM 4366 C CA . SER A 1 574 ? 26.826 -14.095 -41.415 1.00 83.25 574 SER A CA 1
ATOM 4367 C C . SER A 1 574 ? 26.515 -15.153 -42.471 1.00 83.25 574 SER A C 1
ATOM 4369 O O . SER A 1 574 ? 27.058 -16.255 -42.403 1.00 83.25 574 SER A O 1
ATOM 4371 N N . ASN A 1 575 ? 25.701 -14.817 -43.468 1.00 76.12 575 ASN A N 1
ATOM 4372 C CA . ASN A 1 575 ? 25.546 -15.618 -44.690 1.00 76.12 575 ASN A CA 1
ATOM 4373 C C . ASN A 1 575 ? 26.149 -14.920 -45.910 1.00 76.12 575 ASN A C 1
ATOM 4375 O O . ASN A 1 575 ? 25.712 -15.134 -47.044 1.00 76.12 575 ASN A O 1
ATOM 4379 N N . PHE A 1 576 ? 27.139 -14.057 -45.688 1.00 66.69 576 PHE A N 1
ATOM 4380 C CA . PHE A 1 576 ? 27.999 -13.694 -46.790 1.00 66.69 576 PHE A CA 1
ATOM 4381 C C . PHE A 1 576 ? 28.599 -14.975 -47.350 1.00 66.69 576 PHE A C 1
ATOM 4383 O O . PHE A 1 576 ? 29.279 -15.711 -46.633 1.00 66.69 576 PHE A O 1
ATOM 4390 N N . ASP A 1 577 ? 28.426 -15.197 -48.649 1.00 57.25 577 ASP A N 1
ATOM 4391 C CA . ASP A 1 577 ? 29.474 -15.870 -49.395 1.00 57.25 577 ASP A CA 1
ATOM 4392 C C . ASP A 1 577 ? 30.716 -15.023 -49.106 1.00 57.25 577 ASP A C 1
ATOM 4394 O O . ASP A 1 577 ? 30.768 -13.874 -49.562 1.00 57.25 577 ASP A O 1
ATOM 4398 N N . LYS A 1 578 ? 31.643 -15.496 -48.256 1.00 58.91 578 LYS A N 1
ATOM 4399 C CA . LYS A 1 578 ? 32.903 -14.794 -47.973 1.00 58.91 578 LYS A CA 1
ATOM 4400 C C . LYS A 1 578 ? 33.673 -14.755 -49.292 1.00 58.91 578 LYS A C 1
ATOM 4402 O O . LYS A 1 578 ? 34.481 -15.630 -49.557 1.00 58.91 578 LYS A O 1
ATOM 4407 N N . SER A 1 579 ? 33.310 -13.845 -50.190 1.00 54.50 579 SER A N 1
ATOM 4408 C CA . SER A 1 579 ? 33.654 -13.928 -51.599 1.00 54.50 579 SER A CA 1
ATOM 4409 C C . SER A 1 579 ? 34.608 -12.826 -51.985 1.00 54.50 579 SER A C 1
ATOM 4411 O O . SER A 1 579 ? 34.385 -11.651 -51.704 1.00 54.50 579 SER A O 1
ATOM 4413 N N . SER A 1 580 ? 35.708 -13.223 -52.609 1.00 58.06 580 SER A N 1
ATOM 4414 C CA . SER A 1 580 ? 36.669 -12.305 -53.200 1.00 58.06 580 SER A CA 1
ATOM 4415 C C . SER A 1 580 ? 36.791 -12.594 -54.687 1.00 58.06 580 SER A C 1
ATOM 4417 O O . SER A 1 580 ? 36.240 -13.566 -55.207 1.00 58.06 580 SER A O 1
ATOM 4419 N N . THR A 1 581 ? 37.520 -11.743 -55.394 1.00 64.19 581 THR A N 1
ATOM 4420 C CA . THR A 1 581 ? 38.165 -12.146 -56.643 1.00 64.19 581 THR A CA 1
ATOM 4421 C C . THR A 1 581 ? 39.514 -12.777 -56.317 1.00 64.19 581 THR A C 1
ATOM 4423 O O . THR A 1 581 ? 40.060 -12.535 -55.235 1.00 64.19 581 THR A O 1
ATOM 4426 N N . THR A 1 582 ? 40.093 -13.541 -57.239 1.00 74.81 582 THR A N 1
ATOM 4427 C CA . THR A 1 582 ? 41.411 -14.167 -57.035 1.00 74.81 582 THR A CA 1
ATOM 4428 C C . THR A 1 582 ? 42.496 -13.150 -56.660 1.00 74.81 582 THR A C 1
ATOM 4430 O O . THR A 1 582 ? 43.353 -13.433 -55.829 1.00 74.81 582 THR A O 1
ATOM 4433 N N . THR A 1 583 ? 42.423 -11.932 -57.202 1.00 73.12 583 THR A N 1
ATOM 4434 C CA . THR A 1 583 ? 43.342 -10.820 -56.906 1.00 73.12 583 THR A CA 1
ATOM 4435 C C . THR A 1 583 ? 43.126 -10.151 -55.551 1.00 73.12 583 THR A C 1
ATOM 4437 O O . THR A 1 583 ? 44.053 -9.536 -55.039 1.00 73.12 583 THR A O 1
ATOM 4440 N N . ASN A 1 584 ? 41.932 -10.265 -54.968 1.00 60.47 584 ASN A N 1
ATOM 4441 C CA . ASN A 1 584 ? 41.548 -9.565 -53.738 1.00 60.47 584 ASN A CA 1
ATOM 4442 C C . ASN A 1 584 ? 41.300 -10.528 -52.571 1.00 60.47 584 ASN A C 1
ATOM 4444 O O . ASN A 1 584 ? 40.517 -10.227 -51.669 1.00 60.47 584 ASN A O 1
ATOM 4448 N N . ARG A 1 585 ? 41.923 -11.710 -52.596 1.00 70.94 585 ARG A N 1
ATOM 4449 C CA . ARG A 1 585 ? 41.852 -12.648 -51.473 1.00 70.94 585 ARG A CA 1
ATOM 4450 C C . ARG A 1 585 ? 42.443 -11.976 -50.212 1.00 70.94 585 ARG A C 1
ATOM 4452 O O . ARG A 1 585 ? 43.511 -11.370 -50.309 1.00 70.94 585 ARG A O 1
ATOM 4459 N N . PRO A 1 586 ? 41.787 -12.044 -49.041 1.00 63.22 586 PRO A N 1
ATOM 4460 C CA . PRO A 1 586 ? 42.273 -11.379 -47.832 1.00 63.22 586 PRO A CA 1
ATOM 4461 C C . PRO A 1 586 ? 43.601 -11.951 -47.351 1.00 63.22 586 PRO A C 1
ATOM 4463 O O . PRO A 1 586 ? 43.853 -13.146 -47.479 1.00 63.22 586 PRO A O 1
ATOM 4466 N N . ILE A 1 587 ? 44.416 -1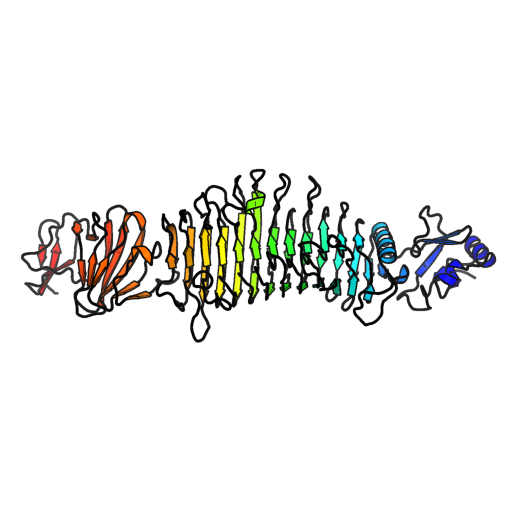1.131 -46.698 1.00 63.91 587 ILE A N 1
ATOM 4467 C CA . ILE A 1 587 ? 45.551 -11.630 -45.920 1.00 63.91 587 ILE A CA 1
ATOM 4468 C C . ILE A 1 587 ? 45.003 -12.050 -44.549 1.00 63.91 587 ILE A C 1
ATOM 4470 O O . ILE A 1 587 ? 44.594 -11.194 -43.767 1.00 63.91 587 ILE A O 1
ATOM 4474 N N . VAL A 1 588 ? 44.947 -13.357 -44.281 1.00 59.72 588 VAL A N 1
ATOM 4475 C CA . VAL A 1 588 ? 44.452 -13.922 -43.012 1.00 59.72 588 VAL A CA 1
ATOM 4476 C C . VAL A 1 588 ? 45.650 -14.341 -42.171 1.00 59.72 588 VAL A C 1
ATOM 4478 O O . VAL A 1 588 ? 46.485 -15.122 -42.623 1.00 59.72 588 VAL A O 1
ATOM 4481 N N . THR A 1 589 ? 45.757 -13.801 -40.958 1.00 50.97 589 THR A N 1
ATOM 4482 C CA . THR A 1 589 ? 46.908 -14.042 -40.074 1.00 50.97 589 THR A CA 1
ATOM 4483 C C . THR A 1 589 ? 46.682 -15.132 -39.025 1.00 50.97 589 THR A C 1
ATOM 4485 O O . THR A 1 589 ? 47.668 -15.542 -38.425 1.00 50.97 589 THR A O 1
ATOM 4488 N N . ASP A 1 590 ? 45.454 -15.635 -38.826 1.00 45.88 590 ASP A N 1
ATOM 4489 C CA . ASP A 1 590 ? 45.201 -16.897 -38.106 1.00 45.88 590 ASP A CA 1
ATOM 4490 C C . ASP A 1 590 ? 43.762 -17.425 -38.329 1.00 45.88 590 ASP A C 1
ATOM 4492 O O . ASP A 1 590 ? 42.830 -16.630 -38.442 1.00 45.88 590 ASP A O 1
ATOM 4496 N N . GLY A 1 591 ? 43.579 -18.753 -38.369 1.00 48.94 591 GLY A N 1
ATOM 4497 C CA . GLY A 1 591 ? 42.273 -19.440 -38.444 1.00 48.94 591 GLY A CA 1
ATOM 4498 C C . GLY A 1 591 ? 41.840 -20.006 -39.815 1.00 48.94 591 GLY A C 1
ATOM 4499 O O . GLY A 1 591 ? 42.020 -19.393 -40.867 1.00 48.94 591 GLY A O 1
ATOM 4500 N N . VAL A 1 592 ? 41.235 -21.205 -39.792 1.00 46.75 592 VAL A N 1
ATOM 4501 C CA . VAL A 1 592 ? 40.694 -21.936 -40.959 1.00 46.75 592 VAL A CA 1
ATOM 4502 C C . VAL A 1 592 ? 39.358 -21.317 -41.381 1.00 46.75 592 VAL A C 1
ATOM 4504 O O . VAL A 1 592 ? 38.375 -21.416 -40.651 1.00 46.75 592 VAL A O 1
ATOM 4507 N N . LEU A 1 593 ? 39.301 -20.693 -42.560 1.00 55.28 593 LEU A N 1
ATOM 4508 C CA . LEU A 1 593 ? 38.097 -20.020 -43.064 1.00 55.28 593 LEU A CA 1
ATOM 4509 C C . LEU A 1 593 ? 37.698 -20.509 -44.447 1.00 55.28 593 LEU A C 1
ATOM 4511 O O . LEU A 1 593 ? 38.530 -20.514 -45.344 1.00 55.28 593 LEU A O 1
ATOM 4515 N N . HIS A 1 594 ? 36.411 -20.805 -44.636 1.00 57.44 594 HIS A N 1
ATOM 4516 C CA . HIS A 1 594 ? 35.802 -21.059 -45.943 1.00 57.44 594 HIS A CA 1
ATOM 4517 C C . HIS A 1 594 ? 35.368 -19.728 -46.590 1.00 57.44 594 HIS A C 1
ATOM 4519 O O . HIS A 1 594 ? 34.679 -18.924 -45.965 1.00 57.44 594 HIS A O 1
ATOM 4525 N N . TRP A 1 595 ? 35.794 -19.498 -47.828 1.00 69.62 595 TRP A N 1
ATOM 4526 C CA . TRP A 1 595 ? 35.548 -18.343 -48.700 1.00 69.62 595 TRP A CA 1
ATOM 4527 C C . TRP A 1 595 ? 35.037 -18.828 -50.068 1.00 69.62 595 TRP A C 1
ATOM 4529 O O . TRP A 1 595 ? 35.062 -20.021 -50.334 1.00 69.62 595 TRP A O 1
ATOM 4539 N N . TYR A 1 596 ? 34.549 -17.948 -50.938 1.00 64.38 596 TYR A N 1
ATOM 4540 C CA . TYR A 1 596 ? 34.056 -18.265 -52.279 1.00 64.38 596 TYR A CA 1
ATOM 4541 C C . TYR A 1 596 ? 34.692 -17.334 -53.313 1.00 64.38 596 TYR A C 1
ATOM 4543 O O . TYR A 1 596 ? 34.339 -16.166 -53.429 1.00 64.38 596 TYR A O 1
ATOM 4551 N N . ASP A 1 597 ? 35.660 -17.812 -54.078 1.00 70.12 597 ASP A N 1
ATOM 4552 C CA . ASP A 1 597 ? 36.298 -16.998 -55.106 1.00 70.12 597 ASP A CA 1
ATOM 4553 C C . ASP A 1 597 ? 35.357 -16.845 -56.307 1.00 70.12 597 ASP A C 1
ATOM 4555 O O . ASP A 1 597 ? 35.115 -17.786 -57.058 1.00 70.12 597 ASP A O 1
ATOM 4559 N N . SER A 1 598 ? 34.826 -15.638 -56.482 1.00 63.50 598 SER A N 1
ATOM 4560 C CA . SER A 1 598 ? 33.900 -15.268 -57.557 1.00 63.50 598 SER A CA 1
ATOM 4561 C C . SER A 1 598 ? 34.553 -15.217 -58.941 1.00 63.50 598 SER A C 1
ATOM 4563 O O . SER A 1 598 ? 33.850 -15.314 -59.941 1.00 63.50 598 SER A O 1
ATOM 4565 N N . THR A 1 599 ? 35.886 -15.090 -59.023 1.00 72.25 599 THR A N 1
ATOM 4566 C CA . THR A 1 599 ? 36.609 -15.129 -60.308 1.00 72.25 599 THR A CA 1
ATOM 4567 C C . THR A 1 599 ? 36.627 -16.538 -60.881 1.00 72.25 599 THR A C 1
ATOM 4569 O O . THR A 1 599 ? 36.544 -16.714 -62.092 1.00 72.25 599 THR A O 1
ATOM 4572 N N . ILE A 1 600 ? 36.704 -17.542 -60.007 1.00 73.75 600 ILE A N 1
ATOM 4573 C CA . ILE A 1 600 ? 36.769 -18.958 -60.396 1.00 73.75 600 ILE A CA 1
ATOM 4574 C C . ILE A 1 600 ? 35.511 -19.748 -60.017 1.00 73.75 600 ILE A C 1
ATOM 4576 O O . ILE A 1 600 ? 35.437 -20.940 -60.303 1.00 73.75 600 ILE A O 1
ATOM 4580 N N . ASN A 1 601 ? 34.529 -19.088 -59.400 1.00 65.44 601 ASN A N 1
ATOM 4581 C CA . ASN A 1 601 ? 33.250 -19.631 -58.948 1.00 65.44 601 ASN A CA 1
ATOM 4582 C C . ASN A 1 601 ? 33.394 -20.896 -58.076 1.00 65.44 601 ASN A C 1
ATOM 4584 O O . ASN A 1 601 ? 32.713 -21.901 -58.298 1.00 65.44 601 ASN A O 1
ATOM 4588 N N . LYS A 1 602 ? 34.320 -20.869 -57.107 1.00 65.25 602 LYS A N 1
ATOM 4589 C CA . LYS A 1 602 ? 34.636 -22.016 -56.236 1.00 65.25 602 LYS A CA 1
ATOM 4590 C C . LYS A 1 602 ? 34.774 -21.615 -54.773 1.00 65.25 602 LYS A C 1
ATOM 4592 O O . LYS A 1 602 ? 35.264 -20.520 -54.498 1.00 65.25 602 LYS A O 1
ATOM 4597 N N . PRO A 1 603 ? 34.454 -22.514 -53.826 1.00 61.31 603 PRO A N 1
ATOM 4598 C CA . PRO A 1 603 ? 34.869 -22.327 -52.450 1.00 61.31 603 PRO A CA 1
ATOM 4599 C C . PRO A 1 603 ? 36.404 -22.371 -52.356 1.00 61.31 603 PRO A C 1
ATOM 4601 O O . PRO A 1 603 ? 37.045 -23.178 -53.025 1.00 61.31 603 PRO A O 1
ATOM 4604 N N . ILE A 1 604 ? 36.995 -21.525 -51.524 1.00 70.56 604 ILE A N 1
ATOM 4605 C CA . ILE A 1 604 ? 38.423 -21.487 -51.203 1.00 70.56 604 ILE A CA 1
ATOM 4606 C C . ILE A 1 604 ? 38.590 -21.505 -49.678 1.00 70.56 604 ILE A C 1
ATOM 4608 O O . ILE A 1 604 ? 37.682 -21.094 -48.964 1.00 70.56 604 ILE A O 1
ATOM 4612 N N . PHE A 1 605 ? 39.726 -21.944 -49.145 1.00 62.75 605 PHE A N 1
ATOM 4613 C CA . PHE A 1 605 ? 40.023 -21.810 -47.718 1.00 62.75 605 PHE A CA 1
ATOM 4614 C C . PHE A 1 605 ? 41.475 -21.431 -47.453 1.00 62.75 605 PHE A C 1
ATOM 4616 O O . PHE A 1 605 ? 42.361 -21.741 -48.248 1.00 62.75 605 PHE A O 1
ATOM 4623 N N . TRP A 1 606 ? 41.725 -20.743 -46.339 1.00 66.31 606 TRP A N 1
ATOM 4624 C CA . TRP A 1 606 ? 43.082 -20.430 -45.897 1.00 66.31 606 TRP A CA 1
ATOM 4625 C C . TRP A 1 606 ? 43.663 -21.619 -45.132 1.00 66.31 606 TRP A C 1
ATOM 4627 O O . TRP A 1 606 ? 43.109 -22.035 -44.115 1.00 66.31 606 TRP A O 1
ATOM 4637 N N . ASN A 1 607 ? 44.779 -22.170 -45.612 1.00 62.09 607 ASN A N 1
ATOM 4638 C CA . ASN A 1 607 ? 45.437 -23.317 -44.976 1.00 62.09 607 ASN A CA 1
ATOM 4639 C C . ASN A 1 607 ? 46.526 -22.922 -43.958 1.00 62.09 607 ASN A C 1
ATOM 4641 O O . ASN A 1 607 ? 47.284 -23.783 -43.517 1.00 62.09 607 ASN A O 1
ATOM 4645 N N . GLY A 1 608 ? 46.636 -21.631 -43.626 1.00 59.09 608 GLY A N 1
ATOM 4646 C CA . GLY A 1 608 ? 47.701 -21.077 -42.784 1.00 59.09 608 GLY A CA 1
ATOM 4647 C C . GLY A 1 608 ? 48.851 -20.430 -43.566 1.00 59.09 608 GLY A C 1
ATOM 4648 O O . GLY A 1 608 ? 49.701 -19.781 -42.963 1.00 59.09 608 GLY A O 1
ATOM 4649 N N . THR A 1 609 ? 48.905 -20.572 -44.895 1.00 66.81 609 THR A N 1
ATOM 4650 C CA . THR A 1 609 ? 49.978 -19.976 -45.720 1.00 66.81 609 THR A CA 1
ATOM 4651 C C . THR A 1 609 ? 49.492 -19.449 -47.066 1.00 66.81 609 THR A C 1
ATOM 4653 O O . THR A 1 609 ? 50.006 -18.440 -47.546 1.00 66.81 609 THR A O 1
ATOM 4656 N N . ILE A 1 610 ? 48.516 -20.117 -47.687 1.00 71.88 610 ILE A N 1
ATOM 4657 C CA . ILE A 1 610 ? 47.910 -19.716 -48.959 1.00 71.88 610 ILE A CA 1
ATOM 4658 C C . ILE A 1 610 ? 46.406 -20.001 -48.963 1.00 71.88 610 ILE A C 1
ATOM 4660 O O . ILE A 1 610 ? 45.887 -20.808 -48.187 1.00 71.88 610 ILE A O 1
ATOM 4664 N N . TRP A 1 611 ? 45.711 -19.366 -49.901 1.00 74.56 611 TRP A N 1
ATOM 4665 C CA . TRP A 1 611 ? 44.338 -19.714 -50.240 1.00 74.56 611 TRP A CA 1
ATOM 4666 C C . TRP A 1 611 ? 44.306 -20.923 -51.171 1.00 74.56 611 TRP A C 1
ATOM 4668 O O . TRP A 1 611 ? 44.926 -20.900 -52.235 1.00 74.56 611 TRP A O 1
ATOM 4678 N N . VAL A 1 612 ? 43.560 -21.950 -50.779 1.00 70.44 612 VAL A N 1
ATOM 4679 C CA . VAL A 1 612 ? 43.427 -23.227 -51.484 1.00 70.44 612 VAL A CA 1
ATOM 4680 C C . VAL A 1 612 ? 42.008 -23.372 -52.017 1.00 70.44 612 VAL A C 1
ATOM 4682 O O . VAL A 1 612 ? 41.055 -23.142 -51.280 1.00 70.44 612 VAL A O 1
ATOM 4685 N N . ASP A 1 613 ? 41.859 -23.783 -53.274 1.00 77.31 613 ASP A N 1
ATOM 4686 C CA . ASP A 1 613 ? 40.552 -24.032 -53.883 1.00 77.31 613 ASP A CA 1
ATOM 4687 C C . ASP A 1 613 ? 39.988 -25.386 -53.420 1.00 77.31 613 ASP A C 1
ATOM 4689 O O . ASP A 1 613 ? 40.676 -26.408 -53.463 1.00 77.31 613 ASP A O 1
ATOM 4693 N N . ILE A 1 614 ? 38.720 -25.422 -53.011 1.00 63.84 614 ILE A N 1
ATOM 4694 C CA . ILE A 1 614 ? 38.006 -26.660 -52.690 1.00 63.84 614 ILE A CA 1
ATOM 4695 C C . ILE A 1 614 ? 37.360 -27.171 -53.977 1.00 63.84 614 ILE A C 1
ATOM 4697 O O . ILE A 1 614 ? 36.512 -26.503 -54.573 1.00 63.84 614 ILE A O 1
ATOM 4701 N N . ALA A 1 615 ? 37.749 -28.366 -54.418 1.00 51.97 615 ALA A N 1
ATOM 4702 C CA . ALA A 1 615 ? 37.005 -29.070 -55.451 1.00 51.97 615 ALA A CA 1
ATOM 4703 C C . ALA A 1 615 ? 35.643 -29.484 -54.874 1.00 51.97 615 ALA A C 1
ATOM 4705 O O . ALA A 1 615 ? 35.584 -30.134 -53.832 1.00 51.97 615 ALA A O 1
ATOM 4706 N N . THR A 1 616 ? 34.552 -29.087 -55.530 1.00 40.50 616 THR A N 1
ATOM 4707 C CA . THR A 1 616 ? 33.218 -29.625 -55.245 1.00 40.50 616 THR A CA 1
ATOM 4708 C C . THR A 1 616 ? 33.266 -31.137 -55.432 1.00 40.50 616 THR A C 1
ATOM 4710 O O . THR A 1 616 ? 33.555 -31.592 -56.541 1.00 40.50 616 THR A O 1
ATOM 4713 N N . VAL A 1 617 ? 33.034 -31.887 -54.354 1.00 34.06 617 VAL A N 1
ATOM 4714 C CA . VAL A 1 617 ? 32.662 -33.305 -54.438 1.00 34.06 617 VAL A CA 1
ATOM 4715 C C . VAL A 1 617 ? 31.209 -33.390 -54.869 1.00 34.06 617 VAL A C 1
ATOM 4717 O O . VAL A 1 617 ? 30.408 -32.601 -54.315 1.00 34.06 617 VAL A O 1
#

Secondary structure (DSSP, 8-state):
--SPPEEESSHHHHHT--HHHHHHHHTTSSS-EEE--SSSTT-SSS-EEEEEE---PPP-SSSEEEETTEEEEE--SEEEGGGGT-----SS--S-S---HHHHHHHHHHHHHHT-EEEE-SEEE-S-EEE---SEEEEE-TT-EEE----STT--SEEE-TTEEEEEEE-TT-EEE--S---S-S---SEEE-SEEEEEEES-EEES-SS-SEEE---STT---EEEEEES-EEES-SS-SEEE-SEEEEEEES-EEE---SSTT-EEEEE---S-TT--EEEEEEES-EEES-SSEEEEE--TGGGSSS-EEEEEEEEEEEEES-SEEEEEE--GGGS---S-EEEEEEEEEEEES-SS-SEEEES-BTTT---EEEEEEEES--TT---GGGS-SEEEE--TT--S-EEEEEEEEEEE--SSS-----SEEEEESSS-EEEEEEEEEE----SSSSSEEEEESS-EEEEEEESS--EEEESS---HHHH-TTT-EEEEE-SSEEEE---TGGGTT-EEEEEE-SSS-EEEEPPTT--EEETTEEES-EEE-STT-EEEEEEETTEEEEEEE----EE-GGG-----SS--EEEETTTTEEEEE-SSSEEEPPP-

Radius of gyration: 35.63 Å; chains: 1; bounding box: 88×54×113 Å

Sequence (617 aa):
MTNQFLIKNTMADMRGLSTCEIMLLQSGCYVGVQLLGYYEKGDIPESAFYYLSNTVLGDDGGSVIEIDTIKLEFFQKAITLKHFGGVNDGNEVNFTGTDNKIFIDRAVNYVSRVKGTLTIDGKYFHSPLSLTQSNFTLIITTGSKLITVLPNEQDKQLTLTGGLDNVHILAYGAELIAPNTYTTGEWRHIVNINHVSNLRIEGLKVSGGGGDGFYIGNFVEGQMPYRVILESTISDNNYRNGISVINGESIYLYNTLCQNIVGTSPQAGIDIEPNEETFELLKDIRVINPTTKNCTGYGVLFALASYVNKAEKSADVLVSNHRSFSDGIGFSAGGKGSGHPWDNKLSGSLNYSGAIFNSKSNGISISAFDVSKTPILNIDAYVENAGSGSDLNTEQNGMHIYAGGGSTFDVGNIKAKISVRDTRAVAKTYSDVYFSNQVKSIVNYDIDIDTDNRRTFSYGIFNSVLQDAKGQIKYAKKPVYNTNTALSVGNSVRGSGGIINVLSSMTVPLPSCVSFEGNIYQINCSISNAVVVMPASGESIIIDGAKVNSLAMNKIGQYLELKATIKGWEIISSNFDKSSTTTNRPIVTDGVLHWYDSTINKPIFWNGTIWVDIATV

Foldseek 3Di:
DPEAAAEDQEVVVVLVDDPVNVVCLVVVVYQFYWYQFHHGRPPFVDIFTWGWDPDPDDDLQAQWDDHDPTIIGTDDQEGELRSNPFDAQDDDQDQDDPASQSSVQSVLVRNLVNLHEYEYEHEHEHEAHEDQGERYEYEDDAPYEYEYEDPDQAGERYEYDNQYEHYEYHYANYEYEYALPAADDAHFAHYEYWQYENYEHENYEYENGQHEPEEAFDPDAPRHYEQYEYENYEQEHYAEEDYEHQAYENHYAYLYEFEPQHHDPPLEPYEDHHAAHPRGAAYNAEHEQYEYENRAHEPYEAACLNPPQVHEYEHEHEAYAYHYYQYQEHYEYDHQAPVRHNNAAYHYAAEHEYEHEQHLFENYEYEQAAPVHYAAHEYEYEYEQWNNNHQDLQGQEPYEYEYHARHPHEAERYEYEYEYEYPDPQHARAANYEYDDDHHEHEHYAYEYEYPCRHDHQANYAHPYPPYYYDAYEYPDFDEGEDADADPCVRGPQHYAHEYEHPHADEHEDEQLQSHAFHKHKYFDQDQAKYKYAYDPPAAEAELNDGDGIDIDRHHGWMFIWGRHPRHTYGPDTPPQQEDAPVCDDDHQDDWDWHAHPNVRFIWIDPNPDIGTDDDD